Protein AF-A0A2X1BY22-F1 (afdb_monomer)

Sequence (374 aa):
MAFGMVANILIARFTRLRYIFLTGHHTFYMACMIAVILSVAGLKSFMLVLVGSLWLGFVMAFFPAIAQKYMCKITGSDDVGFGHFGTVGYVLAGAIGQWIGKGSKSTEELNLPKNLSFLRDSSVSISITMAIIYLILVIAAGSEFVQTQLSAGKNFLVFAIIQAITFAAGVFIILQGVRLILAEIVPAFTGFSERLVPNAKPALDCPIVFPYAPNAVLIGFLSSFVGGLVGLAMLGMLNWVLILPGVVPHFFCGATAGVFGNATGGRRGAIVGAFVHGVLISFLPVFLLPVLGDLGFAATTFSDTDFGVVGILMGKLAGVGAVLISLVIFAIIGGLVAYHRLVPEKAIAKHPLKHFKPNRLLMPVWLRFRTILY

Secondary structure (DSSP, 8-state):
-HHHHHHHHHHHHHSS--EEE--HHHHHHHHHHHHHHHHHTT--HHHHHHHHHHHHHHHHHHHHHHHHHHHHHHHSSSS-EE--TTHHHHHHHHHHHHHH-TTPPPTT-----GGGGGGGSHHHHHHHHHHHHHHHHHHHH-HHHIIIIISTTS-HHHHHHHHHHHHHHHHHHHHHHHHHHHHHHHHHHHHHHHHHSTT-EEEE-GGGGGGG-HHHHHHHHHHHHHHHHHHHHHHHHTTPPP----HHHHHHHHHHHHHHHHHHHHHHHHHHHHHHHHHHHHHHHHHHHHHHHTTT-TT----SHHHHHHHHHHHHHHHH-HHHHHHHHHHHHHHHHHHHHHSPPP----PPP------TTS-SSTTSSTTS--

Foldseek 3Di:
DVLLQVLLLVLLALFVLQARADPVVQLVVLLVLQLVLLVLLVDDDPLSSVLSSLLSSCCQSPLQVLCQVLVCLLVVDNLATAHHLQSVLLSQLLVLLQVFQPPPAALLPDDDDPVCVVCNPLLVVQLVVQLVVQQVVLVVCDQVCCCPPPQVNDGSSVVSSVVSNVVSVVLVVLLVVLVVCCVPVSVVVQVVCVVRRPPHHYHDYQSNSCNSRVSLLSLQLVLLQVLQVVLQVVCVVVVADGDHRDSVCSNRVSSSSSSSSCSNRHSRSSNVSSSVSSNQLGVLFSLLVVLCVVVPPPPDTDRRNSCSVSSNVSSVQSVVHSVRSSVVSVCVSVVRSCCRVVPDDDPDPPDPDPPPPPDPVPPDPVVVVPPPPD

Structure (mmCIF, N/CA/C/O backbone):
data_AF-A0A2X1BY22-F1
#
_entry.id   AF-A0A2X1BY22-F1
#
loop_
_atom_site.group_PDB
_atom_site.id
_atom_site.type_symbol
_atom_site.label_atom_id
_atom_site.label_alt_id
_atom_site.label_comp_id
_atom_site.label_asym_id
_atom_site.label_entity_id
_atom_site.label_seq_id
_atom_site.pdbx_PDB_ins_code
_atom_site.Cartn_x
_atom_site.Cartn_y
_atom_site.Cartn_z
_atom_site.occupancy
_atom_site.B_iso_or_equiv
_atom_site.auth_seq_id
_atom_site.auth_comp_id
_atom_site.auth_asym_id
_atom_site.auth_atom_id
_atom_site.pdbx_PDB_model_num
ATOM 1 N N . MET A 1 1 ? 11.306 10.426 -11.196 1.00 92.12 1 MET A N 1
ATOM 2 C CA . MET A 1 1 ? 9.829 10.512 -11.285 1.00 92.12 1 MET A CA 1
ATOM 3 C C . MET A 1 1 ? 9.342 10.787 -12.708 1.00 92.12 1 MET A C 1
ATOM 5 O O . MET A 1 1 ? 8.729 9.897 -13.272 1.00 92.12 1 MET A O 1
ATOM 9 N N . ALA A 1 2 ? 9.636 11.949 -13.313 1.00 95.06 2 ALA A N 1
ATOM 10 C CA . ALA A 1 2 ? 9.094 12.338 -14.628 1.00 95.06 2 ALA A CA 1
ATOM 11 C C . ALA A 1 2 ? 9.294 11.280 -15.734 1.00 95.06 2 ALA A C 1
ATOM 13 O O . ALA A 1 2 ? 8.324 10.809 -16.318 1.00 95.06 2 ALA A O 1
ATOM 14 N N . PHE A 1 3 ? 10.528 10.813 -15.948 1.00 97.38 3 PHE A N 1
ATOM 15 C CA . PHE A 1 3 ? 10.793 9.735 -16.911 1.00 97.38 3 PHE A CA 1
ATOM 16 C C . PHE A 1 3 ? 10.118 8.405 -16.544 1.00 97.38 3 PHE A C 1
ATOM 18 O O . PHE A 1 3 ? 9.759 7.643 -17.431 1.00 97.38 3 PHE A O 1
ATOM 25 N N . GLY A 1 4 ? 9.894 8.133 -15.255 1.00 97.44 4 GLY A N 1
ATOM 26 C CA . GLY A 1 4 ? 9.141 6.952 -14.820 1.00 97.44 4 GLY A CA 1
ATOM 27 C C . GLY A 1 4 ? 7.664 7.021 -15.201 1.00 97.44 4 GLY A C 1
ATOM 28 O O . GLY A 1 4 ? 7.099 6.012 -15.602 1.00 97.44 4 GLY A O 1
ATOM 29 N N . MET A 1 5 ? 7.060 8.213 -15.178 1.00 96.88 5 MET A N 1
ATOM 30 C CA . MET A 1 5 ? 5.711 8.423 -15.714 1.00 96.88 5 MET A CA 1
ATOM 31 C C . MET A 1 5 ? 5.672 8.187 -17.229 1.00 96.88 5 MET A C 1
ATOM 33 O O . MET A 1 5 ? 4.777 7.507 -17.723 1.00 96.88 5 MET A O 1
ATOM 37 N N . VAL A 1 6 ? 6.671 8.682 -17.969 1.00 97.12 6 VAL A N 1
ATOM 38 C CA . VAL A 1 6 ? 6.794 8.394 -19.409 1.00 97.12 6 VAL A CA 1
ATOM 39 C C . VAL A 1 6 ? 6.903 6.885 -19.643 1.00 97.12 6 VAL A C 1
ATOM 41 O O . VAL A 1 6 ? 6.173 6.340 -20.468 1.00 97.12 6 VAL A O 1
ATOM 44 N N . ALA A 1 7 ? 7.741 6.187 -18.874 1.00 97.94 7 ALA A N 1
ATOM 45 C CA . ALA A 1 7 ? 7.854 4.734 -18.941 1.00 97.94 7 ALA A CA 1
ATOM 46 C C . ALA A 1 7 ? 6.531 4.026 -18.596 1.00 97.94 7 ALA A C 1
ATOM 48 O O . ALA A 1 7 ? 6.161 3.089 -19.295 1.00 97.94 7 ALA A O 1
ATOM 49 N N . ASN A 1 8 ? 5.780 4.488 -17.588 1.00 97.81 8 ASN A N 1
ATOM 50 C CA . ASN A 1 8 ? 4.459 3.948 -17.252 1.00 97.81 8 ASN A CA 1
ATOM 51 C C . ASN A 1 8 ? 3.475 4.084 -18.425 1.00 97.81 8 ASN A C 1
ATOM 53 O O . ASN A 1 8 ? 2.833 3.102 -18.791 1.00 97.81 8 ASN A O 1
ATOM 57 N N . ILE A 1 9 ? 3.419 5.255 -19.070 1.00 95.94 9 ILE A N 1
ATOM 58 C CA . ILE A 1 9 ? 2.587 5.492 -20.261 1.00 95.94 9 ILE A CA 1
ATOM 59 C C . ILE A 1 9 ? 2.995 4.560 -21.409 1.00 95.94 9 ILE A C 1
ATOM 61 O O . ILE A 1 9 ? 2.134 3.931 -22.024 1.00 95.94 9 ILE A O 1
ATOM 65 N N . LEU A 1 10 ? 4.297 4.432 -21.690 1.00 96.38 10 LEU A N 1
ATOM 66 C CA . LEU A 1 10 ? 4.801 3.555 -22.752 1.00 96.38 10 LEU A CA 1
ATOM 67 C C . LEU A 1 10 ? 4.487 2.080 -22.468 1.00 96.38 10 LEU A C 1
ATOM 69 O O . LEU A 1 10 ? 4.016 1.367 -23.354 1.00 96.38 10 LEU A O 1
ATOM 73 N N . ILE A 1 11 ? 4.686 1.625 -21.230 1.00 96.81 11 ILE A N 1
ATOM 74 C CA . ILE A 1 11 ? 4.348 0.262 -20.808 1.00 96.81 11 ILE A CA 1
ATOM 75 C C . ILE A 1 11 ? 2.843 0.035 -20.945 1.00 96.81 11 ILE A C 1
ATOM 77 O O . ILE A 1 11 ? 2.434 -0.969 -21.525 1.00 96.81 11 ILE A O 1
ATOM 81 N N . ALA A 1 12 ? 2.006 0.971 -20.502 1.00 95.56 12 ALA A N 1
ATOM 82 C CA . ALA A 1 12 ? 0.559 0.855 -20.644 1.00 95.56 12 ALA A CA 1
ATOM 83 C C . ALA A 1 12 ? 0.103 0.865 -22.114 1.00 95.56 12 ALA A C 1
ATOM 85 O O . ALA A 1 12 ? -0.881 0.209 -22.457 1.00 95.56 12 ALA A O 1
ATOM 86 N N . ARG A 1 13 ? 0.832 1.562 -22.996 1.00 93.56 13 ARG A N 1
ATOM 87 C CA . ARG A 1 13 ? 0.557 1.627 -24.439 1.00 93.56 13 ARG A CA 1
ATOM 88 C C . ARG A 1 13 ? 0.920 0.351 -25.185 1.00 93.56 13 ARG A C 1
ATOM 90 O O . ARG A 1 13 ? 0.170 -0.054 -26.071 1.00 93.56 13 ARG A O 1
ATOM 97 N N . PHE A 1 14 ? 2.065 -0.242 -24.863 1.00 94.50 14 PHE A N 1
ATOM 98 C CA . PHE A 1 14 ? 2.632 -1.362 -25.619 1.00 94.50 14 PHE A CA 1
ATOM 99 C C . PHE A 1 14 ? 2.481 -2.720 -24.928 1.00 94.50 14 PHE A C 1
ATOM 101 O O . PHE A 1 14 ? 2.945 -3.729 -25.458 1.00 94.50 14 PHE A O 1
ATOM 108 N N . THR A 1 15 ? 1.833 -2.770 -23.763 1.00 95.00 15 THR A N 1
ATOM 109 C CA . THR A 1 15 ? 1.566 -4.011 -23.028 1.00 95.00 15 THR A CA 1
ATOM 110 C C . THR A 1 15 ? 0.095 -4.109 -22.621 1.00 95.00 15 THR A C 1
ATOM 112 O O . THR A 1 15 ? -0.714 -3.216 -22.867 1.00 95.00 15 THR A O 1
ATOM 115 N N . ARG A 1 16 ? -0.274 -5.217 -21.968 1.00 92.50 16 ARG A N 1
ATOM 116 C CA . ARG A 1 16 ? -1.619 -5.406 -21.400 1.00 92.50 16 ARG A CA 1
ATOM 117 C C . ARG A 1 16 ? -1.795 -4.767 -20.017 1.00 92.50 16 ARG A C 1
ATOM 119 O O . ARG A 1 16 ? -2.896 -4.806 -19.473 1.00 92.50 16 ARG A O 1
ATOM 126 N N . LEU A 1 17 ? -0.745 -4.174 -19.447 1.00 95.38 17 LEU A N 1
ATOM 127 C CA . LEU A 1 17 ? -0.800 -3.472 -18.164 1.00 95.38 17 LEU A CA 1
ATOM 128 C C . LEU A 1 17 ? -1.331 -2.046 -18.368 1.00 95.38 17 LEU A C 1
ATOM 130 O O . LEU A 1 17 ? -0.602 -1.068 -18.230 1.00 95.38 17 LEU A O 1
ATOM 134 N N . ARG A 1 18 ? -2.609 -1.931 -18.741 1.00 93.88 18 ARG A N 1
ATOM 135 C CA . ARG A 1 18 ? -3.256 -0.669 -19.140 1.00 93.88 18 ARG A CA 1
ATOM 136 C C . ARG A 1 18 ? -3.649 0.194 -17.931 1.00 93.88 18 ARG A C 1
ATOM 138 O O . ARG A 1 18 ? -4.821 0.513 -17.741 1.00 93.88 18 ARG A O 1
ATOM 145 N N . TYR A 1 19 ? -2.669 0.564 -17.110 1.00 95.69 19 TYR A N 1
ATOM 146 C CA . TYR A 1 19 ? -2.862 1.360 -15.897 1.00 95.69 19 TYR A CA 1
ATOM 147 C C . TYR A 1 19 ? -1.925 2.559 -15.885 1.00 95.69 19 TYR A C 1
ATOM 149 O O . TYR A 1 19 ? -0.710 2.398 -16.020 1.00 95.69 19 TYR A O 1
ATOM 157 N N . ILE A 1 20 ? -2.497 3.745 -15.684 1.00 96.00 20 ILE A N 1
ATOM 158 C CA . ILE A 1 20 ? -1.731 4.975 -15.489 1.00 96.00 20 ILE A CA 1
ATOM 159 C C . ILE A 1 20 ? -1.796 5.354 -14.019 1.00 96.00 20 ILE A C 1
ATOM 161 O O . ILE A 1 20 ? -2.872 5.624 -13.491 1.00 96.00 20 ILE A O 1
ATOM 165 N N . PHE A 1 21 ? -0.647 5.342 -13.358 1.00 96.00 21 PHE A N 1
ATOM 166 C CA . PHE A 1 21 ? -0.543 5.547 -11.917 1.00 96.00 21 PHE A CA 1
ATOM 167 C C . PHE A 1 21 ? -0.486 7.038 -11.594 1.00 96.00 21 PHE A C 1
ATOM 169 O O . PHE A 1 21 ? 0.483 7.709 -11.937 1.00 96.00 21 PHE A O 1
ATOM 176 N N . LEU A 1 22 ? -1.518 7.563 -10.931 1.00 94.56 22 LEU A N 1
ATOM 177 C CA . LEU A 1 22 ? -1.711 9.007 -10.745 1.00 94.56 22 LEU A CA 1
ATOM 178 C C . LEU A 1 22 ? -1.359 9.509 -9.335 1.00 94.56 22 LEU A C 1
ATOM 180 O O . LEU A 1 22 ? -1.536 10.689 -9.037 1.00 94.56 22 LEU A O 1
ATOM 184 N N . THR A 1 23 ? -0.800 8.656 -8.476 1.00 94.44 23 THR A N 1
ATOM 185 C CA . THR A 1 23 ? -0.409 9.038 -7.109 1.00 94.44 23 THR A CA 1
ATOM 186 C C . THR A 1 23 ? 1.020 9.578 -7.085 1.00 94.44 23 THR A C 1
ATOM 188 O O . THR A 1 23 ? 2.002 8.859 -6.868 1.00 94.44 23 THR A O 1
ATOM 191 N N . GLY A 1 24 ? 1.145 10.880 -7.355 1.00 91.44 24 GLY A N 1
ATOM 192 C CA . GLY A 1 24 ? 2.431 11.549 -7.580 1.00 91.44 24 GLY A CA 1
ATOM 193 C C . GLY A 1 24 ? 3.405 11.485 -6.400 1.00 91.44 24 GLY A C 1
ATOM 194 O O . GLY A 1 24 ? 4.578 11.182 -6.602 1.00 91.44 24 GLY A O 1
ATOM 195 N N . HIS A 1 25 ? 2.937 11.703 -5.170 1.00 91.06 25 HIS A N 1
ATOM 196 C CA . HIS A 1 25 ? 3.810 11.705 -3.989 1.00 91.06 25 HIS A CA 1
ATOM 197 C C . HIS A 1 25 ? 4.421 10.321 -3.704 1.00 91.06 25 HIS A C 1
ATOM 199 O O . HIS A 1 25 ? 5.630 10.217 -3.506 1.00 91.06 25 HIS A O 1
ATOM 205 N N . HIS A 1 26 ? 3.640 9.243 -3.829 1.00 93.38 26 HIS A N 1
ATOM 206 C CA . HIS A 1 26 ? 4.167 7.872 -3.773 1.00 93.38 26 HIS A CA 1
ATOM 207 C C . HIS A 1 26 ? 5.154 7.596 -4.910 1.00 93.38 26 HIS A C 1
ATOM 209 O O . HIS A 1 26 ? 6.212 7.009 -4.686 1.00 93.38 26 HIS A O 1
ATOM 215 N N . THR A 1 27 ? 4.842 8.061 -6.125 1.00 95.69 27 THR A N 1
ATOM 216 C CA . THR A 1 27 ? 5.740 7.942 -7.288 1.00 95.69 27 THR A CA 1
ATOM 217 C C . THR A 1 27 ? 7.076 8.637 -7.033 1.00 95.69 27 THR A C 1
ATOM 219 O O . THR A 1 27 ? 8.124 8.119 -7.420 1.00 95.69 27 THR A O 1
ATOM 222 N N . PHE A 1 28 ? 7.062 9.785 -6.356 1.00 94.81 28 PHE A N 1
ATOM 223 C CA . PHE A 1 28 ? 8.268 10.495 -5.952 1.00 94.81 28 PHE A CA 1
ATOM 224 C C . PHE A 1 28 ? 9.093 9.680 -4.947 1.00 94.81 28 PHE A C 1
ATOM 226 O O . PHE A 1 28 ? 10.270 9.431 -5.201 1.00 94.81 28 PHE A O 1
ATOM 233 N N . TYR A 1 29 ? 8.475 9.182 -3.872 1.00 93.19 29 TYR A N 1
ATOM 234 C CA . TYR A 1 29 ? 9.163 8.374 -2.859 1.00 93.19 29 TYR A CA 1
ATOM 235 C C . TYR A 1 29 ? 9.775 7.094 -3.438 1.00 93.19 29 TYR A C 1
ATOM 237 O O . TYR A 1 29 ? 10.939 6.788 -3.179 1.00 93.19 29 TYR A O 1
ATOM 245 N N . MET A 1 30 ? 9.028 6.374 -4.280 1.00 96.31 30 MET A N 1
ATOM 246 C CA . MET A 1 30 ? 9.522 5.159 -4.933 1.00 96.31 30 MET A CA 1
ATOM 247 C C . MET A 1 30 ? 10.659 5.487 -5.905 1.00 96.31 30 MET A C 1
ATOM 249 O O . MET A 1 30 ? 11.651 4.765 -5.955 1.00 96.31 30 MET A O 1
ATOM 253 N N . ALA A 1 31 ? 10.568 6.608 -6.632 1.00 96.31 31 ALA A N 1
ATOM 254 C CA . ALA A 1 31 ? 11.659 7.074 -7.482 1.00 96.31 31 ALA A CA 1
ATOM 255 C C . ALA A 1 31 ? 12.940 7.345 -6.683 1.00 96.31 31 ALA A C 1
ATOM 257 O O . ALA A 1 31 ? 14.015 6.976 -7.151 1.00 96.31 31 ALA A O 1
ATOM 258 N N . CYS A 1 32 ? 12.833 7.972 -5.506 1.00 93.00 32 CYS A N 1
ATOM 259 C CA . CYS A 1 32 ? 13.974 8.217 -4.626 1.00 93.00 32 CYS A CA 1
ATOM 260 C C . CYS A 1 32 ? 14.618 6.900 -4.184 1.00 93.00 32 CYS A C 1
ATOM 262 O O . CYS A 1 32 ? 15.818 6.727 -4.374 1.00 93.00 32 CYS A O 1
ATOM 264 N N . MET A 1 33 ? 13.829 5.943 -3.685 1.00 92.50 33 MET A N 1
ATOM 265 C CA . MET A 1 33 ? 14.350 4.641 -3.256 1.00 92.50 33 MET A CA 1
ATOM 266 C C . MET A 1 33 ? 15.036 3.885 -4.408 1.00 92.50 33 MET A C 1
ATOM 268 O O . MET A 1 33 ? 16.172 3.439 -4.266 1.00 92.50 33 MET A O 1
ATOM 272 N N . ILE A 1 34 ? 14.382 3.795 -5.572 1.00 95.06 34 ILE A N 1
ATOM 273 C CA . ILE A 1 34 ? 14.926 3.154 -6.782 1.00 95.06 34 ILE A CA 1
ATOM 274 C C . ILE A 1 34 ? 16.242 3.814 -7.209 1.00 95.06 34 ILE A C 1
ATOM 276 O O . ILE A 1 34 ? 17.222 3.118 -7.473 1.00 95.06 34 ILE A O 1
ATOM 280 N N . ALA A 1 35 ? 16.274 5.148 -7.286 1.00 93.12 35 ALA A N 1
ATOM 281 C CA . ALA A 1 35 ? 17.458 5.890 -7.712 1.00 93.12 35 ALA A CA 1
ATOM 282 C C . ALA A 1 35 ? 18.642 5.636 -6.778 1.00 93.12 35 ALA A C 1
ATOM 284 O O . ALA A 1 35 ? 19.766 5.444 -7.239 1.00 93.12 35 ALA A O 1
ATOM 285 N N . VAL A 1 36 ? 18.373 5.591 -5.476 1.00 89.31 36 VAL A N 1
ATOM 286 C CA . VAL A 1 36 ? 19.397 5.360 -4.471 1.00 89.31 36 VAL A CA 1
ATOM 287 C C . VAL A 1 36 ? 19.949 3.932 -4.549 1.00 89.31 36 VAL A C 1
ATOM 289 O O . VAL A 1 36 ? 21.164 3.771 -4.637 1.00 89.31 36 VAL A O 1
ATOM 292 N N . ILE A 1 37 ? 19.091 2.909 -4.640 1.00 90.94 37 ILE A N 1
ATOM 293 C CA . ILE A 1 37 ? 19.531 1.509 -4.803 1.00 90.94 37 ILE A CA 1
ATOM 294 C C . ILE A 1 37 ? 20.404 1.347 -6.058 1.00 90.94 37 ILE A C 1
ATOM 296 O O . ILE A 1 37 ? 21.451 0.703 -6.015 1.00 90.94 37 ILE A O 1
ATOM 300 N N . LEU A 1 38 ? 20.010 1.958 -7.180 1.00 93.25 38 LEU A N 1
ATOM 301 C CA . LEU A 1 38 ? 20.784 1.896 -8.425 1.00 93.25 38 LEU A CA 1
ATOM 302 C C . LEU A 1 38 ? 22.110 2.662 -8.342 1.00 93.25 38 LEU A C 1
ATOM 304 O O . LEU A 1 38 ? 23.096 2.231 -8.940 1.00 93.25 38 LEU A O 1
ATOM 308 N N . SER A 1 39 ? 22.146 3.774 -7.605 1.00 90.06 39 SER A N 1
ATOM 309 C CA . SER A 1 39 ? 23.379 4.524 -7.356 1.00 90.06 39 SER A CA 1
ATOM 310 C C . SER A 1 39 ? 24.375 3.698 -6.542 1.00 90.06 39 SER A C 1
ATOM 312 O O . SER A 1 39 ? 25.551 3.652 -6.898 1.00 90.06 39 SER A O 1
ATOM 314 N N . VAL A 1 40 ? 23.909 3.009 -5.493 1.00 86.44 40 VAL A N 1
ATOM 315 C CA . VAL A 1 40 ? 24.739 2.091 -4.690 1.00 86.44 40 VAL A CA 1
ATOM 316 C C . VAL A 1 40 ? 25.229 0.913 -5.535 1.00 86.44 40 VAL A C 1
ATOM 318 O O . VAL A 1 40 ? 26.386 0.521 -5.427 1.00 86.44 40 VAL A O 1
ATOM 321 N N . ALA A 1 41 ? 24.404 0.416 -6.463 1.00 88.06 41 ALA A N 1
ATOM 322 C CA . ALA A 1 41 ? 24.806 -0.610 -7.429 1.00 88.06 41 ALA A CA 1
ATOM 323 C C . ALA A 1 41 ? 25.895 -0.145 -8.423 1.00 88.06 41 ALA A C 1
ATOM 325 O O . ALA A 1 41 ? 26.409 -0.959 -9.189 1.00 88.06 41 ALA A O 1
ATOM 326 N N . GLY A 1 42 ? 26.225 1.152 -8.457 1.00 89.50 42 GLY A N 1
ATOM 327 C CA . GLY A 1 42 ? 27.257 1.730 -9.319 1.00 89.50 42 GLY A CA 1
ATOM 328 C C . GLY A 1 42 ? 26.755 2.283 -10.657 1.00 89.50 42 GLY A C 1
ATOM 329 O O . GLY A 1 42 ? 27.579 2.711 -11.471 1.00 89.50 42 GLY A O 1
ATOM 330 N N . LEU A 1 43 ? 25.437 2.319 -10.911 1.00 92.19 43 LEU A N 1
ATOM 331 C CA . LEU A 1 43 ? 24.903 2.999 -12.096 1.00 92.19 43 LEU A CA 1
ATOM 332 C C . LEU A 1 43 ? 25.076 4.514 -11.949 1.00 92.19 43 LEU A C 1
ATOM 334 O O . LEU A 1 43 ? 24.878 5.080 -10.877 1.00 92.19 43 LEU A O 1
ATOM 338 N N . LYS A 1 44 ? 25.402 5.193 -13.053 1.00 93.25 44 LYS A N 1
ATOM 339 C CA . LYS A 1 44 ? 25.595 6.649 -13.081 1.00 93.25 44 LYS A CA 1
ATOM 340 C C . LYS A 1 44 ? 24.852 7.289 -14.249 1.00 93.25 44 LYS A C 1
ATOM 342 O O . LYS A 1 44 ? 24.571 6.640 -15.261 1.00 93.25 44 LYS A O 1
ATOM 347 N N . SER A 1 45 ? 24.569 8.582 -14.099 1.00 93.38 45 SER A N 1
ATOM 348 C CA . SER A 1 45 ? 24.092 9.475 -15.160 1.00 93.38 45 SER A CA 1
ATOM 349 C C . SER A 1 45 ? 22.912 8.887 -15.951 1.00 93.38 45 SER A C 1
ATOM 351 O O . SER A 1 45 ? 21.871 8.568 -15.376 1.00 93.38 45 SER A O 1
ATOM 353 N N . PHE A 1 46 ? 23.067 8.723 -17.267 1.00 95.25 46 PHE A N 1
ATOM 354 C CA . PHE A 1 46 ? 22.010 8.264 -18.161 1.00 95.25 46 PHE A CA 1
ATOM 355 C C . PHE A 1 46 ? 21.481 6.867 -17.812 1.00 95.25 46 PHE A C 1
ATOM 357 O O . PHE A 1 46 ? 20.268 6.678 -17.765 1.00 95.25 46 PHE A O 1
ATOM 364 N N . MET A 1 47 ? 22.362 5.901 -17.521 1.00 94.62 47 MET A N 1
ATOM 365 C CA . MET A 1 47 ? 21.937 4.523 -17.239 1.00 94.62 47 MET A CA 1
ATOM 366 C C . MET A 1 47 ? 21.132 4.423 -15.944 1.00 94.62 47 MET A C 1
ATOM 368 O O . MET A 1 47 ? 20.147 3.691 -15.904 1.00 94.62 47 MET A O 1
ATOM 372 N N . LEU A 1 48 ? 21.485 5.205 -14.917 1.00 95.69 48 LEU A N 1
ATOM 373 C CA . LEU A 1 48 ? 20.704 5.277 -13.679 1.00 95.69 48 LEU A CA 1
ATOM 374 C C . LEU A 1 48 ? 19.286 5.793 -13.954 1.00 95.69 48 LEU A C 1
ATOM 376 O O . LEU A 1 48 ? 18.312 5.185 -13.510 1.00 95.69 48 LEU A O 1
ATOM 380 N N . VAL A 1 49 ? 19.161 6.888 -14.713 1.00 97.31 49 VAL A N 1
ATOM 381 C CA . VAL A 1 49 ? 17.856 7.482 -15.041 1.00 97.31 49 VAL A CA 1
ATOM 382 C C . VAL A 1 49 ? 17.025 6.538 -15.905 1.00 97.31 49 VAL A C 1
ATOM 384 O O . VAL A 1 49 ? 15.847 6.335 -15.613 1.00 97.31 49 VAL A O 1
ATOM 387 N N . LEU A 1 50 ? 17.627 5.929 -16.930 1.00 97.50 50 LEU A N 1
ATOM 388 C CA . LEU A 1 50 ? 16.948 4.996 -17.824 1.00 97.50 50 LEU A CA 1
ATOM 389 C C . LEU A 1 50 ? 16.437 3.772 -17.055 1.00 97.50 50 LEU A C 1
ATOM 391 O O . LEU A 1 50 ? 15.232 3.535 -17.017 1.00 97.50 50 LEU A O 1
ATOM 395 N N . VAL A 1 51 ? 17.322 3.038 -16.382 1.00 97.44 51 VAL A N 1
ATOM 396 C CA . VAL A 1 51 ? 16.964 1.813 -15.648 1.00 97.44 51 VAL A CA 1
ATOM 397 C C . VAL A 1 51 ? 15.990 2.125 -14.511 1.00 97.44 51 VAL A C 1
ATOM 399 O O . VAL A 1 51 ? 14.985 1.432 -14.359 1.00 97.44 51 VAL A O 1
ATOM 402 N N . GLY A 1 52 ? 16.216 3.214 -13.770 1.00 97.81 52 GLY A N 1
ATOM 403 C CA . GLY A 1 52 ? 15.312 3.649 -12.707 1.00 97.81 52 GLY A CA 1
ATOM 404 C C . GLY A 1 52 ? 13.929 4.043 -13.225 1.00 97.81 52 GLY A C 1
ATOM 405 O O . GLY A 1 52 ? 12.920 3.709 -12.606 1.00 97.81 52 GLY A O 1
ATOM 406 N N . SER A 1 53 ? 13.855 4.701 -14.386 1.00 98.25 53 SER A N 1
ATOM 407 C CA . SER A 1 53 ? 12.579 5.047 -15.018 1.00 98.25 53 SER A CA 1
ATOM 408 C C . SER A 1 53 ? 11.797 3.815 -15.468 1.00 98.25 53 SER A C 1
ATOM 410 O O . SER A 1 53 ? 10.588 3.765 -15.255 1.00 98.25 53 SER A O 1
ATOM 412 N N . LEU A 1 54 ? 12.476 2.805 -16.018 1.00 98.31 54 LEU A N 1
ATOM 413 C CA . LEU A 1 54 ? 11.854 1.560 -16.465 1.00 98.31 54 LEU A CA 1
ATOM 414 C C . LEU A 1 54 ? 11.329 0.742 -15.283 1.00 98.31 54 LEU A C 1
ATOM 416 O O . LEU A 1 54 ? 10.189 0.283 -15.332 1.00 98.31 54 LEU A O 1
ATOM 420 N N . TRP A 1 55 ? 12.110 0.624 -14.204 1.00 98.31 55 TRP A N 1
ATOM 421 C CA . TRP A 1 55 ? 11.659 -0.018 -12.966 1.00 98.31 55 TRP A CA 1
ATOM 422 C C . TRP A 1 55 ? 10.438 0.689 -12.386 1.00 98.31 55 TRP A C 1
ATOM 424 O O . TRP A 1 55 ? 9.426 0.041 -12.126 1.00 98.31 55 TRP A O 1
ATOM 434 N N . LEU A 1 56 ? 10.503 2.017 -12.247 1.00 98.56 56 LEU A N 1
ATOM 435 C CA . LEU A 1 56 ? 9.400 2.816 -11.719 1.00 98.56 56 LEU A CA 1
ATOM 436 C C . LEU A 1 56 ? 8.140 2.693 -12.590 1.00 98.56 56 LEU A C 1
ATOM 438 O O . LEU A 1 56 ? 7.058 2.418 -12.077 1.00 98.56 56 LEU A O 1
ATOM 442 N N . GLY A 1 57 ? 8.279 2.835 -13.910 1.00 98.25 57 GLY A N 1
ATOM 443 C CA . GLY A 1 57 ? 7.164 2.714 -14.846 1.00 98.25 57 GLY A CA 1
ATOM 444 C C . GLY A 1 57 ? 6.535 1.320 -14.852 1.00 98.25 57 GLY A C 1
ATOM 445 O O . GLY A 1 57 ? 5.312 1.196 -14.953 1.00 98.25 57 GLY A O 1
ATOM 446 N N . PHE A 1 58 ? 7.357 0.276 -14.698 1.00 98.44 58 PHE A N 1
ATOM 447 C CA . PHE A 1 58 ? 6.895 -1.103 -14.579 1.00 98.44 58 PHE A CA 1
ATOM 448 C C . PHE A 1 58 ? 6.085 -1.312 -13.302 1.00 98.44 58 PHE A C 1
ATOM 450 O O . PHE A 1 58 ? 4.954 -1.786 -13.393 1.00 98.44 58 PHE A O 1
ATOM 457 N N . VAL A 1 59 ? 6.597 -0.916 -12.131 1.00 98.19 59 VAL A N 1
ATOM 458 C CA . VAL A 1 59 ? 5.863 -1.108 -10.867 1.00 98.19 59 VAL A CA 1
ATOM 459 C C . VAL A 1 59 ? 4.569 -0.290 -10.821 1.00 98.19 59 VAL A C 1
ATOM 461 O O . VAL A 1 59 ? 3.553 -0.787 -10.335 1.00 98.19 59 VAL A O 1
ATOM 464 N N . MET A 1 60 ? 4.564 0.906 -11.422 1.00 98.19 60 MET A N 1
ATOM 465 C CA . MET A 1 60 ? 3.368 1.740 -11.603 1.00 98.19 60 MET A CA 1
ATOM 466 C C . MET A 1 60 ? 2.283 1.059 -12.453 1.00 98.19 60 MET A C 1
ATOM 468 O O . MET A 1 60 ? 1.107 1.342 -12.261 1.00 98.19 60 MET A O 1
ATOM 472 N N . ALA A 1 61 ? 2.643 0.161 -13.375 1.00 97.44 61 ALA A N 1
ATOM 473 C CA . ALA A 1 61 ? 1.683 -0.581 -14.199 1.00 97.44 61 ALA A CA 1
ATOM 474 C C . ALA A 1 61 ? 1.328 -1.956 -13.599 1.00 97.44 61 ALA A C 1
ATOM 476 O O . ALA A 1 61 ? 0.192 -2.422 -13.703 1.00 97.44 61 ALA A O 1
ATOM 477 N N . PHE A 1 62 ? 2.304 -2.609 -12.965 1.00 98.19 62 PHE A N 1
ATOM 478 C CA . PHE A 1 62 ? 2.199 -3.963 -12.430 1.00 98.19 62 PHE A CA 1
ATOM 479 C C . PHE A 1 62 ? 1.331 -4.038 -11.172 1.00 98.19 62 PHE A C 1
ATOM 481 O O . PHE A 1 62 ? 0.450 -4.895 -11.093 1.00 98.19 62 PHE A O 1
ATOM 488 N N . PHE A 1 63 ? 1.540 -3.142 -10.201 1.00 98.25 63 PHE A N 1
ATOM 489 C CA . PHE A 1 63 ? 0.786 -3.189 -8.948 1.00 98.25 63 PHE A CA 1
ATOM 490 C C . PHE A 1 63 ? -0.723 -2.976 -9.155 1.00 98.25 63 PHE A C 1
ATOM 492 O O . PHE A 1 63 ? -1.500 -3.837 -8.730 1.00 98.25 63 PHE A O 1
ATOM 499 N N . PRO A 1 64 ? -1.183 -1.957 -9.908 1.00 97.81 64 PRO A N 1
ATOM 500 C CA . PRO A 1 64 ? -2.608 -1.837 -10.211 1.00 97.81 64 PRO A CA 1
ATOM 501 C C . PRO A 1 64 ? -3.194 -3.088 -10.884 1.00 97.81 64 PRO A C 1
ATOM 503 O O . PRO A 1 64 ? -4.319 -3.484 -10.580 1.00 97.81 64 PRO A O 1
ATOM 506 N N . ALA A 1 65 ? -2.422 -3.760 -11.747 1.00 97.19 65 ALA A N 1
ATOM 507 C CA . ALA A 1 65 ? -2.874 -4.966 -12.432 1.00 97.19 65 ALA A CA 1
ATOM 508 C C . ALA A 1 65 ? -3.155 -6.129 -11.468 1.00 97.19 65 ALA A C 1
ATOM 510 O O . ALA A 1 65 ? -4.183 -6.798 -11.602 1.00 97.19 65 ALA A O 1
ATOM 511 N N . ILE A 1 66 ? -2.292 -6.357 -10.471 1.00 97.56 66 ILE A N 1
ATOM 512 C CA . ILE A 1 66 ? -2.517 -7.425 -9.481 1.00 97.56 66 ILE A CA 1
ATOM 513 C C . ILE A 1 66 ? -3.640 -7.072 -8.491 1.00 97.56 66 ILE A C 1
ATOM 515 O O . ILE A 1 66 ? -4.346 -7.966 -8.017 1.00 97.56 66 ILE A O 1
ATOM 519 N N . ALA A 1 67 ? -3.859 -5.780 -8.224 1.00 97.62 67 ALA A N 1
ATOM 520 C CA . ALA A 1 67 ? -4.973 -5.306 -7.405 1.00 97.62 67 ALA A CA 1
ATOM 521 C C . ALA A 1 67 ? -6.329 -5.407 -8.118 1.00 97.62 67 ALA A C 1
ATOM 523 O O . ALA A 1 67 ? -7.360 -5.518 -7.449 1.00 97.62 67 ALA A O 1
ATOM 524 N N . GLN A 1 68 ? -6.356 -5.388 -9.458 1.00 97.06 68 GLN A N 1
ATOM 525 C CA . GLN A 1 68 ? -7.583 -5.107 -10.206 1.00 97.06 68 GLN A CA 1
ATOM 526 C C . GLN A 1 68 ? -8.731 -6.069 -9.906 1.00 97.06 68 GLN A C 1
ATOM 528 O O . GLN A 1 68 ? -9.871 -5.643 -9.755 1.00 97.06 68 GLN A O 1
ATOM 533 N N . LYS A 1 69 ? -8.455 -7.368 -9.748 1.00 96.00 69 LYS A N 1
ATOM 534 C CA . LYS A 1 69 ? -9.499 -8.353 -9.412 1.00 96.00 69 LYS A CA 1
ATOM 535 C C . LYS A 1 69 ? -10.234 -7.999 -8.113 1.00 96.00 69 LYS A C 1
ATOM 537 O O . LYS A 1 69 ? -11.429 -8.265 -7.993 1.00 96.00 69 LYS A O 1
ATOM 542 N N . TYR A 1 70 ? -9.519 -7.451 -7.135 1.00 96.62 70 TYR A N 1
ATOM 543 C CA . TYR A 1 70 ? -10.088 -7.012 -5.865 1.00 96.62 70 TYR A CA 1
ATOM 544 C C . TYR A 1 70 ? -10.791 -5.669 -6.025 1.00 96.62 70 TYR A C 1
ATOM 546 O O . TYR A 1 70 ? -11.905 -5.526 -5.531 1.00 96.62 70 TYR A O 1
ATOM 554 N N . MET A 1 71 ? -10.208 -4.747 -6.796 1.00 96.31 71 MET A N 1
ATOM 555 C CA . MET A 1 71 ? -10.857 -3.483 -7.142 1.00 96.31 71 MET A CA 1
ATOM 556 C C . MET A 1 71 ? -12.227 -3.692 -7.766 1.00 96.31 71 MET A C 1
ATOM 558 O O . MET A 1 71 ? -13.193 -3.161 -7.237 1.00 96.31 71 MET A O 1
ATOM 562 N N . CYS A 1 72 ? -12.355 -4.551 -8.779 1.00 96.69 72 CYS A N 1
ATOM 563 C CA . CYS A 1 72 ? -13.650 -4.812 -9.408 1.00 96.69 72 CYS A CA 1
ATOM 564 C C . CYS A 1 72 ? -14.685 -5.386 -8.427 1.00 96.69 72 CYS A C 1
ATOM 566 O O . CYS A 1 72 ? -15.881 -5.156 -8.588 1.00 96.69 72 CYS A O 1
ATOM 568 N N . LYS A 1 73 ? -14.249 -6.130 -7.398 1.00 95.19 73 LYS A N 1
ATOM 569 C CA . LYS A 1 73 ? -15.143 -6.612 -6.331 1.00 95.19 73 LYS A CA 1
ATOM 570 C C . LYS A 1 73 ? -15.565 -5.500 -5.372 1.00 95.19 73 LYS A C 1
ATOM 572 O O . LYS A 1 73 ? -16.686 -5.544 -4.880 1.00 95.19 73 LYS A O 1
ATOM 577 N N . ILE A 1 74 ? -14.677 -4.548 -5.093 1.00 96.19 74 ILE A N 1
ATOM 578 C CA . ILE A 1 74 ? -14.936 -3.410 -4.201 1.00 96.19 74 ILE A CA 1
ATOM 579 C C . ILE A 1 74 ? -15.845 -2.389 -4.890 1.00 96.19 74 ILE A C 1
ATOM 581 O O . ILE A 1 74 ? -16.847 -1.968 -4.319 1.00 96.19 74 ILE A O 1
ATOM 585 N N . THR A 1 75 ? -15.492 -1.990 -6.112 1.00 94.25 75 THR A N 1
ATOM 586 C CA . THR A 1 75 ? -16.162 -0.910 -6.844 1.00 94.25 75 THR A CA 1
ATOM 587 C C . THR A 1 75 ? -17.397 -1.388 -7.598 1.00 94.25 75 THR A C 1
ATOM 589 O O . THR A 1 75 ? -18.297 -0.599 -7.876 1.00 94.25 75 THR A O 1
ATOM 592 N N . GLY A 1 76 ? -17.452 -2.677 -7.951 1.00 93.44 76 GLY A N 1
ATOM 593 C CA . GLY A 1 76 ? -18.473 -3.227 -8.841 1.00 93.44 76 GLY A CA 1
ATOM 594 C C . GLY A 1 76 ? -18.298 -2.825 -10.312 1.00 93.44 76 GLY A C 1
ATOM 595 O O . GLY A 1 76 ? -19.173 -3.135 -11.120 1.00 93.44 76 GLY A O 1
ATOM 596 N N . SER A 1 77 ? -17.194 -2.159 -10.670 1.00 91.38 77 SER A N 1
ATOM 597 C CA . SER A 1 77 ? -16.866 -1.759 -12.043 1.00 91.38 77 SER A CA 1
ATOM 598 C C . SER A 1 77 ? -15.381 -1.961 -12.359 1.00 91.38 77 SER A C 1
ATOM 600 O O . SER A 1 77 ? -14.573 -2.221 -11.470 1.00 91.38 77 SER A O 1
ATOM 602 N N . ASP A 1 78 ? -15.017 -1.871 -13.639 1.00 91.38 78 ASP A N 1
ATOM 603 C CA . ASP A 1 78 ? -13.636 -2.041 -14.115 1.00 91.38 78 ASP A CA 1
ATOM 604 C C . ASP A 1 78 ? -13.013 -0.711 -14.591 1.00 91.38 78 ASP A C 1
ATOM 606 O O . ASP A 1 78 ? -12.034 -0.705 -15.333 1.00 91.38 78 ASP A O 1
ATOM 610 N N . ASP A 1 79 ? -13.585 0.422 -14.173 1.00 89.31 79 ASP A N 1
ATOM 611 C CA . ASP A 1 79 ? -13.256 1.745 -14.731 1.00 89.31 79 ASP A CA 1
ATOM 612 C C . ASP A 1 79 ? -12.045 2.404 -14.059 1.00 89.31 79 ASP A C 1
ATOM 614 O O . ASP A 1 79 ? -11.417 3.291 -14.632 1.00 89.31 79 ASP A O 1
ATOM 618 N N . VAL A 1 80 ? -11.709 1.978 -12.838 1.00 92.75 80 VAL A N 1
ATOM 619 C CA . VAL A 1 80 ? -10.672 2.593 -11.997 1.00 92.75 80 VAL A CA 1
ATOM 620 C C . VAL A 1 80 ? -9.689 1.529 -11.526 1.00 92.75 80 VAL A C 1
ATOM 622 O O . VAL A 1 80 ? -10.078 0.420 -11.151 1.00 92.75 80 VAL A O 1
ATOM 625 N N . GLY A 1 81 ? -8.403 1.873 -11.568 1.00 95.25 81 GLY A N 1
ATOM 626 C CA . GLY A 1 81 ? -7.317 1.071 -11.019 1.00 95.25 81 GLY A CA 1
ATOM 627 C C . GLY A 1 81 ? -6.906 1.534 -9.624 1.00 95.25 81 GLY A C 1
ATOM 628 O O . GLY A 1 81 ? -7.282 2.610 -9.157 1.00 95.25 81 GLY A O 1
ATOM 629 N N . PHE A 1 82 ? -6.068 0.738 -8.970 1.00 96.81 82 PHE A N 1
ATOM 630 C CA . PHE A 1 82 ? -5.547 1.057 -7.646 1.00 96.81 82 PHE A CA 1
ATOM 631 C C . PHE A 1 82 ? -4.067 1.433 -7.720 1.00 96.81 82 PHE A C 1
ATOM 633 O O . PHE A 1 82 ? -3.238 0.607 -8.087 1.00 96.81 82 PHE A O 1
ATOM 640 N N . GLY A 1 83 ? -3.747 2.687 -7.413 1.00 96.38 83 GLY A N 1
ATOM 641 C CA . GLY A 1 83 ? -2.431 3.290 -7.589 1.00 96.38 83 GLY A CA 1
ATOM 642 C C . GLY A 1 83 ? -1.810 3.731 -6.269 1.00 96.38 83 GLY A C 1
ATOM 643 O O . GLY A 1 83 ? -1.664 4.923 -6.032 1.00 96.38 83 GLY A O 1
ATOM 644 N N . HIS A 1 84 ? -1.420 2.792 -5.412 1.00 97.50 84 HIS A N 1
ATOM 645 C CA . HIS A 1 84 ? -0.692 3.089 -4.175 1.00 97.50 84 HIS A CA 1
ATOM 646 C C . HIS A 1 84 ? 0.324 1.979 -3.883 1.00 97.50 84 HIS A C 1
ATOM 648 O O . HIS A 1 84 ? 0.035 0.803 -4.117 1.00 97.50 84 HIS A O 1
ATOM 654 N N . PHE A 1 85 ? 1.502 2.332 -3.360 1.00 96.56 85 PHE A N 1
ATOM 655 C CA . PHE A 1 85 ? 2.618 1.394 -3.146 1.00 96.56 85 PHE A CA 1
ATOM 656 C C . PHE A 1 85 ? 2.487 0.541 -1.869 1.00 96.56 85 PHE A C 1
ATOM 658 O O . PHE A 1 85 ? 3.461 0.283 -1.170 1.00 96.56 85 PHE A O 1
ATOM 665 N N . GLY A 1 86 ? 1.281 0.051 -1.586 1.00 96.25 86 GLY A N 1
ATOM 666 C CA . GLY A 1 86 ? 1.010 -0.955 -0.550 1.00 96.25 86 GLY A CA 1
ATOM 667 C C . GLY A 1 86 ? 0.226 -2.162 -1.074 1.00 96.25 86 GLY A C 1
ATOM 668 O O . GLY A 1 86 ? -0.388 -2.898 -0.300 1.00 96.25 86 GLY A O 1
ATOM 669 N N . THR A 1 87 ? 0.208 -2.340 -2.392 1.00 97.69 87 THR A N 1
ATOM 670 C CA . THR A 1 87 ? -0.672 -3.255 -3.108 1.00 97.69 87 THR A CA 1
ATOM 671 C C . THR A 1 87 ? -0.465 -4.718 -2.732 1.00 97.69 87 THR A C 1
ATOM 673 O O . THR A 1 87 ? -1.454 -5.442 -2.604 1.00 97.69 87 THR A O 1
ATOM 676 N N . VAL A 1 88 ? 0.771 -5.174 -2.514 1.00 98.06 88 VAL A N 1
ATOM 677 C CA . VAL A 1 88 ? 1.043 -6.560 -2.097 1.00 98.06 88 VAL A 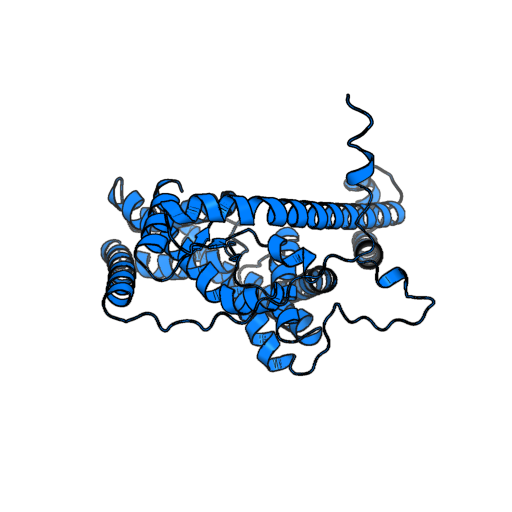CA 1
ATOM 678 C C . VAL A 1 88 ? 0.332 -6.875 -0.783 1.00 98.06 88 VAL A C 1
ATOM 680 O O . VAL A 1 88 ? -0.321 -7.913 -0.666 1.00 98.06 88 VAL A O 1
ATOM 683 N N . GLY A 1 89 ? 0.382 -5.953 0.176 1.00 97.69 89 GLY A N 1
ATOM 684 C CA . GLY A 1 89 ? -0.326 -6.069 1.444 1.00 97.69 89 GLY A CA 1
ATOM 685 C C . GLY A 1 89 ? -1.847 -6.100 1.281 1.00 97.69 89 GLY A C 1
ATOM 686 O O . GLY A 1 89 ? -2.521 -6.888 1.945 1.00 97.69 89 GLY A O 1
ATOM 687 N N . TYR A 1 90 ? -2.401 -5.296 0.374 1.00 98.19 90 TYR A N 1
ATOM 688 C CA . TYR A 1 90 ? -3.851 -5.256 0.138 1.00 98.19 90 TYR A CA 1
ATOM 689 C C . TYR A 1 90 ? -4.348 -6.514 -0.577 1.00 98.19 90 TYR A C 1
ATOM 691 O O . TYR A 1 90 ? -5.373 -7.087 -0.203 1.00 98.19 90 TYR A O 1
ATOM 699 N N . VAL A 1 91 ? -3.591 -6.993 -1.567 1.00 98.12 91 VAL A N 1
ATOM 700 C CA . VAL A 1 91 ? -3.852 -8.260 -2.259 1.00 98.12 91 VAL A CA 1
ATOM 701 C C . VAL A 1 91 ? -3.746 -9.434 -1.288 1.00 98.12 91 VAL A C 1
ATOM 703 O O . VAL A 1 91 ? -4.604 -10.316 -1.331 1.00 98.12 91 VAL A O 1
ATOM 706 N N . LEU A 1 92 ? -2.760 -9.431 -0.384 1.00 98.06 92 LEU A N 1
ATOM 707 C CA . LEU A 1 92 ? -2.646 -10.426 0.682 1.00 98.06 92 LEU A CA 1
ATOM 708 C C . LEU A 1 92 ? -3.880 -10.404 1.589 1.00 98.06 92 LEU A C 1
ATOM 710 O O . LEU A 1 92 ? -4.488 -11.449 1.808 1.00 98.06 92 LEU A O 1
ATOM 714 N N . ALA A 1 93 ? -4.301 -9.229 2.061 1.00 97.94 93 ALA A N 1
ATOM 715 C CA . ALA A 1 93 ? -5.495 -9.098 2.894 1.00 97.94 93 ALA A CA 1
ATOM 716 C C . ALA A 1 93 ? -6.758 -9.606 2.178 1.00 97.94 93 ALA A C 1
ATOM 718 O O . ALA A 1 93 ? -7.558 -10.342 2.761 1.00 97.94 93 ALA A O 1
ATOM 719 N N . GLY A 1 94 ? -6.904 -9.291 0.888 1.00 97.25 94 GLY A N 1
ATOM 720 C CA . GLY A 1 94 ? -7.972 -9.829 0.054 1.00 97.25 94 GLY A CA 1
ATOM 721 C C . GLY A 1 94 ? -7.878 -11.347 -0.152 1.00 97.25 94 GLY A C 1
ATOM 722 O O . GLY A 1 94 ? -8.902 -12.027 -0.187 1.00 97.25 94 GLY A O 1
ATOM 723 N N . ALA A 1 95 ? -6.681 -11.916 -0.288 1.00 97.38 95 ALA A N 1
ATOM 724 C CA . ALA A 1 95 ? -6.494 -13.362 -0.419 1.00 97.38 95 ALA A CA 1
ATOM 725 C C . ALA A 1 95 ? -6.866 -14.094 0.882 1.00 97.38 95 ALA A C 1
ATOM 727 O O . ALA A 1 95 ? -7.642 -15.050 0.855 1.00 97.38 95 ALA A O 1
ATOM 728 N N . ILE A 1 96 ? -6.407 -13.578 2.025 1.00 97.31 96 ILE A N 1
ATOM 729 C CA . ILE A 1 96 ? -6.781 -14.061 3.360 1.00 97.31 96 ILE A CA 1
ATOM 730 C C . ILE A 1 96 ? -8.300 -13.980 3.563 1.00 97.31 96 ILE A C 1
ATOM 732 O O . ILE A 1 96 ? -8.907 -14.928 4.067 1.00 97.31 96 ILE A O 1
ATOM 736 N N . GLY A 1 97 ? -8.935 -12.898 3.103 1.00 95.81 97 GLY A N 1
ATOM 737 C CA . GLY A 1 97 ? -10.390 -12.760 3.105 1.00 95.81 97 GLY A CA 1
ATOM 738 C C . GLY A 1 97 ? -11.100 -13.875 2.330 1.00 95.81 97 GLY A C 1
ATOM 739 O O . GLY A 1 97 ? -12.059 -14.451 2.844 1.00 95.81 97 GLY A O 1
ATOM 740 N N . GLN A 1 98 ? -10.603 -14.254 1.147 1.00 93.88 98 GLN A N 1
ATOM 741 C CA . GLN A 1 98 ? -11.175 -15.364 0.365 1.00 93.88 98 GLN A CA 1
ATOM 742 C C . GLN A 1 98 ? -11.073 -16.712 1.088 1.00 93.88 98 GLN A C 1
ATOM 744 O O . GLN A 1 98 ? -11.977 -17.539 0.958 1.00 93.88 98 GLN A O 1
ATOM 749 N N . TRP A 1 99 ? -9.985 -16.942 1.824 1.00 92.81 99 TRP A N 1
ATOM 750 C CA . TRP A 1 99 ? -9.741 -18.214 2.505 1.00 92.81 99 TRP A CA 1
ATOM 751 C C . TRP A 1 99 ? -10.508 -18.335 3.822 1.00 92.81 99 TRP A C 1
ATOM 753 O O . TRP A 1 99 ? -11.182 -19.336 4.048 1.00 92.81 99 TRP A O 1
ATOM 763 N N . ILE A 1 100 ? -10.442 -17.314 4.676 1.00 91.44 100 ILE A N 1
ATOM 764 C CA . ILE A 1 100 ? -10.938 -17.386 6.062 1.00 91.44 100 ILE A CA 1
ATOM 765 C C . ILE A 1 100 ? -12.344 -16.778 6.197 1.00 91.44 100 ILE A C 1
ATOM 767 O O . ILE A 1 100 ? -13.117 -17.135 7.087 1.00 91.44 100 ILE A O 1
ATOM 771 N N . GLY A 1 101 ? -12.709 -15.858 5.304 1.00 83.75 101 GLY A N 1
ATOM 772 C CA . GLY A 1 101 ? -13.944 -15.083 5.390 1.00 83.75 101 GLY A CA 1
ATOM 773 C C . GLY A 1 101 ? -15.126 -15.629 4.589 1.00 83.75 101 GLY A C 1
ATOM 774 O O . GLY A 1 101 ? -16.164 -14.968 4.512 1.00 83.75 101 GLY A O 1
ATOM 775 N N . LYS A 1 102 ? -15.013 -16.822 3.991 1.00 83.62 102 LYS A N 1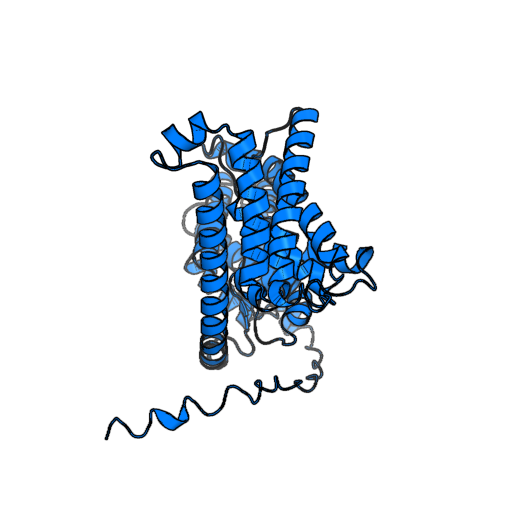
ATOM 776 C CA . LYS A 1 102 ? -16.082 -17.410 3.171 1.00 83.62 102 LYS A CA 1
ATOM 777 C C . LYS A 1 102 ? -17.393 -17.515 3.967 1.00 83.62 102 LYS A C 1
ATOM 779 O O . LYS A 1 102 ? -17.431 -18.089 5.051 1.00 83.62 102 LYS A O 1
ATOM 784 N N . GLY A 1 103 ? -18.470 -16.940 3.425 1.00 81.19 103 GLY A N 1
ATOM 785 C CA . GLY A 1 103 ? -19.794 -16.911 4.063 1.00 81.19 103 GLY A CA 1
ATOM 786 C C . GLY A 1 103 ? -19.970 -15.854 5.164 1.00 81.19 103 GLY A C 1
ATOM 787 O O . GLY A 1 103 ? -21.029 -15.800 5.787 1.00 81.19 103 GLY A O 1
ATOM 788 N N . SER A 1 104 ? -18.971 -15.003 5.419 1.00 92.25 104 SER A N 1
ATOM 789 C CA . SER A 1 104 ? -19.116 -13.872 6.338 1.00 92.25 104 SER A CA 1
ATOM 790 C C . SER A 1 104 ? -19.890 -12.729 5.679 1.00 92.25 104 SER A C 1
ATOM 792 O O . SER A 1 104 ? -19.644 -12.390 4.523 1.00 92.25 104 SER A O 1
ATOM 794 N N . LYS A 1 105 ? -20.798 -12.101 6.433 1.00 93.00 105 LYS A N 1
ATOM 795 C CA . LYS A 1 105 ? -21.491 -10.882 5.994 1.00 93.00 105 LYS A CA 1
ATOM 796 C C . LYS A 1 105 ? -20.524 -9.706 5.922 1.00 93.00 105 LYS A C 1
ATOM 798 O O . LYS A 1 105 ? -19.570 -9.641 6.703 1.00 93.00 105 LYS A O 1
ATOM 803 N N . SER A 1 106 ? -20.810 -8.757 5.036 1.00 93.75 106 SER A N 1
ATOM 804 C CA . SER A 1 106 ? -20.049 -7.510 4.937 1.00 93.75 106 SER A CA 1
ATOM 805 C C . SER A 1 106 ? -20.053 -6.731 6.262 1.00 93.75 106 SER A C 1
ATOM 807 O O . SER A 1 106 ? -21.002 -6.801 7.060 1.00 93.75 106 SER A O 1
ATOM 809 N N . THR A 1 107 ? -18.994 -5.961 6.506 1.00 91.00 107 THR A N 1
ATOM 810 C CA . THR A 1 107 ? -18.957 -4.935 7.565 1.00 91.00 107 THR A CA 1
ATOM 811 C C . THR A 1 107 ? -20.086 -3.925 7.408 1.00 91.00 107 THR A C 1
ATOM 813 O O . THR A 1 107 ? -20.606 -3.444 8.408 1.00 91.00 107 THR A O 1
ATOM 816 N N . GLU A 1 108 ? -20.526 -3.687 6.173 1.00 90.19 108 GLU A N 1
ATOM 817 C CA . GLU A 1 108 ? -21.574 -2.716 5.852 1.00 90.19 108 GLU A CA 1
ATOM 818 C C . GLU A 1 108 ? -22.997 -3.260 6.100 1.00 90.19 108 GLU A C 1
ATOM 820 O O . GLU A 1 108 ? -23.957 -2.499 6.176 1.00 90.19 108 GLU A O 1
ATOM 825 N N . GLU A 1 109 ? -23.165 -4.575 6.286 1.00 86.38 109 GLU A N 1
ATOM 826 C CA . GLU A 1 109 ? -24.475 -5.214 6.501 1.00 86.38 109 GLU A CA 1
ATOM 827 C C . GLU A 1 109 ? -24.877 -5.264 7.989 1.00 86.38 109 GLU A C 1
ATOM 829 O O . GLU A 1 109 ? -25.034 -6.333 8.591 1.00 86.38 109 GLU A O 1
ATOM 834 N N . LEU A 1 110 ? -25.008 -4.104 8.633 1.00 75.62 110 LEU A N 1
ATOM 835 C CA . LEU A 1 110 ? -25.339 -4.000 10.061 1.00 75.62 110 LEU A CA 1
ATOM 836 C C . LEU A 1 110 ? -26.858 -4.088 10.332 1.00 75.62 110 LEU A C 1
ATOM 838 O O . LEU A 1 110 ? -27.630 -3.136 10.151 1.00 75.62 110 LEU A O 1
ATOM 842 N N . ASN A 1 111 ? -27.288 -5.241 10.851 1.00 75.25 111 ASN A N 1
ATOM 843 C CA . ASN A 1 111 ? -28.619 -5.428 11.430 1.00 75.25 111 ASN A CA 1
ATOM 844 C C . ASN A 1 111 ? -28.600 -4.993 12.898 1.00 75.25 111 ASN A C 1
ATOM 846 O O . ASN A 1 111 ? -28.229 -5.776 13.768 1.00 75.25 111 ASN A O 1
ATOM 850 N N . LEU A 1 112 ? -28.978 -3.741 13.157 1.00 75.75 112 LEU A N 1
ATOM 851 C CA . LEU A 1 112 ? -29.040 -3.170 14.500 1.00 75.75 112 LEU A CA 1
ATOM 852 C C . LEU A 1 112 ? -30.498 -3.010 14.957 1.00 75.75 112 LEU A C 1
ATOM 854 O O . LEU A 1 112 ? -31.355 -2.685 14.126 1.00 75.75 112 LEU A O 1
ATOM 858 N N . PRO A 1 113 ? -30.793 -3.219 16.254 1.00 80.19 113 PRO A N 1
ATOM 859 C CA . PRO A 1 113 ? -32.101 -2.900 16.819 1.00 80.19 113 PRO A CA 1
ATOM 860 C C . PRO A 1 113 ? -32.389 -1.396 16.682 1.00 80.19 113 PRO A C 1
ATOM 862 O O . PRO A 1 113 ? -31.472 -0.584 16.549 1.00 80.19 113 PRO A O 1
ATOM 865 N N . LYS A 1 114 ? -33.672 -1.006 16.691 1.00 79.00 114 LYS A N 1
ATOM 866 C CA . LYS A 1 114 ? -34.103 0.371 16.362 1.00 79.00 114 LYS A CA 1
ATOM 867 C C . LYS A 1 114 ? -33.392 1.453 17.193 1.00 79.00 114 LYS A C 1
ATOM 869 O O . LYS A 1 114 ? -33.041 2.493 16.642 1.00 79.00 114 LYS A O 1
ATOM 874 N N . ASN A 1 115 ? -33.125 1.190 18.472 1.00 82.56 115 ASN A N 1
ATOM 875 C CA . ASN A 1 115 ? -32.421 2.093 19.392 1.00 82.56 115 ASN A CA 1
ATOM 876 C C . ASN A 1 115 ? -30.935 2.315 19.052 1.00 82.56 115 ASN A C 1
ATOM 878 O O . ASN A 1 115 ? -30.376 3.322 19.462 1.00 82.56 115 ASN A O 1
ATOM 882 N N . LEU A 1 116 ? -30.306 1.418 18.289 1.00 82.50 116 LEU A N 1
ATOM 883 C CA . LEU A 1 116 ? -28.911 1.528 17.840 1.00 82.50 116 LEU A CA 1
ATOM 884 C C . LEU A 1 116 ? -28.801 1.875 16.350 1.00 82.50 116 LEU A C 1
ATOM 886 O O . LEU A 1 116 ? -27.715 1.845 15.778 1.00 82.50 116 LEU A O 1
ATOM 890 N N . SER A 1 117 ? -29.918 2.209 15.700 1.00 81.06 117 SER A N 1
ATOM 891 C CA . SER A 1 117 ? -29.952 2.493 14.261 1.00 81.06 117 SER A CA 1
ATOM 892 C C . SER A 1 117 ? -29.073 3.677 13.850 1.00 81.06 117 SER A C 1
ATOM 894 O O . SER A 1 117 ? -28.584 3.688 12.723 1.00 81.06 117 SER A O 1
ATOM 896 N N . PHE A 1 118 ? -28.802 4.616 14.761 1.00 81.06 118 PHE A N 1
ATOM 897 C CA . PHE A 1 118 ? -27.895 5.742 14.531 1.00 81.06 118 PHE A CA 1
ATOM 898 C C . PHE A 1 118 ? -26.443 5.306 14.259 1.00 81.06 118 PHE A C 1
ATOM 900 O O . PHE A 1 118 ? -25.729 6.004 13.551 1.00 81.06 118 PHE A O 1
ATOM 907 N N . LEU A 1 119 ? -26.015 4.125 14.731 1.00 81.81 119 LEU A N 1
ATOM 908 C CA . LEU A 1 119 ? -24.686 3.562 14.436 1.00 81.81 119 LEU A CA 1
ATOM 909 C C . LEU A 1 119 ? -24.542 3.089 12.980 1.00 81.81 119 LEU A C 1
ATOM 911 O O . LEU A 1 119 ? -23.463 2.666 12.572 1.00 81.81 119 LEU A O 1
ATOM 915 N N . ARG A 1 120 ? -25.623 3.130 12.189 1.00 79.50 120 ARG A N 1
ATOM 916 C CA . ARG A 1 120 ? -25.545 2.941 10.734 1.00 79.50 120 ARG A CA 1
ATOM 917 C C . ARG A 1 120 ? -24.940 4.148 10.028 1.00 79.50 120 ARG A C 1
ATOM 919 O O . ARG A 1 120 ? -24.445 3.989 8.916 1.00 79.50 120 ARG A O 1
ATOM 926 N N . ASP A 1 121 ? -24.986 5.328 10.646 1.00 85.88 121 ASP A N 1
ATOM 927 C CA . ASP A 1 121 ? -24.237 6.474 10.153 1.00 85.88 121 ASP A CA 1
ATOM 928 C C . ASP A 1 121 ? -22.749 6.245 10.435 1.00 85.88 121 ASP A C 1
ATOM 930 O O . ASP A 1 121 ? -22.324 6.116 11.588 1.00 85.88 121 ASP A O 1
ATOM 934 N N . SER A 1 122 ? -21.952 6.162 9.369 1.00 82.88 122 SER A N 1
ATOM 935 C CA . SER A 1 122 ? -20.524 5.873 9.483 1.00 82.88 122 SER A CA 1
ATOM 936 C C . SER A 1 122 ? -19.786 6.946 10.280 1.00 82.88 122 SER A C 1
ATOM 938 O O . SER A 1 122 ? -18.884 6.610 11.038 1.00 82.88 122 SER A O 1
ATOM 940 N N . SER A 1 123 ? -20.174 8.218 10.166 1.00 86.69 123 SER A N 1
ATOM 941 C CA . SER A 1 123 ? -19.520 9.315 10.888 1.00 86.69 123 SER A CA 1
ATOM 942 C C . SER A 1 123 ? -19.768 9.199 12.390 1.00 86.69 123 SER A C 1
ATOM 944 O O . SER A 1 123 ? -18.837 9.354 13.185 1.00 86.69 123 SER A O 1
ATOM 946 N N . VAL A 1 124 ? -20.999 8.859 12.786 1.00 88.81 124 VAL A N 1
ATOM 947 C CA . VAL A 1 124 ? -21.344 8.630 14.198 1.00 88.81 124 VAL A CA 1
ATOM 948 C C . VAL A 1 124 ? -20.632 7.390 14.742 1.00 88.81 124 VAL A C 1
ATOM 950 O O . VAL A 1 124 ? -20.014 7.451 15.805 1.00 88.81 124 VAL A O 1
ATOM 953 N N . SER A 1 125 ? -20.654 6.286 13.992 1.00 86.56 125 SER A N 1
ATOM 954 C CA . SER A 1 125 ? -19.987 5.034 14.369 1.00 86.56 125 SER A CA 1
ATOM 955 C C . SER A 1 125 ? -18.471 5.209 14.545 1.00 86.56 125 SER A C 1
ATOM 957 O O . SER A 1 125 ? -17.899 4.783 15.555 1.00 86.56 125 SER A O 1
ATOM 959 N N . ILE A 1 126 ? -17.821 5.917 13.613 1.00 88.25 126 ILE A N 1
ATOM 960 C CA . ILE A 1 126 ? -16.391 6.248 13.686 1.00 88.25 126 ILE A CA 1
ATOM 961 C C . ILE A 1 126 ? -16.111 7.129 14.905 1.00 88.25 126 ILE A C 1
ATOM 963 O O . ILE A 1 126 ? -15.193 6.821 15.663 1.00 88.25 126 ILE A O 1
ATOM 967 N N . SER A 1 127 ? -16.917 8.172 15.134 1.00 91.69 127 SER A N 1
ATOM 968 C CA . SER A 1 127 ? -16.739 9.085 16.275 1.00 91.69 127 SER A CA 1
ATOM 969 C C . SER A 1 127 ? -16.776 8.339 17.608 1.00 91.69 127 SER A C 1
ATOM 971 O O . SER A 1 127 ? -15.896 8.525 18.443 1.00 91.69 127 SER A O 1
ATOM 973 N N . ILE A 1 128 ? -17.762 7.457 17.802 1.00 91.62 128 ILE A N 1
ATOM 974 C CA . ILE A 1 128 ? -17.918 6.686 19.045 1.00 91.62 128 ILE A CA 1
ATOM 975 C C . ILE A 1 128 ? -16.761 5.704 19.225 1.00 91.62 128 ILE A C 1
ATOM 977 O O . ILE A 1 128 ? -16.184 5.618 20.308 1.00 91.62 128 ILE A O 1
ATOM 981 N N . THR A 1 129 ? -16.385 4.994 18.160 1.00 89.19 129 THR A N 1
ATOM 982 C CA . THR A 1 129 ? -15.273 4.038 18.216 1.00 89.19 129 THR A CA 1
ATOM 983 C C . THR A 1 129 ? -13.962 4.747 18.560 1.00 89.19 129 THR A C 1
ATOM 985 O O . THR A 1 129 ? -13.232 4.294 19.438 1.00 89.19 129 THR A O 1
ATOM 988 N N . MET A 1 130 ? -13.669 5.883 17.920 1.00 91.12 130 MET A N 1
ATOM 989 C CA . MET A 1 130 ? -12.458 6.657 18.212 1.00 91.12 130 MET A CA 1
ATOM 990 C C . MET A 1 130 ? -12.502 7.317 19.586 1.00 91.12 130 MET A C 1
ATOM 992 O O . MET A 1 130 ? -11.458 7.436 20.216 1.00 91.12 130 MET A O 1
ATOM 996 N N . ALA A 1 131 ? -13.682 7.689 20.089 1.00 94.75 131 ALA A N 1
ATOM 997 C CA . ALA A 1 131 ? -13.819 8.212 21.444 1.00 94.75 131 ALA A CA 1
ATOM 998 C C . ALA A 1 131 ? -13.391 7.164 22.469 1.00 94.75 131 ALA A C 1
ATOM 1000 O O . ALA A 1 131 ? -12.573 7.467 23.330 1.00 94.75 131 ALA A O 1
ATOM 1001 N N . ILE A 1 132 ? -13.856 5.919 22.331 1.00 93.44 132 ILE A N 1
ATOM 1002 C CA . ILE A 1 132 ? -13.445 4.817 23.213 1.00 93.44 132 ILE A CA 1
ATOM 1003 C C . ILE A 1 132 ? -11.921 4.635 23.174 1.00 93.44 132 ILE A C 1
ATOM 1005 O O . ILE A 1 132 ? -11.286 4.531 24.221 1.00 93.44 132 ILE A O 1
ATOM 1009 N N . ILE A 1 133 ? -11.321 4.650 21.982 1.00 90.00 133 ILE A N 1
ATOM 1010 C CA . ILE A 1 133 ? -9.875 4.450 21.830 1.00 90.00 133 ILE A CA 1
ATOM 1011 C C . ILE A 1 133 ? -9.079 5.609 22.414 1.00 90.00 133 ILE A C 1
ATOM 1013 O O . ILE A 1 133 ? -8.176 5.377 23.215 1.00 90.00 133 ILE A O 1
ATOM 1017 N N . TYR A 1 134 ? -9.408 6.852 22.061 1.00 93.38 134 TYR A N 1
ATOM 1018 C CA . TYR A 1 134 ? -8.696 7.999 22.609 1.00 93.38 134 TYR A CA 1
ATOM 1019 C C . TYR A 1 134 ? -8.876 8.109 24.118 1.00 93.38 134 TYR A C 1
ATOM 1021 O O . TYR A 1 134 ? -7.910 8.465 24.780 1.00 93.38 134 TYR A O 1
ATOM 1029 N N . LEU A 1 135 ? -10.036 7.743 24.675 1.00 95.62 135 LEU A N 1
ATOM 1030 C CA . LEU A 1 135 ? -10.236 7.680 26.124 1.00 95.62 135 LEU A CA 1
ATOM 1031 C C . LEU A 1 135 ? -9.270 6.688 26.783 1.00 95.62 135 LEU A C 1
ATOM 1033 O O . LEU A 1 135 ? -8.603 7.052 27.748 1.00 95.62 135 LEU A O 1
ATOM 1037 N N . ILE A 1 136 ? -9.131 5.476 26.235 1.00 93.31 136 ILE A N 1
ATOM 1038 C CA . ILE A 1 136 ? -8.155 4.491 26.729 1.00 93.31 136 ILE A CA 1
ATOM 1039 C C . ILE A 1 136 ? -6.733 5.062 26.654 1.00 93.31 136 ILE A C 1
ATOM 1041 O O . ILE A 1 136 ? -5.983 4.964 27.623 1.00 93.31 136 ILE A O 1
ATOM 1045 N N . LEU A 1 137 ? -6.373 5.698 25.534 1.00 91.88 137 LEU A N 1
ATOM 1046 C CA . LEU A 1 137 ? -5.035 6.253 25.329 1.00 91.88 137 LEU A CA 1
ATOM 1047 C C . LEU A 1 137 ? -4.717 7.403 26.291 1.00 91.88 137 LEU A C 1
ATOM 1049 O O . LEU A 1 137 ? -3.633 7.415 26.865 1.00 91.88 137 LEU A O 1
ATOM 1053 N N . VAL A 1 138 ? -5.638 8.349 26.509 1.00 94.94 138 VAL A N 1
ATOM 1054 C CA . VAL A 1 138 ? -5.391 9.469 27.435 1.00 94.94 138 VAL A CA 1
ATOM 1055 C C . VAL A 1 138 ? -5.390 9.025 28.897 1.00 94.94 138 VAL A C 1
ATOM 1057 O O . VAL A 1 138 ? -4.672 9.615 29.698 1.00 94.94 138 VAL A O 1
ATOM 1060 N N . ILE A 1 139 ? -6.155 7.984 29.251 1.00 94.81 139 ILE A N 1
ATOM 1061 C CA . ILE A 1 139 ? -6.107 7.379 30.589 1.00 94.81 139 ILE A CA 1
ATOM 1062 C C . ILE A 1 139 ? -4.756 6.688 30.793 1.00 94.81 139 ILE A C 1
ATOM 1064 O O . ILE A 1 139 ? -4.113 6.912 31.815 1.00 94.81 139 ILE A O 1
ATOM 1068 N N . ALA A 1 140 ? -4.300 5.903 29.813 1.00 93.81 140 ALA A N 1
ATOM 1069 C CA . ALA A 1 140 ? -3.012 5.213 29.873 1.00 93.81 140 ALA A CA 1
ATOM 1070 C C . ALA A 1 140 ? -1.816 6.182 29.885 1.00 93.81 140 ALA A C 1
ATOM 1072 O O . ALA A 1 140 ? -0.830 5.923 30.566 1.00 93.81 140 ALA A O 1
ATOM 1073 N N . ALA A 1 141 ? -1.908 7.302 29.162 1.00 93.56 141 ALA A N 1
ATOM 1074 C CA . ALA A 1 141 ? -0.879 8.341 29.152 1.00 93.56 141 ALA A CA 1
ATOM 1075 C C . ALA A 1 141 ? -0.826 9.158 30.458 1.00 93.56 141 ALA A C 1
ATOM 1077 O O . ALA A 1 141 ? 0.197 9.773 30.750 1.00 93.56 141 ALA A O 1
ATOM 1078 N N . GLY A 1 142 ? -1.910 9.165 31.239 1.00 93.69 142 GLY A N 1
ATOM 1079 C CA . GLY A 1 142 ? -2.033 9.935 32.474 1.00 93.69 142 GLY A CA 1
ATOM 1080 C C . GLY A 1 142 ? -2.525 11.367 32.246 1.00 93.69 142 GLY A C 1
ATOM 1081 O O . GLY A 1 142 ? -2.149 12.052 31.291 1.00 93.69 142 GLY A O 1
ATOM 1082 N N . SER A 1 143 ? -3.375 11.847 33.157 1.00 93.69 143 SER A N 1
ATOM 1083 C CA . SER A 1 143 ? -4.023 13.158 33.033 1.00 93.69 143 SER A CA 1
ATOM 1084 C C . SER A 1 143 ? -3.027 14.317 33.027 1.00 93.69 143 SER A C 1
ATOM 1086 O O . SER A 1 143 ? -3.202 15.250 32.250 1.00 93.69 143 SER A O 1
ATOM 1088 N N . GLU A 1 144 ? -1.978 14.249 33.849 1.00 94.00 144 GLU A N 1
ATOM 1089 C CA . GLU A 1 144 ? -0.957 15.297 33.953 1.00 94.00 144 GLU A CA 1
ATOM 1090 C C . GLU A 1 144 ? -0.198 15.479 32.635 1.00 94.00 144 GLU A C 1
ATOM 1092 O O . GLU A 1 144 ? -0.103 16.596 32.124 1.00 94.00 144 GLU A O 1
ATOM 1097 N N . PHE A 1 145 ? 0.273 14.382 32.034 1.00 95.06 145 PHE A N 1
ATOM 1098 C CA . PHE A 1 145 ? 0.978 14.418 30.754 1.00 95.06 145 PHE A CA 1
ATOM 1099 C C . PHE A 1 145 ? 0.096 15.009 29.651 1.00 95.06 145 PHE A C 1
ATOM 1101 O O . PHE A 1 145 ? 0.507 15.923 28.937 1.00 95.06 145 PHE A O 1
ATOM 1108 N N . VAL A 1 146 ? -1.150 14.538 29.541 1.00 94.88 146 VAL A N 1
ATOM 1109 C CA . VAL A 1 146 ? -2.075 15.028 28.512 1.00 94.88 146 VAL A CA 1
ATOM 1110 C C . VAL A 1 146 ? -2.380 16.510 28.719 1.00 94.88 146 VAL A C 1
ATOM 1112 O O . VAL A 1 146 ? -2.366 17.267 27.752 1.00 94.88 146 VAL A O 1
ATOM 1115 N N . GLN A 1 147 ? -2.619 16.943 29.958 1.00 93.75 147 GLN A N 1
ATOM 1116 C CA . GLN A 1 147 ? -2.974 18.331 30.255 1.00 93.75 147 GLN A CA 1
ATOM 1117 C C . GLN A 1 147 ? -1.834 19.316 30.026 1.00 93.75 147 GLN A C 1
ATOM 1119 O O . GLN A 1 147 ? -2.067 20.410 29.509 1.00 93.75 147 GLN A O 1
ATOM 1124 N N . THR A 1 148 ? -0.615 18.925 30.381 1.00 93.44 148 THR A N 1
ATOM 1125 C CA . THR A 1 148 ? 0.561 19.792 30.269 1.00 93.44 148 THR A CA 1
ATOM 1126 C C . THR A 1 148 ? 1.149 19.802 28.860 1.00 93.44 148 THR A C 1
ATOM 1128 O O . THR A 1 148 ? 1.565 20.861 28.399 1.00 93.44 148 THR A O 1
ATOM 1131 N N . GLN A 1 149 ? 1.142 18.663 28.155 1.00 94.69 149 GLN A N 1
ATOM 1132 C CA . GLN A 1 149 ? 1.865 18.510 26.885 1.00 94.69 149 GLN A CA 1
ATOM 1133 C C . GLN A 1 149 ? 0.970 18.496 25.639 1.00 94.69 149 GLN A C 1
ATOM 1135 O O . GLN A 1 149 ? 1.434 18.868 24.565 1.00 94.69 149 GLN A O 1
ATOM 1140 N N . LEU A 1 150 ? -0.293 18.055 25.737 1.00 93.06 150 LEU A N 1
ATOM 1141 C CA . LEU A 1 150 ? -1.113 17.755 24.549 1.00 93.06 150 LEU A CA 1
ATOM 1142 C C . LEU A 1 150 ? -2.394 18.586 24.436 1.00 93.06 150 LEU A C 1
ATOM 1144 O O . LEU A 1 150 ? -2.773 18.993 23.339 1.00 93.06 150 LEU A O 1
ATOM 1148 N N . SER A 1 151 ? -3.091 18.823 25.548 1.00 91.19 151 SER A N 1
ATOM 1149 C CA . SER A 1 151 ? -4.425 19.431 25.539 1.00 91.19 151 SER A CA 1
ATOM 1150 C C . SER A 1 151 ? -4.428 20.937 25.803 1.00 91.19 151 SER A C 1
ATOM 1152 O O . SER A 1 151 ? -5.507 21.539 25.830 1.00 91.19 151 SER A O 1
ATOM 1154 N N . ALA A 1 152 ? -3.250 21.542 26.000 1.00 91.50 152 ALA A N 1
ATOM 1155 C CA . ALA A 1 152 ? -3.081 22.947 26.374 1.00 91.50 152 ALA A CA 1
ATOM 1156 C C . ALA A 1 152 ? -3.918 23.328 27.615 1.00 91.50 152 ALA A C 1
ATOM 1158 O O . ALA A 1 152 ? -4.673 24.300 27.605 1.00 91.50 152 ALA A O 1
ATOM 1159 N N . GLY A 1 153 ? -3.846 22.507 28.668 1.00 89.12 153 GLY A N 1
ATOM 1160 C CA . GLY A 1 153 ? -4.553 22.713 29.936 1.00 89.12 153 GLY A CA 1
ATOM 1161 C C . GLY A 1 153 ? -6.020 22.265 29.954 1.00 89.12 153 GLY A C 1
ATOM 1162 O O . GLY A 1 153 ? -6.659 22.302 31.005 1.00 89.12 153 GLY A O 1
ATOM 1163 N N . LYS A 1 154 ? -6.587 21.803 28.831 1.00 91.75 154 LYS A N 1
ATOM 1164 C CA . LYS A 1 154 ? -7.976 21.303 28.790 1.00 91.75 154 LYS A CA 1
ATOM 1165 C C . LYS A 1 154 ? -8.105 19.954 29.491 1.00 91.75 154 LYS A C 1
ATOM 1167 O O . LYS A 1 154 ? -7.188 19.140 29.450 1.00 91.75 154 LYS A O 1
ATOM 1172 N N . ASN A 1 155 ? -9.270 19.659 30.069 1.00 95.19 155 ASN A N 1
ATOM 1173 C CA . ASN A 1 155 ? -9.551 18.340 30.649 1.00 95.19 155 ASN A CA 1
ATOM 1174 C C . ASN A 1 155 ? -9.225 17.196 29.662 1.00 95.19 155 ASN A C 1
ATOM 1176 O O . ASN A 1 155 ? -9.673 17.223 28.517 1.00 95.19 155 ASN A O 1
ATOM 1180 N N . PHE A 1 156 ? -8.452 16.200 30.111 1.00 93.94 156 PHE A N 1
ATOM 1181 C CA . PHE A 1 156 ? -7.928 15.123 29.260 1.00 93.94 156 PHE A CA 1
ATOM 1182 C C . PHE A 1 156 ? -9.024 14.251 28.613 1.00 93.94 156 PHE A C 1
ATOM 1184 O O . PHE A 1 156 ? -8.878 13.843 27.462 1.00 93.94 156 PHE A O 1
ATOM 1191 N N . LEU A 1 157 ? -10.154 14.028 29.299 1.00 95.62 157 LEU A N 1
ATOM 1192 C CA . LEU A 1 157 ? -11.296 13.282 28.753 1.00 95.62 157 LEU A CA 1
ATOM 1193 C C . LEU A 1 157 ? -12.026 14.096 27.681 1.00 95.62 157 LEU A C 1
ATOM 1195 O O . LEU A 1 157 ? -12.340 13.580 26.610 1.00 95.62 157 LEU A O 1
ATOM 1199 N N . VAL A 1 158 ? -12.251 15.388 27.940 1.00 95.50 158 VAL A N 1
ATOM 1200 C CA . VAL A 1 158 ? -12.848 16.305 26.953 1.00 95.50 158 VAL A CA 1
ATOM 1201 C C . VAL A 1 158 ? -11.952 16.410 25.720 1.00 95.50 158 VAL A C 1
ATOM 1203 O O . VAL A 1 158 ? -12.444 16.367 24.594 1.00 95.50 158 VAL A O 1
ATOM 1206 N N . PHE A 1 159 ? -10.634 16.486 25.920 1.00 95.38 159 PHE A N 1
ATOM 1207 C CA . PHE A 1 159 ? -9.659 16.462 24.837 1.00 95.38 159 PHE A CA 1
ATOM 1208 C C . PHE A 1 159 ? -9.794 15.195 23.983 1.00 95.38 159 PHE A C 1
ATOM 1210 O O . PHE A 1 159 ? -9.900 15.314 22.765 1.00 95.38 159 PHE A O 1
ATOM 1217 N N . ALA A 1 160 ? -9.883 14.009 24.595 1.00 95.94 160 ALA A N 1
ATOM 1218 C CA . ALA A 1 160 ? -10.075 12.754 23.865 1.00 95.94 160 ALA A CA 1
ATOM 1219 C C . ALA A 1 160 ? -11.361 12.740 23.021 1.00 95.94 160 ALA A C 1
ATOM 1221 O O . ALA A 1 160 ? -11.333 12.323 21.862 1.00 95.94 160 ALA A O 1
ATOM 1222 N N . ILE A 1 161 ? -12.476 13.245 23.564 1.00 96.06 161 ILE A N 1
ATOM 1223 C CA . ILE A 1 161 ? -13.750 13.343 22.831 1.00 96.06 161 ILE A CA 1
ATOM 1224 C C . ILE A 1 161 ? -13.622 14.304 21.640 1.00 96.06 161 ILE A C 1
ATOM 1226 O O . ILE A 1 161 ? -14.056 13.975 20.536 1.00 96.06 161 ILE A O 1
ATOM 1230 N N . ILE A 1 162 ? -12.987 15.467 21.829 1.00 95.69 162 ILE A N 1
ATOM 1231 C CA . ILE A 1 162 ? -12.744 16.428 20.742 1.00 95.69 162 ILE A CA 1
ATOM 1232 C C . ILE A 1 162 ? -11.863 15.798 19.655 1.00 95.69 162 ILE A C 1
ATOM 1234 O O . ILE A 1 162 ? -12.179 15.934 18.472 1.00 95.69 162 ILE A O 1
ATOM 1238 N N . GLN A 1 163 ? -10.799 15.078 20.028 1.00 95.38 163 GLN A N 1
ATOM 1239 C CA . GLN A 1 163 ? -9.931 14.388 19.067 1.00 95.38 163 GLN A CA 1
ATOM 1240 C C . GLN A 1 163 ? -10.693 13.309 18.288 1.00 95.38 163 GLN A C 1
ATOM 1242 O O . GLN A 1 163 ? -10.534 13.204 17.074 1.00 95.38 163 GLN A O 1
ATOM 1247 N N . ALA A 1 164 ? -11.583 12.563 18.945 1.00 94.25 164 ALA A N 1
ATOM 1248 C CA . ALA A 1 164 ? -12.402 11.546 18.292 1.00 94.25 164 ALA A CA 1
ATOM 1249 C C . ALA A 1 164 ? -13.353 12.133 17.243 1.00 94.25 164 ALA A C 1
ATOM 1251 O O . ALA A 1 164 ? -13.431 11.629 16.121 1.00 94.25 164 ALA A O 1
ATOM 1252 N N . ILE A 1 165 ? -14.042 13.225 17.589 1.00 95.31 165 ILE A N 1
ATOM 1253 C CA . ILE A 1 165 ? -14.930 13.940 16.665 1.00 95.31 165 ILE A CA 1
ATOM 1254 C C . ILE A 1 165 ? -14.118 14.553 15.518 1.00 95.31 165 ILE A C 1
ATOM 1256 O O . ILE A 1 165 ? -14.520 14.455 14.361 1.00 95.31 165 ILE A O 1
ATOM 1260 N N . THR A 1 166 ? -12.954 15.136 15.816 1.00 95.38 166 THR A N 1
ATOM 1261 C CA . THR A 1 166 ? -12.052 15.716 14.806 1.00 95.38 166 THR A CA 1
ATOM 1262 C C . THR A 1 166 ? -11.566 14.655 13.822 1.00 95.38 166 THR A C 1
ATOM 1264 O O . THR A 1 166 ? -11.582 14.880 12.612 1.00 95.38 166 THR A O 1
ATOM 1267 N N . PHE A 1 167 ? -11.203 13.470 14.316 1.00 91.81 167 PHE A N 1
ATOM 1268 C CA . PHE A 1 167 ? -10.836 12.339 13.473 1.00 91.81 167 PHE A CA 1
ATOM 1269 C C . PHE A 1 167 ? -11.995 11.931 12.559 1.00 91.81 167 PHE A C 1
ATOM 1271 O O . PHE A 1 167 ? -11.816 11.820 11.347 1.00 91.81 167 PHE A O 1
ATOM 1278 N N . ALA A 1 168 ? -13.198 11.758 13.113 1.00 91.81 168 ALA A N 1
ATOM 1279 C CA . ALA A 1 168 ? -14.374 11.401 12.327 1.00 91.81 168 ALA A CA 1
ATOM 1280 C C . ALA A 1 168 ? -14.723 12.462 11.271 1.00 91.81 168 ALA A C 1
ATOM 1282 O O . ALA A 1 168 ? -15.068 12.105 10.144 1.00 91.81 168 ALA A O 1
ATOM 1283 N N . ALA A 1 169 ? -14.569 13.751 11.593 1.00 94.50 169 ALA A N 1
ATOM 1284 C CA . ALA A 1 169 ? -14.718 14.847 10.640 1.00 94.50 169 ALA A CA 1
ATOM 1285 C C . ALA A 1 169 ? -13.673 14.766 9.513 1.00 94.50 169 ALA A C 1
ATOM 1287 O O . ALA A 1 169 ? -14.024 14.910 8.343 1.00 94.50 169 ALA A O 1
ATOM 1288 N N . GLY A 1 170 ? -12.414 14.457 9.842 1.00 93.06 170 GLY A N 1
ATOM 1289 C CA . GLY A 1 170 ? -11.362 14.202 8.856 1.00 93.06 170 GLY A CA 1
ATOM 1290 C C . GLY A 1 170 ? -11.715 13.047 7.915 1.00 93.06 170 GLY A C 1
ATOM 1291 O O . GLY A 1 170 ? -11.640 13.202 6.695 1.00 93.06 170 GLY A O 1
ATOM 1292 N N . VAL A 1 171 ? -12.191 11.918 8.457 1.00 90.44 171 VAL A N 1
ATOM 1293 C CA . VAL A 1 171 ? -12.661 10.789 7.637 1.00 90.44 171 VAL A CA 1
ATOM 1294 C C . VAL A 1 171 ? -13.846 11.202 6.768 1.00 90.44 171 VAL A C 1
ATOM 1296 O O . VAL A 1 171 ? -13.855 10.899 5.579 1.00 90.44 171 VAL A O 1
ATOM 1299 N N . PHE A 1 172 ? -14.820 11.934 7.309 1.00 91.25 172 PHE A N 1
ATOM 1300 C CA . PHE A 1 172 ? -15.958 12.420 6.531 1.00 91.25 172 PHE A CA 1
ATOM 1301 C C . PHE A 1 172 ? -15.514 13.286 5.343 1.00 91.25 172 PHE A C 1
ATOM 1303 O O . PHE A 1 172 ? -15.965 13.050 4.221 1.00 91.25 172 PHE A O 1
ATOM 1310 N N . ILE A 1 173 ? -14.592 14.230 5.560 1.00 94.69 173 ILE A N 1
ATOM 1311 C CA . ILE A 1 173 ? -14.028 15.072 4.494 1.00 94.69 173 ILE A CA 1
ATOM 1312 C C . ILE A 1 173 ? -13.337 14.209 3.431 1.00 94.69 173 ILE A C 1
ATOM 1314 O O . ILE A 1 173 ? -13.581 14.418 2.242 1.00 94.69 173 ILE A O 1
ATOM 1318 N N . ILE A 1 174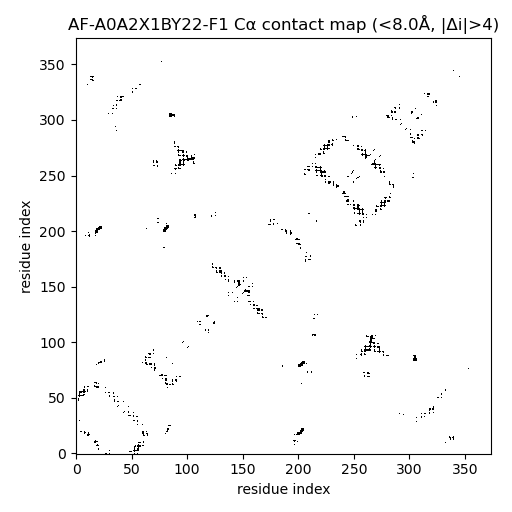 ? -12.552 13.199 3.832 1.00 92.50 174 ILE A N 1
ATOM 1319 C CA . ILE A 1 174 ? -11.935 12.241 2.898 1.00 92.50 174 ILE A CA 1
ATOM 1320 C C . ILE A 1 174 ? -13.013 11.540 2.064 1.00 92.50 174 ILE A C 1
ATOM 1322 O O . ILE A 1 174 ? -12.918 11.506 0.838 1.00 92.50 174 ILE A O 1
ATOM 1326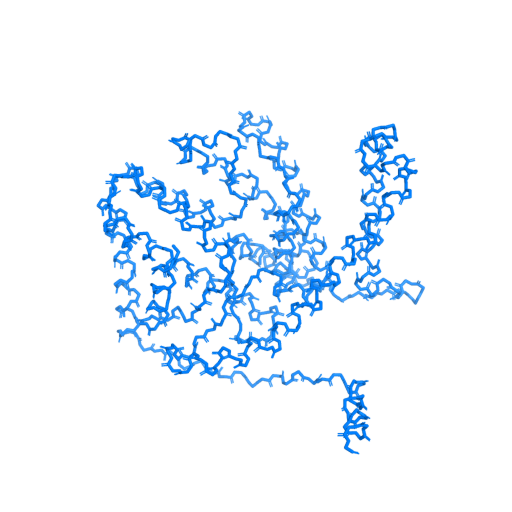 N N . LEU A 1 175 ? -14.067 11.020 2.698 1.00 89.19 175 LEU A N 1
ATOM 1327 C CA . LEU A 1 175 ? -15.135 10.306 1.996 1.00 89.19 175 LEU A CA 1
ATOM 1328 C C . LEU A 1 175 ? -15.863 11.198 0.978 1.00 89.19 175 LEU A C 1
ATOM 1330 O O . LEU A 1 175 ? -16.179 10.724 -0.116 1.00 89.19 175 LEU A O 1
ATOM 1334 N N . GLN A 1 176 ? -16.115 12.471 1.306 1.00 91.69 176 GLN A N 1
ATOM 1335 C CA . GLN A 1 176 ? -16.731 13.420 0.370 1.00 91.69 176 GLN A CA 1
ATOM 1336 C C . GLN A 1 176 ? -15.777 13.801 -0.769 1.00 91.69 176 GLN A C 1
ATOM 1338 O O . GLN A 1 176 ? -16.171 13.765 -1.936 1.00 91.69 176 GLN A O 1
ATOM 1343 N N . GLY A 1 177 ? -14.515 14.100 -0.450 1.00 92.69 177 GLY A N 1
ATOM 1344 C CA . GLY A 1 177 ? -13.500 14.463 -1.439 1.00 92.69 177 GLY A CA 1
ATOM 1345 C C . GLY A 1 177 ? -13.245 13.347 -2.451 1.00 92.69 177 GLY A C 1
ATOM 1346 O O . GLY A 1 177 ? -13.221 13.596 -3.653 1.00 92.69 177 GLY A O 1
ATOM 1347 N N . VAL A 1 178 ? -13.149 12.096 -1.993 1.00 90.50 178 VAL A N 1
ATOM 1348 C CA . VAL A 1 178 ? -12.952 10.937 -2.876 1.00 90.50 178 VAL A CA 1
ATOM 1349 C C . VAL A 1 178 ? -14.135 10.747 -3.829 1.00 90.50 178 VAL A C 1
ATOM 1351 O O . VAL A 1 178 ? -13.928 10.473 -5.011 1.00 90.50 178 VAL A O 1
ATOM 1354 N N . ARG A 1 179 ? -15.376 10.913 -3.350 1.00 87.19 179 ARG A N 1
ATOM 1355 C CA . ARG A 1 179 ? -16.575 10.813 -4.201 1.00 87.19 179 ARG A CA 1
ATOM 1356 C C . ARG A 1 179 ? -16.582 11.879 -5.295 1.00 87.19 179 ARG A C 1
ATOM 1358 O O . ARG A 1 179 ? -16.880 11.551 -6.439 1.00 87.19 179 ARG A O 1
ATOM 1365 N N . LEU A 1 180 ? -16.223 13.116 -4.946 1.00 92.25 180 LEU A N 1
ATOM 1366 C CA . LEU A 1 180 ? -16.082 14.214 -5.903 1.00 92.25 180 LEU A CA 1
ATOM 1367 C C . LEU A 1 180 ? -15.007 13.897 -6.952 1.00 92.25 180 LEU A C 1
ATOM 1369 O O . LEU A 1 180 ? -15.260 13.992 -8.147 1.00 92.25 180 LEU A O 1
ATOM 1373 N N . ILE A 1 181 ? -13.829 13.453 -6.508 1.00 89.56 181 ILE A N 1
ATOM 1374 C CA . ILE A 1 181 ? -12.715 13.108 -7.396 1.00 89.56 181 ILE A CA 1
ATOM 1375 C C . ILE A 1 181 ? -13.099 11.981 -8.361 1.00 89.56 181 ILE A C 1
ATOM 1377 O O . ILE A 1 181 ? -12.808 12.082 -9.548 1.00 89.56 181 ILE A O 1
ATOM 1381 N N . LEU A 1 182 ? -13.767 10.925 -7.887 1.00 85.56 182 LEU A N 1
ATOM 1382 C CA . LEU A 1 182 ? -14.227 9.827 -8.744 1.00 85.56 182 LEU A CA 1
ATOM 1383 C C . LEU A 1 182 ? -15.206 10.297 -9.823 1.00 85.56 182 LEU A C 1
ATOM 1385 O O . LEU A 1 182 ? -15.124 9.824 -10.956 1.00 85.56 182 LEU A O 1
ATOM 1389 N N . ALA A 1 183 ? -16.110 11.216 -9.479 1.00 87.12 183 ALA A N 1
ATOM 1390 C CA . ALA A 1 183 ? -17.100 11.737 -10.414 1.00 87.12 183 ALA A CA 1
ATOM 1391 C C . ALA A 1 183 ? -16.462 12.527 -11.570 1.00 87.12 183 ALA A C 1
ATOM 1393 O O . ALA A 1 183 ? -16.970 12.462 -12.685 1.00 87.12 183 ALA A O 1
ATOM 1394 N N . GLU A 1 184 ? -15.335 13.203 -11.324 1.00 90.38 184 GLU A N 1
ATOM 1395 C CA . GLU A 1 184 ? -14.683 14.077 -12.309 1.00 90.38 184 GLU A CA 1
ATOM 1396 C C . GLU A 1 184 ? -13.489 13.418 -13.018 1.00 90.38 184 GLU A C 1
ATOM 1398 O O . GLU A 1 184 ? -13.343 13.525 -14.238 1.00 90.38 184 GLU A O 1
ATOM 1403 N N . ILE A 1 185 ? -12.631 12.696 -12.283 1.00 87.31 185 ILE A N 1
ATOM 1404 C CA . ILE A 1 185 ? -11.415 12.096 -12.851 1.00 87.31 185 ILE A CA 1
ATOM 1405 C C . ILE A 1 185 ? -11.750 10.962 -13.810 1.00 87.31 185 ILE A C 1
ATOM 1407 O O . ILE A 1 185 ? -11.084 10.842 -14.834 1.00 87.31 185 ILE A O 1
ATOM 1411 N N . VAL A 1 186 ? -12.746 10.122 -13.508 1.00 82.88 186 VAL A N 1
ATOM 1412 C CA . VAL A 1 186 ? -13.043 8.966 -14.366 1.00 82.88 186 VAL A CA 1
ATOM 1413 C C . VAL A 1 186 ? -13.486 9.424 -15.764 1.00 82.88 186 VAL A C 1
ATOM 1415 O O . VAL A 1 186 ? -12.831 9.021 -16.730 1.00 82.88 186 VAL A O 1
ATOM 1418 N N . PRO A 1 187 ? -14.476 10.330 -15.919 1.00 84.44 187 PRO A N 1
ATOM 1419 C CA . PRO A 1 187 ? -14.826 10.871 -17.233 1.00 84.44 187 PRO A CA 1
ATOM 1420 C C . PRO A 1 187 ? -13.675 11.642 -17.894 1.00 84.44 187 PRO A C 1
ATOM 1422 O O . PRO A 1 187 ? -13.365 11.396 -19.062 1.00 84.44 187 PRO A O 1
ATOM 1425 N N . ALA A 1 188 ? -12.984 12.521 -17.157 1.00 88.31 188 ALA A N 1
ATOM 1426 C CA . ALA A 1 188 ? -11.884 13.313 -17.713 1.00 88.31 188 ALA A CA 1
ATOM 1427 C C . ALA A 1 188 ? -10.736 12.433 -18.239 1.00 88.31 188 ALA A C 1
ATOM 1429 O O . ALA A 1 188 ? -10.180 12.690 -19.310 1.00 88.31 188 ALA A O 1
ATOM 1430 N N . PHE A 1 189 ? -10.407 11.360 -17.516 1.00 86.06 189 PHE A N 1
ATOM 1431 C CA . PHE A 1 189 ? -9.346 10.442 -17.903 1.00 86.06 189 PHE A CA 1
ATOM 1432 C C . PHE A 1 189 ? -9.721 9.617 -19.132 1.00 86.06 189 PHE A C 1
ATOM 1434 O O . PHE A 1 189 ? -8.864 9.425 -19.989 1.00 86.06 189 PHE A O 1
ATOM 1441 N N . THR A 1 190 ? -10.976 9.168 -19.261 1.00 76.12 190 THR A N 1
ATOM 1442 C CA . THR A 1 190 ? -11.411 8.428 -20.461 1.00 76.12 190 THR A CA 1
ATOM 1443 C C . THR A 1 190 ? -11.222 9.240 -21.746 1.00 76.12 190 THR A C 1
ATOM 1445 O O . THR A 1 190 ? -10.666 8.723 -22.711 1.00 76.12 190 THR A O 1
ATOM 1448 N N . GLY A 1 191 ? -11.541 10.541 -21.733 1.00 76.31 191 GLY A N 1
ATOM 1449 C CA . GLY A 1 191 ? -11.323 11.412 -22.895 1.00 76.31 191 GLY A CA 1
ATOM 1450 C C . GLY A 1 191 ? -9.844 11.616 -23.257 1.00 76.31 191 GLY A C 1
ATOM 1451 O O . GLY A 1 191 ? -9.498 11.737 -24.433 1.00 76.31 191 GLY A O 1
ATOM 1452 N N . PHE A 1 192 ? -8.946 11.626 -22.266 1.00 78.81 192 PHE A N 1
ATOM 1453 C CA . PHE A 1 192 ? -7.500 11.710 -22.502 1.00 78.81 192 PHE A CA 1
ATOM 1454 C C . PHE A 1 192 ? -6.903 10.365 -22.950 1.00 78.81 192 PHE A C 1
ATOM 1456 O O . PHE A 1 192 ? -6.073 10.314 -23.866 1.00 78.81 192 PHE A O 1
ATOM 1463 N N . SER A 1 193 ? -7.318 9.268 -22.310 1.00 81.44 193 SER A N 1
ATOM 1464 C CA . SER A 1 193 ? -6.742 7.943 -22.523 1.00 81.44 193 SER A CA 1
ATOM 1465 C C . SER A 1 193 ? -7.044 7.398 -23.914 1.00 81.44 193 SER A C 1
ATOM 1467 O O . SER A 1 193 ? -6.152 6.812 -24.522 1.00 81.44 193 SER A O 1
ATOM 1469 N N . GLU A 1 194 ? -8.217 7.679 -24.485 1.00 78.56 194 GLU A N 1
ATOM 1470 C CA . GLU A 1 194 ? -8.572 7.262 -25.849 1.00 78.56 194 GLU A CA 1
ATOM 1471 C C . GLU A 1 194 ? -7.545 7.688 -26.910 1.00 78.56 194 GLU A C 1
ATOM 1473 O O . GLU A 1 194 ? -7.294 6.941 -27.859 1.00 78.56 194 GLU A O 1
ATOM 1478 N N . ARG A 1 195 ? -6.895 8.847 -26.736 1.00 83.00 195 ARG A N 1
ATOM 1479 C CA . ARG A 1 195 ? -5.867 9.335 -27.669 1.00 83.00 195 ARG A CA 1
ATOM 1480 C C . ARG A 1 195 ? -4.482 8.762 -27.385 1.00 83.00 195 ARG A C 1
ATOM 1482 O O . ARG A 1 195 ? -3.759 8.429 -28.324 1.00 83.00 195 ARG A O 1
ATOM 1489 N N . LEU A 1 196 ? -4.092 8.675 -26.112 1.00 84.81 196 LEU A N 1
ATOM 1490 C CA . LEU A 1 196 ? -2.719 8.326 -25.734 1.00 84.81 196 LEU A CA 1
ATOM 1491 C C . LEU A 1 196 ? -2.535 6.823 -25.478 1.00 84.81 196 LEU A C 1
ATOM 1493 O O . LEU A 1 196 ? -1.621 6.209 -26.029 1.00 84.81 196 LEU A O 1
ATOM 1497 N N . VAL A 1 197 ? -3.406 6.231 -24.657 1.00 89.31 197 VAL A N 1
ATOM 1498 C CA . VAL A 1 197 ? -3.368 4.824 -24.232 1.00 89.31 197 VAL A CA 1
ATOM 1499 C C . VAL A 1 197 ? -4.796 4.256 -24.197 1.00 89.31 197 VAL A C 1
ATOM 1501 O O . VAL A 1 197 ? -5.471 4.341 -23.168 1.00 89.31 197 VAL A O 1
ATOM 1504 N N . PRO A 1 198 ? -5.268 3.650 -25.301 1.00 85.44 198 PRO A N 1
ATOM 1505 C CA . PRO A 1 198 ? -6.619 3.115 -25.401 1.00 85.44 198 PRO A CA 1
ATOM 1506 C C . PRO A 1 198 ? -6.909 2.102 -24.298 1.00 85.44 198 PRO A C 1
ATOM 1508 O O . PRO A 1 198 ? -6.115 1.189 -24.051 1.00 85.44 198 PRO A O 1
ATOM 1511 N N . ASN A 1 199 ? -8.079 2.240 -23.674 1.00 86.44 199 ASN A N 1
ATOM 1512 C CA . ASN A 1 199 ? -8.539 1.402 -22.563 1.00 86.44 199 ASN A CA 1
ATOM 1513 C C . ASN A 1 199 ? -7.658 1.475 -21.303 1.00 86.44 199 ASN A C 1
ATOM 1515 O O . ASN A 1 199 ? -7.716 0.562 -20.474 1.00 86.44 199 ASN A O 1
ATOM 1519 N N . ALA A 1 200 ? -6.820 2.508 -21.155 1.00 91.81 200 ALA A N 1
ATOM 1520 C CA . ALA A 1 200 ? -6.134 2.726 -19.892 1.00 91.81 200 ALA A CA 1
ATOM 1521 C C . ALA A 1 200 ? -7.123 3.073 -18.784 1.00 91.81 200 ALA A C 1
ATOM 1523 O O . ALA A 1 200 ? -8.118 3.764 -19.008 1.00 91.81 200 ALA A O 1
ATOM 1524 N N . LYS A 1 201 ? -6.787 2.628 -17.576 1.00 92.94 201 LYS A N 1
ATOM 1525 C CA . LYS A 1 201 ? -7.517 2.928 -16.348 1.00 92.94 201 LYS A CA 1
ATOM 1526 C C . LYS A 1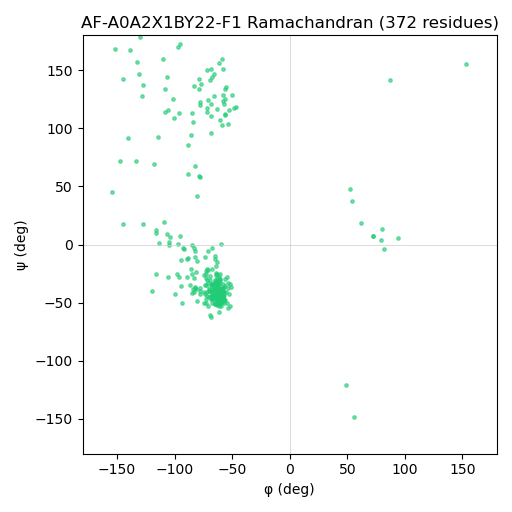 201 ? -6.695 3.899 -15.502 1.00 92.94 201 LYS A C 1
ATOM 1528 O O . LYS A 1 201 ? -5.493 3.656 -15.321 1.00 92.94 201 LYS A O 1
ATOM 1533 N N . PRO A 1 202 ? -7.309 4.965 -14.963 1.00 95.19 202 PRO A N 1
ATOM 1534 C CA . PRO A 1 202 ? -6.647 5.809 -13.985 1.00 95.19 202 PRO A CA 1
ATOM 1535 C C . PRO A 1 202 ? -6.481 4.998 -12.700 1.00 95.19 202 PRO A C 1
ATOM 1537 O O . PRO A 1 202 ? -7.461 4.505 -12.141 1.00 95.19 202 PRO A O 1
ATOM 1540 N N . ALA A 1 203 ? -5.244 4.822 -12.246 1.00 95.88 203 ALA A N 1
ATOM 1541 C CA . ALA A 1 203 ? -4.938 4.169 -10.986 1.00 95.88 203 ALA A CA 1
ATOM 1542 C C . ALA A 1 203 ? -4.735 5.228 -9.899 1.00 95.88 203 ALA A C 1
ATOM 1544 O O . ALA A 1 203 ? -3.800 6.029 -9.968 1.00 95.88 203 ALA A O 1
ATOM 1545 N N . LEU A 1 204 ? -5.651 5.240 -8.931 1.00 95.06 204 LEU A N 1
ATOM 1546 C CA . LEU A 1 204 ? -5.784 6.293 -7.924 1.00 95.06 204 LEU A CA 1
ATOM 1547 C C . LEU A 1 204 ? -5.384 5.805 -6.535 1.00 95.06 204 LEU A C 1
ATOM 1549 O O . LEU A 1 204 ? -5.363 4.607 -6.261 1.00 95.06 204 LEU A O 1
ATOM 1553 N N . ASP A 1 205 ? -5.072 6.765 -5.677 1.00 95.56 205 ASP A N 1
ATOM 1554 C CA . ASP A 1 205 ? -4.565 6.550 -4.330 1.00 95.56 205 ASP A CA 1
ATOM 1555 C C . ASP A 1 205 ? -5.512 5.718 -3.441 1.00 95.56 205 ASP A C 1
ATOM 1557 O O . ASP A 1 205 ? -6.716 5.625 -3.682 1.00 95.56 205 ASP A O 1
ATOM 1561 N N . CYS A 1 206 ? -4.973 5.133 -2.376 1.00 94.88 206 CYS A N 1
ATOM 1562 C CA . CYS A 1 206 ? -5.642 4.207 -1.485 1.00 94.88 206 CYS A CA 1
ATOM 1563 C C . CYS A 1 206 ? -6.994 4.674 -0.914 1.00 94.88 206 CYS A C 1
ATOM 1565 O O . CYS A 1 206 ? -7.891 3.827 -0.835 1.00 94.88 206 CYS A O 1
ATOM 1567 N N . PRO A 1 207 ? -7.259 5.970 -0.628 1.00 94.56 207 PRO A N 1
ATOM 1568 C CA . PRO A 1 207 ? -8.571 6.384 -0.133 1.00 94.56 207 PRO A CA 1
ATOM 1569 C C . PRO A 1 207 ? -9.703 6.177 -1.145 1.00 94.56 207 PRO A C 1
ATOM 1571 O O . PRO A 1 207 ? -10.871 6.223 -0.761 1.00 94.56 207 PRO A O 1
ATOM 1574 N N . ILE A 1 208 ? -9.387 5.897 -2.419 1.00 95.25 208 ILE A N 1
ATOM 1575 C CA . ILE A 1 208 ? -10.370 5.634 -3.475 1.00 95.25 208 ILE A CA 1
ATOM 1576 C C . ILE A 1 208 ? -11.351 4.515 -3.110 1.00 95.25 208 ILE A C 1
ATOM 1578 O O . ILE A 1 208 ? -12.495 4.534 -3.558 1.00 95.25 208 ILE A O 1
ATOM 1582 N N . VAL A 1 209 ? -10.935 3.562 -2.266 1.00 96.25 209 VAL A N 1
ATOM 1583 C CA . VAL A 1 209 ? -11.787 2.444 -1.838 1.00 96.25 209 VAL A CA 1
ATOM 1584 C C . VAL A 1 209 ? -12.611 2.744 -0.580 1.00 96.25 209 VAL A C 1
ATOM 1586 O O . VAL A 1 209 ? -13.550 2.009 -0.274 1.00 96.25 209 VAL A O 1
ATOM 1589 N N . PHE A 1 210 ? -12.316 3.826 0.146 1.00 95.19 210 PHE A N 1
ATOM 1590 C CA . PHE A 1 210 ? -12.933 4.109 1.448 1.00 95.19 210 PHE A CA 1
ATOM 1591 C C . PHE A 1 210 ? -14.444 4.367 1.360 1.00 95.19 210 PHE A C 1
ATOM 1593 O O . PHE A 1 210 ? -15.175 3.827 2.193 1.00 95.19 210 PHE A O 1
ATOM 1600 N N . PRO A 1 211 ? -14.966 5.098 0.351 1.00 93.38 211 PRO A N 1
ATOM 1601 C CA . PRO A 1 211 ? -16.408 5.309 0.223 1.00 93.38 211 PRO A CA 1
ATOM 1602 C C . PRO A 1 211 ? -17.232 4.047 -0.030 1.00 93.38 211 PRO A C 1
ATOM 1604 O O . PRO A 1 211 ? -18.446 4.097 0.178 1.00 93.38 211 PRO A O 1
ATOM 1607 N N . TYR A 1 212 ? -16.605 2.954 -0.480 1.00 93.12 212 TYR A N 1
ATOM 1608 C CA . TYR A 1 212 ? -17.283 1.695 -0.800 1.00 93.12 212 TYR A CA 1
ATOM 1609 C C . TYR A 1 212 ? -17.511 0.812 0.431 1.00 93.12 212 TYR A C 1
ATOM 1611 O O . TYR A 1 212 ? -18.478 0.054 0.460 1.00 93.12 212 TYR A O 1
ATOM 1619 N N . ALA A 1 213 ? -16.652 0.910 1.451 1.00 94.19 213 ALA A N 1
ATOM 1620 C CA . ALA A 1 213 ? -16.829 0.192 2.714 1.00 94.19 213 ALA A CA 1
ATOM 1621 C C . ALA A 1 213 ? -16.280 0.989 3.919 1.00 94.19 213 ALA A C 1
ATOM 1623 O O . ALA A 1 213 ? -15.242 0.626 4.481 1.00 94.19 213 ALA A O 1
ATOM 1624 N N . PRO A 1 214 ? -16.955 2.078 4.339 1.00 91.94 214 PRO A N 1
ATOM 1625 C CA . PRO A 1 214 ? -16.475 2.942 5.419 1.00 91.94 214 PRO A CA 1
ATOM 1626 C C . PRO A 1 214 ? -16.337 2.239 6.777 1.00 91.94 214 PRO A C 1
ATOM 1628 O O . PRO A 1 214 ? -15.444 2.583 7.549 1.00 91.94 214 PRO A O 1
ATOM 1631 N N . ASN A 1 215 ? -17.166 1.233 7.087 1.00 91.38 215 ASN A N 1
ATOM 1632 C CA . ASN A 1 215 ? -16.987 0.478 8.331 1.00 91.38 215 ASN A CA 1
ATOM 1633 C C . ASN A 1 215 ? -15.758 -0.444 8.247 1.00 91.38 215 ASN A C 1
ATOM 1635 O O . ASN A 1 215 ? -15.038 -0.605 9.235 1.00 91.38 215 ASN A O 1
ATOM 1639 N N . ALA A 1 216 ? -15.470 -1.009 7.067 1.00 95.19 216 ALA A N 1
ATOM 1640 C CA . ALA A 1 216 ? -14.248 -1.787 6.845 1.00 95.19 216 ALA A CA 1
ATOM 1641 C C . ALA A 1 216 ? -12.970 -0.947 6.977 1.00 95.19 216 ALA A C 1
ATOM 1643 O O . ALA A 1 216 ? -11.963 -1.482 7.431 1.00 95.19 216 ALA A O 1
ATOM 1644 N N . VAL A 1 217 ? -13.006 0.347 6.633 1.00 94.81 217 VAL A N 1
ATOM 1645 C CA . VAL A 1 217 ? -11.881 1.285 6.834 1.00 94.81 217 VAL A CA 1
ATOM 1646 C C . VAL A 1 217 ? -11.480 1.317 8.306 1.00 94.81 217 VAL A C 1
ATOM 1648 O O . VAL A 1 217 ? -10.317 1.108 8.643 1.00 94.81 217 VAL A O 1
ATOM 1651 N N . LEU A 1 218 ? -12.455 1.510 9.194 1.00 92.62 218 LEU A N 1
ATOM 1652 C CA . LEU A 1 218 ? -12.202 1.605 10.628 1.00 92.62 218 LEU A CA 1
ATOM 1653 C C . LEU A 1 218 ? -11.735 0.274 11.221 1.00 92.62 218 LEU A C 1
ATOM 1655 O O . LEU A 1 218 ? -10.742 0.225 11.942 1.00 92.62 218 LEU A O 1
ATOM 1659 N N . ILE A 1 219 ? -12.429 -0.816 10.884 1.00 94.56 219 ILE A N 1
ATOM 1660 C CA . ILE A 1 219 ? -12.067 -2.165 11.340 1.00 94.56 219 ILE A CA 1
ATOM 1661 C C . ILE A 1 219 ? -10.667 -2.538 10.841 1.00 94.56 219 ILE A C 1
ATOM 1663 O O . ILE A 1 219 ? -9.868 -3.083 11.600 1.00 94.56 219 ILE A O 1
ATOM 1667 N N . GLY A 1 220 ? -10.362 -2.217 9.584 1.00 97.31 220 GLY A N 1
ATOM 1668 C CA . GLY A 1 220 ? -9.064 -2.449 8.969 1.00 97.31 220 GLY A CA 1
ATOM 1669 C C . GLY A 1 220 ? -7.949 -1.680 9.661 1.00 97.31 220 GLY A C 1
ATOM 1670 O O . GLY A 1 220 ? -6.937 -2.276 10.021 1.00 97.31 220 GLY A O 1
ATOM 1671 N N . PHE A 1 221 ? -8.156 -0.385 9.918 1.00 96.06 221 PHE A N 1
ATOM 1672 C CA . PHE A 1 221 ? -7.215 0.437 10.677 1.00 96.06 221 PHE A CA 1
ATOM 1673 C C . PHE A 1 221 ? -6.887 -0.194 12.032 1.00 96.06 221 PHE A C 1
ATOM 1675 O O . PHE A 1 221 ? -5.720 -0.451 12.325 1.00 96.06 221 PHE A O 1
ATOM 1682 N N . LEU A 1 222 ? -7.911 -0.492 12.834 1.00 95.25 222 LEU A N 1
ATOM 1683 C CA . LEU A 1 222 ? -7.717 -1.016 14.184 1.00 95.25 222 LEU A CA 1
ATOM 1684 C C . LEU A 1 222 ? -7.072 -2.394 14.182 1.00 95.25 222 LEU A C 1
ATOM 1686 O O . LEU A 1 222 ? -6.134 -2.637 14.935 1.00 95.25 222 LEU A O 1
ATOM 1690 N N . SER A 1 223 ? -7.536 -3.281 13.306 1.00 97.62 223 SER A N 1
ATOM 1691 C CA . SER A 1 223 ? -6.991 -4.630 13.219 1.00 97.62 223 SER A CA 1
ATOM 1692 C C . SER A 1 223 ? -5.542 -4.627 12.722 1.00 97.62 223 SER A C 1
ATOM 1694 O O . SER A 1 223 ? -4.697 -5.333 13.269 1.00 97.62 223 SER A O 1
ATOM 1696 N N . SER A 1 224 ? -5.220 -3.770 11.747 1.00 98.19 224 SER A N 1
ATOM 1697 C CA . SER A 1 224 ? -3.846 -3.549 11.289 1.00 98.19 224 SER A CA 1
ATOM 1698 C C . SER A 1 224 ? -2.972 -2.967 12.393 1.00 98.19 224 SER A C 1
ATOM 1700 O O . SER A 1 224 ? -1.861 -3.446 12.586 1.00 98.19 224 SER A O 1
ATOM 1702 N N . PHE A 1 225 ? -3.458 -1.978 13.148 1.00 95.88 225 PHE A N 1
ATOM 1703 C CA . PHE A 1 225 ? -2.705 -1.381 14.253 1.00 95.88 225 PHE A CA 1
ATOM 1704 C C . PHE A 1 225 ? -2.410 -2.402 15.358 1.00 95.88 225 PHE A C 1
ATOM 1706 O O . PHE A 1 225 ? -1.272 -2.503 15.810 1.00 95.88 225 PHE A O 1
ATOM 1713 N N . VAL A 1 226 ? -3.393 -3.233 15.726 1.00 96.94 226 VAL A N 1
ATOM 1714 C CA . VAL A 1 226 ? -3.184 -4.366 16.643 1.00 96.94 226 VAL A CA 1
ATOM 1715 C C . VAL A 1 226 ? -2.163 -5.352 16.068 1.00 96.94 226 VAL A C 1
ATOM 1717 O O . VAL A 1 226 ? -1.263 -5.774 16.790 1.00 96.94 226 VAL A O 1
ATOM 1720 N N . GLY A 1 227 ? -2.238 -5.673 14.773 1.00 97.69 227 GLY A N 1
ATOM 1721 C CA . GLY A 1 227 ? -1.219 -6.473 14.085 1.00 97.69 227 GLY A CA 1
ATOM 1722 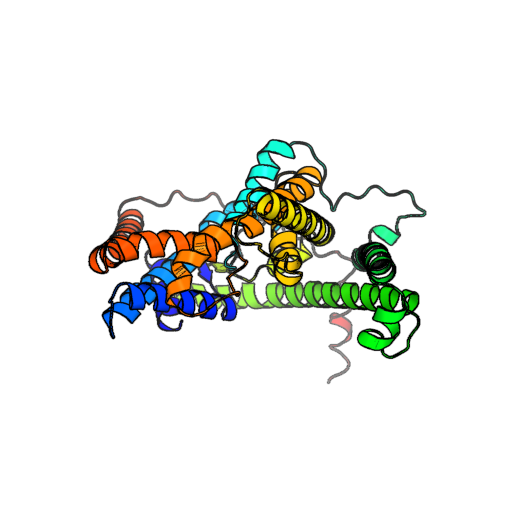C C . GLY A 1 227 ? 0.177 -5.852 14.164 1.00 97.69 227 GLY A C 1
ATOM 1723 O O . GLY A 1 227 ? 1.150 -6.568 14.378 1.00 97.69 227 GLY A O 1
ATOM 1724 N N . GLY A 1 228 ? 0.269 -4.524 14.081 1.00 96.88 228 GLY A N 1
ATOM 1725 C CA . GLY A 1 228 ? 1.510 -3.779 14.258 1.00 96.88 228 GLY A CA 1
ATOM 1726 C C . GLY A 1 228 ? 2.074 -3.875 15.675 1.00 96.88 228 GLY A C 1
ATOM 1727 O O . GLY A 1 228 ? 3.266 -4.113 15.849 1.00 96.88 228 GLY A O 1
ATOM 1728 N N . LEU A 1 229 ? 1.225 -3.746 16.700 1.00 96.06 229 LEU A N 1
ATOM 1729 C CA . LEU A 1 229 ? 1.625 -3.907 18.106 1.00 96.06 229 LEU A CA 1
ATOM 1730 C C . LEU A 1 229 ? 2.098 -5.336 18.404 1.00 96.06 229 LEU A C 1
ATOM 1732 O O . LEU A 1 229 ? 3.114 -5.522 19.073 1.00 96.06 229 LEU A O 1
ATOM 1736 N N . VAL A 1 230 ? 1.395 -6.342 17.872 1.00 97.69 230 VAL A N 1
ATOM 1737 C CA . VAL A 1 230 ? 1.833 -7.743 17.951 1.00 97.69 230 VAL A CA 1
ATOM 1738 C C . VAL A 1 230 ? 3.167 -7.921 17.228 1.00 97.69 230 VAL A C 1
ATOM 1740 O O . VAL A 1 230 ? 4.079 -8.526 17.785 1.00 97.69 230 VAL A O 1
ATOM 1743 N N . GLY A 1 231 ? 3.318 -7.346 16.033 1.00 96.88 231 GLY A N 1
ATOM 1744 C CA . GLY A 1 231 ? 4.571 -7.356 15.283 1.00 96.88 231 GLY A CA 1
ATOM 1745 C C . GLY A 1 231 ? 5.729 -6.749 16.076 1.00 96.88 231 GLY A C 1
ATOM 1746 O O . GLY A 1 231 ? 6.780 -7.372 16.184 1.00 96.88 231 GLY A O 1
ATOM 1747 N N . LEU A 1 232 ? 5.521 -5.591 16.706 1.00 96.31 232 LEU A N 1
ATOM 1748 C CA . LEU A 1 232 ? 6.507 -4.946 17.575 1.00 96.31 232 LEU A CA 1
ATOM 1749 C C . LEU A 1 232 ? 6.921 -5.851 18.745 1.00 96.31 232 LEU A C 1
ATOM 1751 O O . LEU A 1 232 ? 8.115 -6.019 18.994 1.00 96.31 232 LEU A O 1
ATOM 1755 N N . ALA A 1 233 ? 5.954 -6.458 19.440 1.00 96.88 233 ALA A N 1
ATOM 1756 C CA . ALA A 1 233 ? 6.237 -7.374 20.543 1.00 96.88 233 ALA A CA 1
ATOM 1757 C C . ALA A 1 233 ? 7.045 -8.596 20.073 1.00 96.88 233 ALA A C 1
ATOM 1759 O O . ALA A 1 233 ? 8.036 -8.961 20.706 1.00 96.88 233 ALA A O 1
ATOM 1760 N N . MET A 1 234 ? 6.673 -9.184 18.931 1.00 97.06 234 MET A N 1
ATOM 1761 C CA . MET A 1 234 ? 7.400 -10.310 18.340 1.00 97.06 234 MET A CA 1
ATOM 1762 C C . MET A 1 234 ? 8.834 -9.929 17.957 1.00 97.06 234 MET A C 1
ATOM 1764 O O . MET A 1 234 ? 9.757 -10.680 18.256 1.00 97.06 234 MET A O 1
ATOM 1768 N N . LEU A 1 235 ? 9.042 -8.762 17.340 1.00 96.12 235 LEU A N 1
ATOM 1769 C CA . LEU A 1 235 ? 10.383 -8.267 17.009 1.00 96.12 235 LEU A CA 1
ATOM 1770 C C . LEU A 1 235 ? 11.243 -8.080 18.266 1.00 96.12 235 LEU A C 1
ATOM 1772 O O . LEU A 1 235 ? 12.415 -8.454 18.257 1.00 96.12 235 LEU A O 1
ATOM 1776 N N . GLY A 1 236 ? 10.651 -7.584 19.358 1.00 95.50 236 GLY A N 1
ATOM 1777 C CA . GLY A 1 236 ? 11.317 -7.483 20.658 1.00 95.50 236 GLY A CA 1
ATOM 1778 C C . GLY A 1 236 ? 11.718 -8.839 21.232 1.00 95.50 236 GLY A C 1
ATOM 1779 O O . GLY A 1 236 ? 12.863 -9.010 21.639 1.00 95.50 236 GLY A O 1
ATOM 1780 N N . MET A 1 237 ? 10.827 -9.833 21.190 1.00 96.31 237 MET A N 1
ATOM 1781 C CA . MET A 1 237 ? 11.137 -11.200 21.634 1.00 96.31 237 MET A CA 1
ATOM 1782 C C . MET A 1 237 ? 12.253 -11.857 20.808 1.00 96.31 237 MET A C 1
ATOM 1784 O O . MET A 1 237 ? 13.011 -12.671 21.331 1.00 96.31 237 MET A O 1
ATOM 1788 N N . LEU A 1 238 ? 12.356 -11.509 19.523 1.00 95.75 238 LEU A N 1
ATOM 1789 C CA . LEU A 1 238 ? 13.396 -12.002 18.618 1.00 95.75 238 LEU A CA 1
ATOM 1790 C C . LEU A 1 238 ? 14.722 -11.230 18.737 1.00 95.75 238 LEU A C 1
ATOM 1792 O O . LEU A 1 238 ? 15.697 -11.627 18.102 1.00 95.75 238 LEU A O 1
ATOM 1796 N N . ASN A 1 239 ? 14.781 -10.153 19.531 1.00 93.56 239 ASN A N 1
ATOM 1797 C CA . ASN A 1 239 ? 15.897 -9.198 19.576 1.00 93.56 239 ASN A CA 1
ATOM 1798 C C . ASN A 1 239 ? 16.242 -8.613 18.190 1.00 93.56 239 ASN A C 1
ATOM 1800 O O . ASN A 1 239 ? 17.411 -8.434 17.844 1.00 93.56 239 ASN A O 1
ATOM 1804 N N . TRP A 1 240 ? 15.224 -8.359 17.366 1.00 93.19 240 TRP A N 1
ATOM 1805 C CA . TRP A 1 240 ? 15.373 -7.755 16.040 1.00 93.19 240 TRP A CA 1
ATOM 1806 C C . TRP A 1 240 ? 15.159 -6.240 16.089 1.00 93.19 240 TRP A C 1
ATOM 1808 O O . TRP A 1 240 ? 14.757 -5.681 17.110 1.00 93.19 240 TRP A O 1
ATOM 1818 N N . VAL A 1 241 ? 15.416 -5.561 14.966 1.00 89.69 241 VAL A N 1
ATOM 1819 C CA . VAL A 1 241 ? 15.142 -4.124 14.842 1.00 89.69 241 VAL A CA 1
ATOM 1820 C C . VAL A 1 241 ? 13.661 -3.858 15.101 1.00 89.69 241 VAL A C 1
ATOM 1822 O O . VAL A 1 241 ? 12.793 -4.411 14.426 1.00 89.69 241 VAL A O 1
ATOM 1825 N N . LEU A 1 242 ? 13.378 -2.994 16.075 1.00 92.25 242 LEU A N 1
ATOM 1826 C CA . LEU A 1 242 ? 12.018 -2.645 16.463 1.00 92.25 242 LEU A CA 1
ATOM 1827 C C . LEU A 1 242 ? 11.413 -1.660 15.464 1.00 92.25 242 LEU A C 1
ATOM 1829 O O . LEU A 1 242 ? 11.910 -0.548 15.292 1.00 92.25 242 LEU A O 1
ATOM 1833 N N . ILE A 1 243 ? 10.307 -2.056 14.839 1.00 91.62 243 ILE A N 1
ATOM 1834 C CA . ILE A 1 243 ? 9.524 -1.187 13.960 1.00 91.62 243 ILE A CA 1
ATOM 1835 C C . ILE A 1 243 ? 8.321 -0.666 14.738 1.00 91.62 243 ILE A C 1
ATOM 1837 O O . ILE A 1 243 ? 7.397 -1.418 15.049 1.00 91.62 243 ILE A O 1
ATOM 1841 N N . LEU A 1 244 ? 8.343 0.628 15.061 1.00 91.19 244 LEU A N 1
ATOM 1842 C CA . LEU A 1 244 ? 7.255 1.283 15.782 1.00 91.19 244 LEU A CA 1
ATOM 1843 C C . LEU A 1 244 ? 6.017 1.433 14.874 1.00 91.19 244 LEU A C 1
ATOM 1845 O O . LEU A 1 244 ? 6.122 2.037 13.803 1.00 91.19 244 LEU A O 1
ATOM 1849 N N . PRO A 1 245 ? 4.838 0.927 15.288 1.00 91.62 245 PRO A N 1
ATOM 1850 C CA . PRO A 1 245 ? 3.595 1.048 14.527 1.00 91.62 245 PRO A CA 1
ATOM 1851 C C . PRO A 1 245 ? 3.180 2.508 14.305 1.00 91.62 245 PRO A C 1
ATOM 1853 O O . PRO A 1 245 ? 2.704 3.188 15.214 1.00 91.62 245 PRO A O 1
ATOM 1856 N N . GLY A 1 246 ? 3.330 2.998 13.074 1.00 89.06 246 GLY A N 1
ATOM 1857 C CA . GLY A 1 246 ? 2.911 4.346 12.695 1.00 89.06 246 GLY A CA 1
ATOM 1858 C C . GLY A 1 246 ? 1.400 4.443 12.463 1.00 89.06 246 GLY A C 1
ATOM 1859 O O . GLY A 1 246 ? 0.823 3.641 11.728 1.00 89.06 246 GLY A O 1
ATOM 1860 N N . VAL A 1 247 ? 0.751 5.472 13.015 1.00 87.75 247 VAL A N 1
ATOM 1861 C CA . VAL A 1 247 ? -0.705 5.663 12.855 1.00 87.75 247 VAL A CA 1
ATOM 1862 C C . VAL A 1 247 ? -1.090 5.877 11.392 1.00 87.75 247 VAL A C 1
ATOM 1864 O O . VAL A 1 247 ? -2.066 5.292 10.941 1.00 87.75 247 VAL A O 1
ATOM 1867 N N . VAL A 1 248 ? -0.320 6.662 10.632 1.00 89.19 248 VAL A N 1
ATOM 1868 C CA . VAL A 1 248 ? -0.619 6.955 9.218 1.00 89.19 248 VAL A CA 1
ATOM 1869 C C . VAL A 1 248 ? -0.614 5.675 8.359 1.00 89.19 248 VAL A C 1
ATOM 1871 O O . VAL A 1 248 ? -1.641 5.402 7.738 1.00 89.19 248 VAL A O 1
ATOM 1874 N N . PRO A 1 249 ? 0.436 4.826 8.365 1.00 92.44 249 PRO A N 1
ATOM 1875 C CA . PRO A 1 249 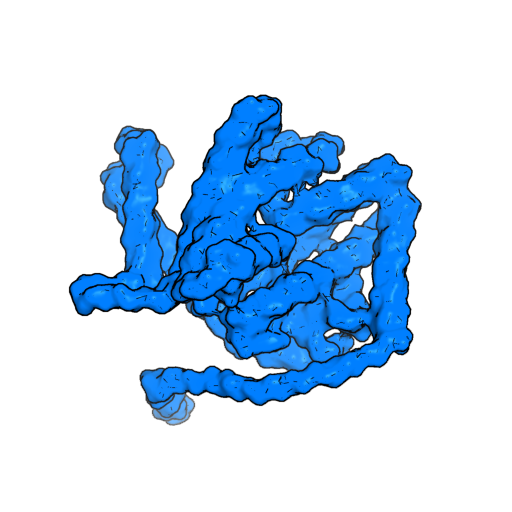? 0.416 3.555 7.633 1.00 92.44 249 PRO A CA 1
ATOM 1876 C C . PRO A 1 249 ? -0.689 2.603 8.088 1.00 92.44 249 PRO A C 1
ATOM 1878 O O . PRO A 1 249 ? -1.386 2.014 7.264 1.00 92.44 249 PRO A O 1
ATOM 1881 N N . HIS A 1 250 ? -0.904 2.451 9.397 1.00 95.56 250 HIS A N 1
ATOM 1882 C CA . HIS A 1 250 ? -1.968 1.569 9.869 1.00 95.56 250 HIS A CA 1
ATOM 1883 C C . HIS A 1 250 ? -3.354 2.113 9.526 1.00 95.56 250 HIS A C 1
ATOM 1885 O O . HIS A 1 250 ? -4.235 1.324 9.201 1.00 95.56 250 HIS A O 1
ATOM 1891 N N . PHE A 1 251 ? -3.552 3.430 9.530 1.00 94.56 251 PHE A N 1
ATOM 1892 C CA . PHE A 1 251 ? -4.807 4.030 9.107 1.00 94.56 251 PHE A CA 1
ATOM 1893 C C . PHE A 1 251 ? -5.011 3.857 7.606 1.00 94.56 251 PHE A C 1
ATOM 1895 O O . PHE A 1 251 ? -5.931 3.153 7.220 1.00 94.56 251 PHE A O 1
ATOM 1902 N N . PHE A 1 252 ? -4.152 4.409 6.749 1.00 95.38 252 PHE A N 1
ATOM 1903 C CA . PHE A 1 252 ? -4.377 4.379 5.300 1.00 95.38 252 PHE A CA 1
ATOM 1904 C C . PHE A 1 252 ? -4.204 2.976 4.705 1.00 95.38 252 PHE A C 1
ATOM 1906 O O . PHE A 1 252 ? -5.116 2.447 4.059 1.00 95.38 252 PHE A O 1
ATOM 1913 N N . CYS A 1 253 ? -3.072 2.322 4.970 1.00 97.31 253 CYS A N 1
ATOM 1914 C CA . CYS A 1 253 ? -2.783 0.997 4.425 1.00 97.31 253 CYS A CA 1
ATOM 1915 C C . CYS A 1 253 ? -3.606 -0.082 5.138 1.00 97.31 253 CYS A C 1
ATOM 1917 O O . CYS A 1 253 ? -4.178 -0.951 4.482 1.00 97.31 253 CYS A O 1
ATOM 1919 N N . GLY A 1 254 ? -3.752 -0.002 6.463 1.00 97.44 254 GLY A N 1
ATOM 1920 C CA . GLY A 1 254 ? -4.599 -0.941 7.203 1.00 97.44 254 GLY A CA 1
ATOM 1921 C C . GLY A 1 254 ? -6.088 -0.811 6.882 1.00 97.44 254 GLY A C 1
ATOM 1922 O O . GLY A 1 254 ? -6.747 -1.835 6.697 1.00 97.44 254 GLY A O 1
ATOM 1923 N N . ALA A 1 255 ? -6.621 0.407 6.722 1.00 97.12 255 ALA A N 1
ATOM 1924 C CA . ALA A 1 255 ? -7.991 0.592 6.241 1.00 97.12 255 ALA A CA 1
ATOM 1925 C C . ALA A 1 255 ? -8.187 -0.023 4.858 1.00 97.12 255 ALA A C 1
ATOM 1927 O O . ALA A 1 255 ? -9.146 -0.761 4.640 1.00 97.12 255 ALA A O 1
ATOM 1928 N N . THR A 1 256 ? -7.257 0.233 3.936 1.00 98.25 256 THR A N 1
ATOM 1929 C CA . THR A 1 256 ? -7.303 -0.335 2.584 1.00 98.25 256 THR A CA 1
ATOM 1930 C C . THR A 1 256 ? -7.281 -1.861 2.623 1.00 98.25 256 THR A C 1
ATOM 1932 O O . THR A 1 256 ? -8.120 -2.506 1.992 1.00 98.25 256 THR A O 1
ATOM 1935 N N . ALA A 1 257 ? -6.384 -2.452 3.417 1.00 98.44 257 ALA A N 1
ATOM 1936 C CA . ALA A 1 257 ? -6.336 -3.893 3.642 1.00 98.44 257 ALA A CA 1
ATOM 1937 C C . ALA A 1 257 ? -7.670 -4.428 4.195 1.00 98.44 257 ALA A C 1
ATOM 1939 O O . ALA A 1 257 ? -8.163 -5.458 3.732 1.00 98.44 257 ALA A O 1
ATOM 1940 N N . GLY A 1 258 ? -8.297 -3.696 5.121 1.00 98.00 258 GLY A N 1
ATOM 1941 C CA . GLY A 1 258 ? -9.627 -4.002 5.645 1.00 98.00 258 GLY A CA 1
ATOM 1942 C C . GLY A 1 258 ? -10.709 -3.997 4.568 1.00 98.00 258 GLY A C 1
ATOM 1943 O O . GLY A 1 258 ? -11.515 -4.924 4.516 1.00 98.00 258 GLY A O 1
ATOM 1944 N N . VAL A 1 259 ? -10.705 -3.013 3.663 1.00 98.25 259 VAL A N 1
ATOM 1945 C CA . VAL A 1 259 ? -11.658 -2.940 2.541 1.00 98.25 259 VAL A CA 1
ATOM 1946 C C . VAL A 1 259 ? -11.454 -4.099 1.555 1.00 98.25 259 VAL A C 1
ATOM 1948 O O . VAL A 1 259 ? -12.428 -4.746 1.162 1.00 98.25 259 VAL A O 1
ATOM 1951 N N . PHE A 1 260 ? -10.205 -4.434 1.213 1.00 98.38 260 PHE A N 1
ATOM 1952 C CA . PHE A 1 260 ? -9.882 -5.582 0.350 1.00 98.38 260 PHE A CA 1
ATOM 1953 C C . PHE A 1 260 ? -10.295 -6.919 0.988 1.00 98.38 260 PHE A C 1
ATOM 1955 O O . PHE A 1 260 ? -10.892 -7.780 0.326 1.00 98.38 260 PHE A O 1
ATOM 1962 N N . GLY A 1 261 ? -10.025 -7.083 2.286 1.00 97.94 261 GLY A N 1
ATOM 1963 C CA . GLY A 1 261 ? -10.467 -8.230 3.075 1.00 97.94 261 GLY A CA 1
ATOM 1964 C C . GLY A 1 261 ? -11.994 -8.318 3.172 1.00 97.94 261 GLY A C 1
ATOM 1965 O O . GLY A 1 261 ? -12.560 -9.398 3.001 1.00 97.94 261 GLY A O 1
ATOM 1966 N N . ASN A 1 262 ? -12.685 -7.190 3.361 1.00 97.69 262 ASN A N 1
ATOM 1967 C CA . ASN A 1 262 ? -14.147 -7.140 3.424 1.00 97.69 262 ASN A CA 1
ATOM 1968 C C . ASN A 1 262 ? -14.801 -7.550 2.100 1.00 97.69 262 ASN A C 1
ATOM 1970 O O . ASN A 1 262 ? -15.712 -8.377 2.091 1.00 97.69 262 ASN A O 1
ATOM 1974 N N . ALA A 1 263 ? -14.299 -7.040 0.972 1.00 96.62 263 ALA A N 1
ATOM 1975 C CA . ALA A 1 263 ? -14.843 -7.336 -0.356 1.00 96.62 263 ALA A CA 1
ATOM 1976 C C . ALA A 1 263 ? -14.736 -8.817 -0.759 1.00 96.62 263 ALA A C 1
ATOM 1978 O O . ALA A 1 263 ? -15.367 -9.267 -1.717 1.00 96.62 263 ALA A O 1
ATOM 1979 N N . THR A 1 264 ? -13.915 -9.591 -0.053 1.00 96.12 264 THR A N 1
ATOM 1980 C CA . THR A 1 264 ? -13.670 -11.002 -0.354 1.00 96.12 264 THR A CA 1
ATOM 1981 C C . THR A 1 264 ? -14.122 -11.964 0.733 1.00 96.12 264 THR A C 1
ATOM 1983 O O . THR A 1 264 ? -14.421 -13.115 0.415 1.00 96.12 264 THR A O 1
ATOM 1986 N N . GLY A 1 265 ? -14.186 -11.504 1.981 1.00 95.38 265 GLY A N 1
ATOM 1987 C CA . GLY A 1 265 ? -14.425 -12.336 3.152 1.00 95.38 265 GLY A CA 1
ATOM 1988 C C . GLY A 1 265 ? -15.249 -11.671 4.252 1.00 95.38 265 GLY A C 1
ATOM 1989 O O . GLY A 1 265 ? -15.185 -12.117 5.399 1.00 95.38 265 GLY A O 1
ATOM 1990 N N . GLY A 1 266 ? -15.967 -10.587 3.945 1.00 95.88 266 GLY A N 1
ATOM 1991 C CA . GLY A 1 266 ? -16.812 -9.863 4.892 1.00 95.88 266 GLY A CA 1
ATOM 1992 C C . GLY A 1 266 ? -16.061 -9.391 6.142 1.00 95.88 266 GLY A C 1
ATOM 1993 O O . GLY A 1 266 ? -14.853 -9.150 6.119 1.00 95.88 266 GLY A O 1
ATOM 1994 N N . ARG A 1 267 ? -16.757 -9.322 7.280 1.00 95.38 267 ARG A N 1
ATOM 1995 C CA . ARG A 1 267 ? -16.186 -8.882 8.571 1.00 95.38 267 ARG A CA 1
ATOM 1996 C C . ARG A 1 267 ? -14.961 -9.686 8.992 1.00 95.38 267 ARG A C 1
ATOM 1998 O O . ARG A 1 267 ? -13.996 -9.112 9.486 1.00 95.38 267 ARG A O 1
ATOM 2005 N N . ARG A 1 268 ? -14.989 -11.008 8.792 1.00 96.25 268 ARG A N 1
ATOM 2006 C CA . ARG A 1 268 ? -13.854 -11.884 9.129 1.00 96.25 268 ARG A CA 1
ATOM 2007 C C . ARG A 1 268 ? -12.639 -11.566 8.261 1.00 96.25 268 ARG A C 1
ATOM 2009 O O . ARG A 1 268 ? -11.537 -11.459 8.787 1.00 96.25 268 ARG A O 1
ATOM 2016 N N . GLY A 1 269 ? -12.852 -11.368 6.961 1.00 97.12 269 GLY A N 1
ATOM 2017 C CA . GLY A 1 269 ? -11.802 -10.962 6.032 1.00 97.12 269 GLY A CA 1
ATOM 2018 C C . GLY A 1 269 ? -11.232 -9.583 6.356 1.00 97.12 269 GLY A C 1
ATOM 2019 O O . GLY A 1 269 ? -10.017 -9.423 6.339 1.00 97.12 269 GLY A O 1
ATOM 2020 N N . ALA A 1 270 ? -12.081 -8.618 6.722 1.00 97.56 270 ALA A N 1
ATOM 2021 C CA . ALA A 1 270 ? -11.648 -7.280 7.125 1.00 97.56 270 ALA A CA 1
ATOM 2022 C C . ALA A 1 270 ? -10.719 -7.319 8.350 1.00 97.56 270 ALA A C 1
ATOM 2024 O O . ALA A 1 270 ? -9.665 -6.693 8.340 1.00 97.56 270 ALA A O 1
ATOM 2025 N N . ILE A 1 271 ? -11.085 -8.092 9.379 1.00 97.94 271 ILE A N 1
ATOM 2026 C CA . ILE A 1 271 ? -10.298 -8.222 10.612 1.00 97.94 271 ILE A CA 1
ATOM 2027 C C . ILE A 1 271 ? -9.002 -8.987 10.335 1.00 97.94 271 ILE A C 1
ATOM 2029 O O . ILE A 1 271 ? -7.916 -8.440 10.511 1.00 97.94 271 ILE A O 1
ATOM 2033 N N . VAL A 1 272 ? -9.092 -10.238 9.879 1.00 98.19 272 VAL A N 1
ATOM 2034 C CA . VAL A 1 272 ? -7.912 -11.111 9.771 1.00 98.19 272 VAL A CA 1
ATOM 2035 C C . VAL A 1 272 ? -6.978 -10.641 8.656 1.00 98.19 272 VAL A C 1
ATOM 2037 O O . VAL A 1 272 ? -5.766 -10.618 8.843 1.00 98.19 272 VAL A O 1
ATOM 2040 N N . GLY A 1 273 ? -7.524 -10.201 7.519 1.00 97.88 273 GLY A N 1
ATOM 2041 C CA . GLY A 1 273 ? -6.731 -9.674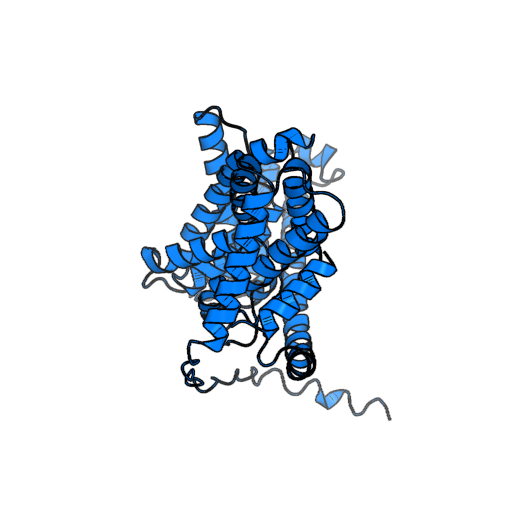 6.410 1.00 97.88 273 GLY A CA 1
ATOM 2042 C C . GLY A 1 273 ? -5.949 -8.420 6.799 1.00 97.88 273 GLY A C 1
ATOM 2043 O O . GLY A 1 273 ? -4.749 -8.345 6.537 1.00 97.88 273 GLY A O 1
ATOM 2044 N N . ALA A 1 274 ? -6.591 -7.464 7.479 1.00 98.25 274 ALA A N 1
ATOM 2045 C CA . ALA A 1 274 ? -5.905 -6.260 7.936 1.00 98.25 274 ALA A CA 1
ATOM 2046 C C . ALA A 1 274 ? -4.918 -6.531 9.081 1.00 98.25 274 ALA A C 1
ATOM 2048 O O . ALA A 1 274 ? -3.863 -5.907 9.114 1.00 98.25 274 ALA A O 1
ATOM 2049 N N . PHE A 1 275 ? -5.201 -7.490 9.970 1.00 98.56 275 PHE A N 1
ATOM 2050 C CA . PHE A 1 275 ? -4.254 -7.917 11.006 1.00 98.56 275 PHE A CA 1
ATOM 2051 C C . PHE A 1 275 ? -2.968 -8.479 10.391 1.00 98.56 275 PHE A C 1
ATOM 2053 O O . PHE A 1 275 ? -1.872 -8.046 10.740 1.00 98.56 275 PHE A O 1
ATOM 2060 N N . VAL A 1 276 ? -3.101 -9.394 9.423 1.00 98.25 276 VAL A N 1
ATOM 2061 C CA . VAL A 1 276 ? -1.959 -9.970 8.694 1.00 98.25 276 VAL A CA 1
ATOM 2062 C C . VAL A 1 276 ? -1.188 -8.885 7.944 1.00 98.25 276 VAL A C 1
ATOM 2064 O O . VAL A 1 276 ? 0.040 -8.890 7.964 1.00 98.25 276 VAL A O 1
ATOM 2067 N N . HIS A 1 277 ? -1.885 -7.924 7.331 1.00 98.31 277 HIS A N 1
ATOM 2068 C CA . HIS A 1 277 ? -1.245 -6.743 6.756 1.00 98.31 277 HIS A CA 1
ATOM 2069 C C . HIS A 1 277 ? -0.449 -5.953 7.810 1.00 98.31 277 HIS A C 1
ATOM 2071 O O . HIS A 1 277 ? 0.690 -5.582 7.547 1.00 98.31 277 HIS A O 1
ATOM 2077 N N . GLY A 1 278 ? -1.022 -5.714 8.994 1.00 97.44 278 GLY A N 1
ATOM 2078 C CA . GLY A 1 278 ? -0.362 -5.035 10.111 1.00 97.44 278 GLY A CA 1
ATOM 2079 C C . GLY A 1 278 ? 0.941 -5.711 10.532 1.00 97.44 278 GLY A C 1
ATOM 2080 O O . GLY A 1 278 ? 1.972 -5.053 10.623 1.00 97.44 278 GLY A O 1
ATOM 2081 N N . VAL A 1 279 ? 0.913 -7.037 10.692 1.00 97.62 279 VAL A N 1
ATOM 2082 C CA . VAL A 1 279 ? 2.114 -7.840 10.971 1.00 97.62 279 VAL A CA 1
ATOM 2083 C C . VAL A 1 279 ? 3.122 -7.722 9.824 1.00 97.62 279 VAL A C 1
ATOM 2085 O O . VAL A 1 279 ? 4.309 -7.501 10.057 1.00 97.62 279 VAL A O 1
ATOM 2088 N N . LEU A 1 280 ? 2.663 -7.817 8.572 1.00 97.06 280 LEU A N 1
ATOM 2089 C CA . LEU A 1 280 ? 3.532 -7.715 7.401 1.00 97.06 280 LEU A CA 1
ATOM 2090 C C . LEU A 1 280 ? 4.288 -6.379 7.365 1.00 97.06 280 LEU A C 1
ATOM 2092 O O . LEU A 1 280 ? 5.498 -6.391 7.150 1.00 97.06 280 LEU A O 1
ATOM 2096 N N . ILE A 1 281 ? 3.615 -5.250 7.606 1.00 95.75 281 ILE A N 1
ATOM 2097 C CA . ILE A 1 281 ? 4.269 -3.930 7.595 1.00 95.75 281 ILE A CA 1
ATOM 2098 C C . ILE A 1 281 ? 5.158 -3.668 8.819 1.00 95.75 281 ILE A C 1
ATOM 2100 O O . ILE A 1 281 ? 5.948 -2.730 8.791 1.00 95.75 281 ILE A O 1
ATOM 2104 N N . SER A 1 282 ? 5.101 -4.508 9.857 1.00 94.69 282 SER A N 1
ATOM 2105 C CA . SER A 1 282 ? 6.084 -4.500 10.949 1.00 94.69 282 SER A CA 1
ATOM 2106 C C . SER A 1 282 ? 7.343 -5.291 10.607 1.00 94.69 282 SER A C 1
ATOM 2108 O O . SER A 1 282 ? 8.444 -4.849 10.913 1.00 94.69 282 SER A O 1
ATOM 2110 N N . PHE A 1 283 ? 7.211 -6.450 9.960 1.00 94.12 283 PHE A N 1
ATOM 2111 C CA . PHE A 1 283 ? 8.360 -7.314 9.659 1.00 94.12 283 PHE A CA 1
ATOM 2112 C C . PHE A 1 283 ? 9.093 -6.920 8.380 1.00 94.12 283 PHE A C 1
ATOM 2114 O O . PHE A 1 283 ? 10.318 -6.995 8.316 1.00 94.12 283 PHE A O 1
ATOM 2121 N N . LEU A 1 284 ? 8.364 -6.511 7.344 1.00 93.56 284 LEU A N 1
ATOM 2122 C CA . LEU A 1 284 ? 8.951 -6.248 6.036 1.00 93.56 284 LEU A CA 1
ATOM 2123 C C . LEU A 1 284 ? 10.043 -5.160 6.062 1.00 93.56 284 LEU A C 1
ATOM 2125 O O . LEU A 1 284 ? 11.084 -5.375 5.433 1.00 93.56 284 LEU A O 1
ATOM 2129 N N . PRO A 1 285 ? 9.895 -4.047 6.812 1.00 91.69 285 PRO A N 1
ATOM 2130 C CA . PRO A 1 285 ? 10.942 -3.035 6.883 1.00 91.69 285 PRO A CA 1
ATOM 2131 C C . PRO A 1 285 ? 12.243 -3.534 7.519 1.00 91.69 285 PRO A C 1
ATOM 2133 O O . PRO A 1 285 ? 13.305 -3.041 7.152 1.00 91.69 285 PRO A O 1
ATOM 2136 N N . VAL A 1 286 ? 12.198 -4.543 8.398 1.00 91.19 286 VAL A N 1
ATOM 2137 C CA . VAL A 1 286 ? 13.404 -5.148 8.999 1.00 91.19 286 VAL A CA 1
ATOM 2138 C C . VAL A 1 286 ? 14.328 -5.717 7.922 1.00 91.19 286 VAL A C 1
ATOM 2140 O O . VAL A 1 286 ? 15.543 -5.581 8.013 1.00 91.19 286 VAL A O 1
ATOM 2143 N N . PHE A 1 287 ? 13.758 -6.299 6.866 1.00 90.00 287 PHE A N 1
ATOM 2144 C CA . PHE A 1 287 ? 14.523 -6.839 5.742 1.00 90.00 287 PHE A CA 1
ATOM 2145 C C . PHE A 1 287 ? 14.939 -5.770 4.727 1.00 90.00 287 PHE A C 1
ATOM 2147 O O . PHE A 1 287 ? 15.905 -5.969 3.993 1.00 90.00 287 PHE A O 1
ATOM 2154 N N . LEU A 1 288 ? 14.218 -4.648 4.674 1.00 89.31 288 LEU A N 1
ATOM 2155 C CA . LEU A 1 288 ? 14.556 -3.517 3.813 1.00 89.31 288 LEU A CA 1
ATOM 2156 C C . LEU A 1 288 ? 15.699 -2.678 4.401 1.00 89.31 288 LEU A C 1
ATOM 2158 O O . LEU A 1 288 ? 16.549 -2.206 3.655 1.00 89.31 288 LEU A O 1
ATOM 2162 N N . LEU A 1 289 ? 15.739 -2.507 5.724 1.00 87.31 289 LEU A N 1
ATOM 2163 C CA . LEU A 1 289 ? 16.694 -1.636 6.410 1.00 87.31 289 LEU A CA 1
ATOM 2164 C C . LEU A 1 289 ? 18.166 -1.898 6.051 1.00 87.31 289 LEU A C 1
ATOM 2166 O O . LEU A 1 289 ? 18.856 -0.919 5.797 1.00 87.31 289 LEU A O 1
ATOM 2170 N N . PRO A 1 290 ? 18.669 -3.144 5.945 1.00 84.31 290 PRO A N 1
ATOM 2171 C CA . PRO A 1 290 ? 20.045 -3.386 5.507 1.00 84.31 290 PRO A CA 1
ATOM 2172 C C . PRO A 1 290 ? 20.344 -2.858 4.100 1.00 84.31 290 PRO A C 1
ATOM 2174 O O . PRO A 1 290 ? 21.443 -2.385 3.851 1.00 84.31 290 PRO A O 1
ATOM 2177 N N . VAL A 1 291 ? 19.357 -2.874 3.196 1.00 80.94 291 VAL A N 1
ATOM 2178 C CA . VAL A 1 291 ? 19.480 -2.285 1.848 1.00 80.94 291 VAL A CA 1
ATOM 2179 C C . VAL A 1 291 ? 19.557 -0.756 1.922 1.00 80.94 291 VAL A C 1
ATOM 2181 O O . VAL A 1 291 ? 20.134 -0.119 1.045 1.00 80.94 291 VAL A O 1
ATOM 2184 N N . LEU A 1 292 ? 18.975 -0.163 2.970 1.00 76.31 292 LEU A N 1
ATOM 2185 C CA . LEU A 1 292 ? 18.979 1.278 3.212 1.00 76.31 292 LEU A CA 1
ATOM 2186 C C . LEU A 1 292 ? 20.110 1.749 4.146 1.00 76.31 292 LEU A C 1
ATOM 2188 O O . LEU A 1 292 ? 20.348 2.948 4.247 1.00 76.31 292 LEU A O 1
ATOM 2192 N N . GLY A 1 293 ? 20.791 0.843 4.851 1.00 63.84 293 GLY A N 1
ATOM 2193 C CA . GLY A 1 293 ? 21.773 1.166 5.892 1.00 63.84 293 GLY A CA 1
ATOM 2194 C C . GLY A 1 293 ? 22.994 1.917 5.362 1.00 63.84 293 GLY A C 1
ATOM 2195 O O . GLY A 1 293 ? 23.458 2.859 6.003 1.00 63.84 293 GLY A O 1
ATOM 2196 N N . ASP A 1 294 ? 23.424 1.601 4.139 1.00 59.50 294 ASP A N 1
ATOM 2197 C CA . ASP A 1 294 ? 24.521 2.289 3.439 1.00 59.50 294 ASP A CA 1
ATOM 2198 C C . ASP A 1 294 ? 24.180 3.743 3.048 1.00 59.50 294 ASP A C 1
ATOM 2200 O O . ASP A 1 294 ? 25.010 4.464 2.496 1.00 59.50 294 ASP A O 1
ATOM 2204 N N . LEU A 1 295 ? 22.948 4.191 3.321 1.00 56.81 295 LEU A N 1
ATOM 2205 C CA . LEU A 1 295 ? 22.400 5.480 2.895 1.00 56.81 295 LEU A CA 1
ATOM 2206 C C . LEU A 1 295 ? 22.325 6.523 4.015 1.00 56.81 295 LEU A C 1
ATOM 2208 O O . LEU A 1 295 ? 21.830 7.625 3.783 1.00 56.81 295 LEU A O 1
ATOM 2212 N N . GLY A 1 296 ? 22.743 6.186 5.239 1.00 54.31 296 GLY A N 1
ATOM 2213 C CA . GLY A 1 296 ? 22.693 7.109 6.379 1.00 54.31 296 GLY A CA 1
ATOM 2214 C C . GLY A 1 296 ? 21.286 7.383 6.932 1.00 54.31 296 GLY A C 1
ATOM 2215 O O . GLY A 1 296 ? 21.145 8.202 7.838 1.00 54.31 296 GLY A O 1
ATOM 2216 N N . PHE A 1 297 ? 20.246 6.679 6.461 1.00 57.09 297 PHE A N 1
ATOM 2217 C CA . PHE A 1 297 ? 18.902 6.684 7.060 1.00 57.09 297 PHE A CA 1
ATOM 2218 C C . PHE A 1 297 ? 18.862 5.791 8.308 1.00 57.09 297 PHE A C 1
ATOM 2220 O O . PHE A 1 297 ? 18.095 4.832 8.404 1.00 57.09 297 PHE A O 1
ATOM 2227 N N . ALA A 1 298 ? 19.717 6.092 9.283 1.00 54.78 298 ALA A N 1
ATOM 2228 C CA . ALA A 1 298 ? 19.654 5.448 10.581 1.00 54.78 298 ALA A CA 1
ATOM 2229 C C . ALA A 1 298 ? 18.306 5.818 11.233 1.00 54.78 298 ALA A C 1
ATOM 2231 O O . ALA A 1 298 ? 18.034 6.988 11.482 1.00 54.78 298 ALA A O 1
ATOM 2232 N N . ALA A 1 299 ? 17.457 4.817 11.477 1.00 67.94 299 ALA A N 1
ATOM 2233 C CA . ALA A 1 299 ? 16.173 4.910 12.186 1.00 67.94 299 ALA A CA 1
ATOM 2234 C C . ALA A 1 299 ? 14.925 5.425 11.429 1.00 67.94 299 ALA A C 1
ATOM 2236 O O . ALA A 1 299 ? 13.898 5.647 12.069 1.00 67.94 299 ALA A O 1
ATOM 2237 N N . THR A 1 300 ? 14.928 5.536 10.093 1.00 75.88 300 THR A N 1
ATOM 2238 C CA . THR A 1 300 ? 13.674 5.729 9.323 1.00 75.88 300 THR A CA 1
ATOM 2239 C C . THR A 1 300 ? 13.578 4.762 8.148 1.00 75.88 300 THR A C 1
ATOM 2241 O O . THR A 1 300 ? 14.584 4.360 7.573 1.00 75.88 300 THR A O 1
ATOM 2244 N N . THR A 1 301 ? 12.360 4.334 7.815 1.00 85.94 301 THR A N 1
ATOM 2245 C CA . THR A 1 301 ? 12.113 3.349 6.755 1.00 85.94 301 THR A CA 1
ATOM 2246 C C . THR A 1 301 ? 10.739 3.548 6.123 1.00 85.94 301 THR A C 1
ATOM 2248 O O . THR A 1 301 ? 9.908 4.300 6.638 1.00 85.94 301 THR A O 1
ATOM 2251 N N . PHE A 1 302 ? 10.500 2.872 5.001 1.00 88.12 302 PHE A N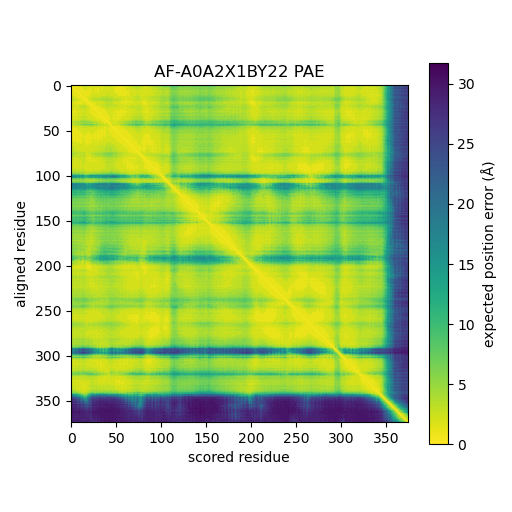 1
ATOM 2252 C CA . PHE A 1 302 ? 9.212 2.873 4.320 1.00 88.12 302 PHE A CA 1
ATOM 2253 C C . PHE A 1 302 ? 8.269 1.846 4.943 1.00 88.12 302 PHE A C 1
ATOM 2255 O O . PHE A 1 302 ? 8.653 0.713 5.228 1.00 88.12 302 PHE A O 1
ATOM 2262 N N . SER A 1 303 ? 7.021 2.253 5.135 1.00 83.94 303 SER A N 1
ATOM 2263 C CA . SER A 1 303 ? 5.994 1.475 5.823 1.00 83.94 303 SER A CA 1
ATOM 2264 C C . SER A 1 303 ? 5.091 0.684 4.879 1.00 83.94 303 SER A C 1
ATOM 2266 O O . SER A 1 303 ? 4.570 -0.360 5.271 1.00 83.94 303 SER A O 1
ATOM 2268 N N . ASP A 1 304 ? 4.889 1.144 3.643 1.00 93.38 304 ASP A N 1
ATOM 2269 C CA . ASP A 1 304 ? 4.006 0.440 2.719 1.00 93.38 304 ASP A CA 1
ATOM 2270 C C . ASP A 1 304 ? 4.705 -0.771 2.098 1.00 93.38 304 ASP A C 1
ATOM 2272 O O . ASP A 1 304 ? 5.892 -0.752 1.759 1.00 93.38 304 ASP A O 1
ATOM 2276 N N . THR A 1 305 ? 3.935 -1.844 1.923 1.00 95.50 305 THR A N 1
ATOM 2277 C CA . THR A 1 305 ? 4.480 -3.153 1.550 1.00 95.50 305 THR A CA 1
ATOM 2278 C C . THR A 1 305 ? 5.265 -3.160 0.240 1.00 95.50 305 THR A C 1
ATOM 2280 O O . THR A 1 305 ? 6.265 -3.872 0.145 1.00 95.50 305 THR A O 1
ATOM 2283 N N . ASP A 1 306 ? 4.887 -2.361 -0.760 1.00 96.56 306 ASP A N 1
ATOM 2284 C CA . ASP A 1 306 ? 5.555 -2.428 -2.060 1.00 96.56 306 ASP A CA 1
ATOM 2285 C C . ASP A 1 306 ? 6.940 -1.774 -2.021 1.00 96.56 306 ASP A C 1
ATOM 2287 O O . ASP A 1 306 ? 7.819 -2.209 -2.761 1.00 96.56 306 ASP A O 1
ATOM 2291 N N . PHE A 1 307 ? 7.192 -0.803 -1.130 1.00 94.88 307 PHE A N 1
ATOM 2292 C CA . PHE A 1 307 ? 8.555 -0.295 -0.915 1.00 94.88 307 PHE A CA 1
ATOM 2293 C C . PHE A 1 307 ? 9.470 -1.389 -0.378 1.00 94.88 307 PHE A C 1
ATOM 2295 O O . PHE A 1 307 ? 10.582 -1.558 -0.871 1.00 94.88 307 PHE A O 1
ATOM 2302 N N . GLY A 1 308 ? 8.982 -2.180 0.580 1.00 93.81 308 GLY A N 1
ATOM 2303 C CA . GLY A 1 308 ? 9.706 -3.343 1.078 1.00 93.81 308 GLY A CA 1
ATOM 2304 C C . GLY A 1 308 ? 9.948 -4.380 -0.015 1.00 93.81 308 GLY A C 1
ATOM 2305 O O . GLY A 1 308 ? 11.084 -4.788 -0.235 1.00 93.81 308 GLY A O 1
ATOM 2306 N N . VAL A 1 309 ? 8.910 -4.767 -0.758 1.00 95.81 309 VAL A N 1
ATOM 2307 C CA . VAL A 1 309 ? 9.025 -5.788 -1.813 1.00 95.81 309 VAL A CA 1
ATOM 2308 C C . VAL A 1 309 ? 9.969 -5.346 -2.933 1.00 95.81 309 VAL A C 1
ATOM 2310 O O . VAL A 1 309 ? 10.890 -6.085 -3.283 1.00 95.81 309 VAL A O 1
ATOM 2313 N N . VAL A 1 310 ? 9.765 -4.146 -3.483 1.00 96.25 310 VAL A N 1
ATOM 2314 C CA . VAL A 1 310 ? 10.598 -3.608 -4.568 1.00 96.25 310 VAL A CA 1
ATOM 2315 C C . VAL A 1 310 ? 12.011 -3.346 -4.068 1.00 96.25 310 VAL A C 1
ATOM 2317 O O . VAL A 1 310 ? 12.965 -3.754 -4.724 1.00 96.25 310 VAL A O 1
ATOM 2320 N N . GLY A 1 311 ? 12.159 -2.722 -2.898 1.00 93.44 311 GLY A N 1
ATOM 2321 C CA . GLY A 1 311 ? 13.457 -2.383 -2.329 1.00 93.44 311 GLY A CA 1
ATOM 2322 C C . GLY A 1 311 ? 14.303 -3.614 -2.008 1.00 93.44 311 GLY A C 1
ATOM 2323 O O . GLY A 1 311 ? 15.470 -3.656 -2.383 1.00 93.44 311 GLY A O 1
ATOM 2324 N N . ILE A 1 312 ? 13.720 -4.662 -1.416 1.00 93.06 312 ILE A N 1
ATOM 2325 C CA . ILE A 1 312 ? 14.432 -5.921 -1.134 1.00 93.06 312 ILE A CA 1
ATOM 2326 C C . ILE A 1 312 ? 14.802 -6.642 -2.435 1.00 93.06 312 ILE A C 1
ATOM 2328 O O . ILE A 1 312 ? 15.932 -7.114 -2.576 1.00 93.06 312 ILE A O 1
ATOM 2332 N N . LEU A 1 313 ? 13.871 -6.738 -3.393 1.00 94.81 313 LEU A N 1
ATOM 2333 C CA . LEU A 1 313 ? 14.131 -7.388 -4.680 1.00 94.81 313 LEU A CA 1
ATOM 2334 C C . LEU A 1 313 ? 15.258 -6.676 -5.434 1.00 94.81 313 LEU A C 1
ATOM 2336 O O . LEU A 1 313 ? 16.221 -7.313 -5.860 1.00 94.81 313 LEU A O 1
ATOM 2340 N N . MET A 1 314 ? 15.152 -5.356 -5.571 1.00 93.88 314 MET A N 1
ATOM 2341 C CA . MET A 1 314 ? 16.159 -4.555 -6.251 1.00 93.88 314 MET A CA 1
ATOM 2342 C C . MET A 1 314 ? 17.482 -4.542 -5.493 1.00 93.88 314 MET A C 1
ATOM 2344 O O . MET A 1 314 ? 18.514 -4.666 -6.136 1.00 93.88 314 MET A O 1
ATOM 2348 N N . GLY A 1 315 ? 17.471 -4.462 -4.161 1.00 90.44 315 GLY A N 1
ATOM 2349 C CA . GLY A 1 315 ? 18.679 -4.533 -3.338 1.00 90.44 315 GLY A CA 1
ATOM 2350 C C . GLY A 1 315 ? 19.456 -5.830 -3.561 1.00 90.44 315 GLY A C 1
ATOM 2351 O O . GLY A 1 315 ? 20.666 -5.801 -3.768 1.00 90.44 315 GLY A O 1
ATOM 2352 N N . LYS A 1 316 ? 18.758 -6.972 -3.636 1.00 91.25 316 LYS A N 1
ATOM 2353 C CA . LYS A 1 316 ? 19.382 -8.265 -3.965 1.00 91.25 316 LYS A CA 1
ATOM 2354 C C . LYS A 1 316 ? 19.965 -8.294 -5.378 1.00 91.25 316 LYS A C 1
ATOM 2356 O O . LYS A 1 316 ? 21.081 -8.767 -5.558 1.00 91.25 316 LYS A O 1
ATOM 2361 N N . LEU A 1 317 ? 19.237 -7.786 -6.374 1.00 91.88 317 LEU A N 1
ATOM 2362 C CA . LEU A 1 317 ? 19.732 -7.716 -7.756 1.00 91.88 317 LEU A CA 1
ATOM 2363 C C . LEU A 1 317 ? 20.936 -6.769 -7.884 1.00 91.88 317 LEU A C 1
ATOM 2365 O O . LEU A 1 317 ? 21.903 -7.087 -8.573 1.00 91.88 317 LEU A O 1
ATOM 2369 N N . ALA A 1 318 ? 20.884 -5.630 -7.194 1.00 87.94 318 ALA A N 1
ATOM 2370 C CA . ALA A 1 318 ? 21.948 -4.639 -7.124 1.00 87.94 318 ALA A CA 1
ATOM 2371 C C . ALA A 1 318 ? 23.218 -5.207 -6.479 1.00 87.94 318 ALA A C 1
ATOM 2373 O O . ALA A 1 318 ? 24.303 -4.968 -7.000 1.00 87.94 318 ALA A O 1
ATOM 2374 N N . GLY A 1 319 ? 23.077 -6.006 -5.415 1.00 85.94 319 GLY A N 1
ATOM 2375 C CA . GLY A 1 319 ? 24.197 -6.678 -4.752 1.00 85.94 319 GLY A CA 1
ATOM 2376 C C . GLY A 1 319 ? 24.926 -7.698 -5.633 1.00 85.94 319 GLY A C 1
ATOM 2377 O O . GLY A 1 319 ? 26.106 -7.949 -5.414 1.00 85.94 319 GLY A O 1
ATOM 2378 N N . VAL A 1 320 ? 24.261 -8.260 -6.651 1.00 88.00 320 VAL A N 1
ATOM 2379 C CA . VAL A 1 320 ? 24.913 -9.120 -7.658 1.00 88.00 320 VAL A CA 1
ATOM 2380 C C . VAL A 1 320 ? 25.607 -8.284 -8.738 1.00 88.00 320 VAL A C 1
ATOM 2382 O O . VAL A 1 320 ? 26.690 -8.643 -9.194 1.00 88.00 320 VAL A O 1
ATOM 2385 N N . GLY A 1 321 ? 25.003 -7.166 -9.152 1.00 87.88 321 GLY A N 1
ATOM 2386 C CA . GLY A 1 321 ? 25.672 -6.162 -9.979 1.00 87.88 321 GLY A CA 1
ATOM 2387 C C . GLY A 1 321 ? 24.742 -5.325 -10.860 1.00 87.88 321 GLY A C 1
ATOM 2388 O O . GLY A 1 321 ? 23.671 -5.763 -11.291 1.00 87.88 321 GLY A O 1
ATOM 2389 N N . ALA A 1 322 ? 25.212 -4.122 -11.207 1.00 89.06 322 ALA A N 1
ATOM 2390 C CA . ALA A 1 322 ? 24.519 -3.142 -12.052 1.00 89.06 322 ALA A CA 1
ATOM 2391 C C . ALA A 1 322 ? 23.994 -3.698 -13.388 1.00 89.06 322 ALA A C 1
ATOM 2393 O O . ALA A 1 322 ? 22.925 -3.309 -13.868 1.00 89.06 322 ALA A O 1
ATOM 2394 N N . VAL A 1 323 ? 24.748 -4.610 -14.006 1.00 91.62 323 VAL A N 1
ATOM 2395 C CA . VAL A 1 323 ? 24.381 -5.207 -15.296 1.00 91.62 323 VAL A CA 1
ATOM 2396 C C . VAL A 1 323 ? 23.151 -6.097 -15.143 1.00 91.62 323 VAL A C 1
ATOM 2398 O O . VAL A 1 323 ? 22.219 -5.985 -15.936 1.00 91.62 323 VAL A O 1
ATOM 2401 N N . LEU A 1 324 ? 23.094 -6.924 -14.094 1.00 92.88 324 LEU A N 1
ATOM 2402 C CA . LEU A 1 324 ? 21.987 -7.855 -13.889 1.00 92.88 324 LEU A CA 1
ATOM 2403 C C . LEU A 1 324 ? 20.669 -7.116 -13.648 1.00 92.88 324 LEU A C 1
ATOM 2405 O O . LEU A 1 324 ? 19.679 -7.405 -14.317 1.00 92.88 324 LEU A O 1
ATOM 2409 N N . ILE A 1 325 ? 20.653 -6.135 -12.740 1.00 93.12 325 ILE A N 1
ATOM 2410 C CA . ILE A 1 325 ? 19.434 -5.365 -12.436 1.00 93.12 325 ILE A CA 1
ATOM 2411 C C . ILE A 1 325 ? 18.893 -4.615 -13.663 1.00 93.12 325 ILE A C 1
ATOM 2413 O O . ILE A 1 325 ? 17.678 -4.454 -13.809 1.00 93.12 325 ILE A O 1
ATOM 2417 N N . SER A 1 326 ? 19.786 -4.212 -14.571 1.00 94.38 326 SER A N 1
ATOM 2418 C CA . SER A 1 326 ? 19.432 -3.597 -15.851 1.00 94.38 326 SER A CA 1
ATOM 2419 C C . SER A 1 326 ? 18.858 -4.632 -16.825 1.00 94.38 326 SER A C 1
ATOM 2421 O O . SER A 1 326 ? 17.769 -4.440 -17.361 1.00 94.38 326 SER A O 1
ATOM 2423 N N . LEU A 1 327 ? 19.544 -5.763 -17.023 1.00 95.75 327 LEU A N 1
ATOM 2424 C CA . LEU A 1 327 ? 19.092 -6.830 -17.923 1.00 95.75 327 LEU A CA 1
ATOM 2425 C C . LEU A 1 327 ? 17.731 -7.398 -17.513 1.00 95.75 327 LEU A C 1
ATOM 2427 O O . LEU A 1 327 ? 16.891 -7.636 -18.377 1.00 95.75 327 LEU A O 1
ATOM 2431 N N . VAL A 1 328 ? 17.488 -7.562 -16.209 1.00 96.62 328 VAL A N 1
ATOM 2432 C CA . VAL A 1 328 ? 16.209 -8.055 -15.683 1.00 96.62 328 VAL A CA 1
ATOM 2433 C C . VAL A 1 328 ? 15.057 -7.144 -16.099 1.00 96.62 328 VAL A C 1
ATOM 2435 O O . VAL A 1 328 ? 14.058 -7.642 -16.618 1.00 96.62 328 VAL A O 1
ATOM 2438 N N . ILE A 1 329 ? 15.179 -5.822 -15.937 1.00 97.25 329 ILE A N 1
ATOM 2439 C CA . ILE A 1 329 ? 14.075 -4.922 -16.298 1.00 97.25 329 ILE A CA 1
ATOM 2440 C C . ILE A 1 329 ? 13.862 -4.846 -17.812 1.00 97.25 329 ILE A C 1
ATOM 2442 O O . ILE A 1 329 ? 12.715 -4.846 -18.266 1.00 97.25 329 ILE A O 1
ATOM 2446 N N . PHE A 1 330 ? 14.936 -4.870 -18.609 1.00 97.06 330 PHE A N 1
ATOM 2447 C CA . PHE A 1 330 ? 14.815 -4.952 -20.067 1.00 97.06 330 PHE A CA 1
ATOM 2448 C C . PHE A 1 330 ? 14.145 -6.257 -20.509 1.00 97.06 330 PHE A C 1
ATOM 2450 O O . PHE A 1 330 ? 13.272 -6.223 -21.376 1.00 97.06 330 PHE A O 1
ATOM 2457 N N . ALA A 1 331 ? 14.488 -7.388 -19.886 1.00 97.25 331 ALA A N 1
ATOM 2458 C CA . ALA A 1 331 ? 13.879 -8.683 -20.171 1.00 97.25 331 ALA A CA 1
ATOM 2459 C C . ALA A 1 331 ? 12.393 -8.722 -19.784 1.00 97.25 331 ALA A C 1
ATOM 2461 O O . ALA A 1 331 ? 11.576 -9.199 -20.571 1.00 97.25 331 ALA A O 1
ATOM 2462 N N . ILE A 1 332 ? 12.021 -8.173 -18.620 1.00 97.06 332 ILE A N 1
ATOM 2463 C CA . ILE A 1 332 ? 10.619 -8.069 -18.186 1.00 97.06 332 ILE A CA 1
ATOM 2464 C C . ILE A 1 332 ? 9.813 -7.252 -19.200 1.00 97.06 332 ILE A C 1
ATOM 2466 O O . ILE A 1 332 ? 8.791 -7.722 -19.698 1.00 97.06 332 ILE A O 1
ATOM 2470 N N . ILE A 1 333 ? 10.276 -6.048 -19.544 1.00 96.88 333 ILE A N 1
ATOM 2471 C CA . ILE A 1 333 ? 9.550 -5.166 -20.467 1.00 96.88 333 ILE A CA 1
ATOM 2472 C C . ILE A 1 333 ? 9.499 -5.775 -21.872 1.00 96.88 333 ILE A C 1
ATOM 2474 O O . ILE A 1 333 ? 8.426 -5.824 -22.474 1.00 96.88 333 ILE A O 1
ATOM 2478 N N . GLY A 1 334 ? 10.621 -6.299 -22.375 1.00 96.38 334 GLY A N 1
ATOM 2479 C CA . GLY A 1 334 ? 10.683 -6.985 -23.666 1.00 96.38 334 GLY A CA 1
ATOM 2480 C C . GLY A 1 334 ? 9.733 -8.183 -23.732 1.00 96.38 334 GLY A C 1
ATOM 2481 O O . GLY A 1 334 ? 8.985 -8.321 -24.699 1.00 96.38 334 GLY A O 1
ATOM 2482 N N . GLY A 1 335 ? 9.684 -8.990 -22.669 1.00 96.38 335 GLY A N 1
ATOM 2483 C CA . GLY A 1 335 ? 8.763 -10.117 -22.534 1.00 96.38 335 GLY A CA 1
ATOM 2484 C C . GLY A 1 335 ? 7.293 -9.692 -22.504 1.00 96.38 335 GLY A C 1
ATOM 2485 O O . GLY A 1 335 ? 6.469 -10.305 -23.181 1.00 96.38 335 GLY A O 1
ATOM 2486 N N . LEU A 1 336 ? 6.951 -8.614 -21.790 1.00 95.56 336 LEU A N 1
ATOM 2487 C CA . LEU A 1 336 ? 5.583 -8.080 -21.749 1.00 95.56 336 LEU A CA 1
ATOM 2488 C C . LEU A 1 336 ? 5.120 -7.550 -23.112 1.00 95.56 336 LEU A C 1
ATOM 2490 O O . LEU A 1 336 ? 3.975 -7.786 -23.508 1.00 95.56 336 LEU A O 1
ATOM 2494 N N . VAL A 1 337 ? 6.001 -6.858 -23.838 1.00 94.88 337 VAL A N 1
ATOM 2495 C CA . VAL A 1 337 ? 5.714 -6.361 -25.193 1.00 94.88 337 VAL A CA 1
ATOM 2496 C C . VAL A 1 337 ? 5.581 -7.526 -26.176 1.00 94.88 337 VAL A C 1
ATOM 2498 O O . VAL A 1 337 ? 4.633 -7.558 -26.964 1.00 94.88 337 VAL A O 1
ATOM 2501 N N . ALA A 1 338 ? 6.478 -8.515 -26.109 1.00 94.75 338 ALA A N 1
ATOM 2502 C CA . ALA A 1 338 ? 6.394 -9.721 -26.929 1.00 94.75 338 ALA A CA 1
ATOM 2503 C C . ALA A 1 338 ? 5.090 -10.486 -26.660 1.00 94.75 338 ALA A C 1
ATOM 2505 O O . ALA A 1 338 ? 4.367 -10.810 -27.598 1.00 94.75 338 ALA A O 1
ATOM 2506 N N . TYR A 1 339 ? 4.725 -10.688 -25.391 1.00 94.00 339 TYR A N 1
ATOM 2507 C CA . TYR A 1 339 ? 3.465 -11.325 -25.007 1.00 94.00 339 TYR A CA 1
ATOM 2508 C C . TYR A 1 339 ? 2.244 -10.573 -25.552 1.00 94.00 339 TYR A C 1
ATOM 2510 O O . TYR A 1 339 ? 1.309 -11.196 -26.052 1.00 94.00 339 TYR A O 1
ATOM 2518 N N . HIS A 1 340 ? 2.255 -9.237 -25.505 1.00 92.19 340 HIS A N 1
ATOM 2519 C CA . HIS A 1 340 ? 1.168 -8.427 -26.051 1.00 92.19 340 HIS A CA 1
ATOM 2520 C C . HIS A 1 340 ? 0.994 -8.606 -27.567 1.00 92.19 340 HIS A C 1
ATOM 2522 O O . HIS A 1 340 ? -0.143 -8.629 -28.032 1.00 92.19 340 HIS A O 1
ATOM 2528 N N . ARG A 1 341 ? 2.092 -8.764 -28.319 1.00 91.12 341 ARG A N 1
ATOM 2529 C CA . ARG A 1 341 ? 2.058 -8.950 -29.779 1.00 91.12 341 ARG A CA 1
ATOM 2530 C C . ARG A 1 341 ? 1.776 -10.387 -30.214 1.00 91.12 341 ARG A C 1
ATOM 2532 O O . ARG A 1 341 ? 1.111 -10.586 -31.223 1.00 91.12 341 ARG A O 1
ATOM 2539 N N . LEU A 1 342 ? 2.309 -11.370 -29.491 1.00 92.19 342 LEU A N 1
ATOM 2540 C CA . LEU A 1 342 ? 2.274 -12.779 -29.892 1.00 92.19 342 LEU A CA 1
ATOM 2541 C C . LEU A 1 342 ? 1.025 -13.511 -29.400 1.00 92.19 342 LEU A C 1
ATOM 2543 O O . LEU A 1 342 ? 0.592 -14.474 -30.027 1.00 92.19 342 LEU A O 1
ATOM 2547 N N . VAL A 1 343 ? 0.443 -13.081 -28.280 1.00 89.19 343 VAL A N 1
ATOM 2548 C CA . VAL A 1 343 ? -0.747 -13.721 -27.719 1.00 89.19 343 VAL A CA 1
ATOM 2549 C C . VAL A 1 343 ? -1.971 -12.879 -28.080 1.00 89.19 343 VAL A C 1
ATOM 2551 O O . VAL A 1 343 ? -2.002 -11.692 -27.749 1.00 89.19 343 VAL A O 1
ATOM 2554 N N . PRO A 1 344 ? -3.013 -13.453 -28.709 1.00 80.12 344 PRO A N 1
ATOM 2555 C CA . PRO A 1 344 ? -4.258 -12.739 -28.958 1.00 80.12 344 PRO A CA 1
ATOM 2556 C C . PRO A 1 344 ? -4.983 -12.442 -27.639 1.00 80.12 344 PRO A C 1
ATOM 2558 O O . PRO A 1 344 ? -4.921 -13.205 -26.666 1.00 80.12 344 PRO A O 1
ATOM 2561 N N . GLU A 1 345 ? -5.629 -11.285 -27.563 1.00 74.88 345 GLU A N 1
ATOM 2562 C CA . GLU A 1 345 ? -6.414 -10.894 -26.394 1.00 74.88 345 GLU A CA 1
ATOM 2563 C C . GLU A 1 345 ? -7.753 -11.641 -26.443 1.00 74.88 345 GLU A C 1
ATOM 2565 O O . GLU A 1 345 ? -8.479 -11.565 -27.433 1.00 74.88 345 GLU A O 1
ATOM 2570 N N . LYS A 1 346 ? -8.082 -12.414 -25.398 1.00 66.94 346 LYS A N 1
ATOM 2571 C CA . LYS A 1 346 ? -9.413 -13.027 -25.303 1.00 66.94 346 LYS A CA 1
ATOM 2572 C C . LYS A 1 346 ? -10.428 -11.901 -25.135 1.00 66.94 346 LYS A C 1
ATOM 2574 O O . LYS A 1 346 ? -10.270 -11.083 -24.230 1.00 66.94 346 LYS A O 1
ATOM 2579 N N . ALA A 1 347 ? -11.461 -11.872 -25.975 1.00 49.12 347 ALA A N 1
ATOM 2580 C CA . ALA A 1 347 ? -12.561 -10.930 -25.824 1.00 49.12 347 ALA A CA 1
ATOM 2581 C C . ALA A 1 347 ? -13.174 -11.100 -24.425 1.00 49.12 347 ALA A C 1
ATOM 2583 O O . ALA A 1 347 ? -13.753 -12.139 -24.107 1.00 49.12 347 ALA A O 1
ATOM 2584 N N . ILE A 1 348 ? -13.002 -10.097 -23.566 1.00 53.00 348 ILE A N 1
ATOM 2585 C CA . ILE A 1 348 ? -13.676 -10.062 -22.272 1.00 53.00 348 ILE A CA 1
ATOM 2586 C C . ILE A 1 348 ? -15.142 -9.769 -22.580 1.00 53.00 348 ILE A C 1
ATOM 2588 O O . ILE A 1 348 ? -15.466 -8.700 -23.100 1.00 53.00 348 ILE A O 1
ATOM 2592 N N . ALA A 1 349 ? -16.029 -10.726 -22.299 1.00 37.47 349 ALA A N 1
ATOM 2593 C CA . ALA A 1 349 ? -17.463 -10.488 -22.351 1.00 37.47 349 ALA A CA 1
ATOM 2594 C C . ALA A 1 349 ? -17.773 -9.315 -21.413 1.00 37.47 349 ALA A C 1
ATOM 2596 O O . ALA A 1 349 ? -17.596 -9.425 -20.198 1.00 37.47 349 ALA A O 1
ATOM 2597 N N . LYS A 1 350 ? -18.182 -8.171 -21.974 1.00 38.88 350 LYS A N 1
ATOM 2598 C CA . LYS A 1 350 ? -18.663 -7.033 -21.190 1.00 38.88 350 LYS A CA 1
ATOM 2599 C C . LYS A 1 350 ? -19.866 -7.530 -20.390 1.00 38.88 350 LYS A C 1
ATOM 2601 O O . LYS A 1 350 ? -20.940 -7.721 -20.954 1.00 38.88 350 LYS A O 1
ATOM 2606 N N . HIS A 1 351 ? -19.688 -7.790 -19.096 1.00 36.56 351 HIS A N 1
ATOM 2607 C CA . HIS A 1 351 ? -20.827 -8.019 -18.218 1.00 36.56 351 HIS A CA 1
ATOM 2608 C C . HIS A 1 351 ? -21.716 -6.770 -18.303 1.00 36.56 351 HIS A C 1
ATOM 2610 O O . HIS A 1 351 ? -21.188 -5.662 -18.176 1.00 36.56 351 HIS A O 1
ATOM 2616 N N . PRO A 1 352 ? -23.029 -6.908 -18.558 1.00 30.33 352 PRO A N 1
ATOM 2617 C CA . PRO A 1 352 ? -23.909 -5.755 -18.633 1.00 30.33 352 PRO A CA 1
ATOM 2618 C C . PRO A 1 352 ? -23.819 -4.997 -17.310 1.00 30.33 352 PRO A C 1
ATOM 2620 O O . PRO A 1 352 ? -24.053 -5.558 -16.236 1.00 30.33 352 PRO A O 1
ATOM 2623 N N . LEU A 1 353 ? -23.413 -3.732 -17.411 1.00 38.44 353 LEU A N 1
ATOM 2624 C CA . LEU A 1 353 ? -23.315 -2.791 -16.307 1.00 38.44 353 LEU A CA 1
ATOM 2625 C C . LEU A 1 353 ? -24.623 -2.846 -15.511 1.00 38.44 353 LEU A C 1
ATOM 2627 O O . LEU A 1 353 ? -25.687 -2.505 -16.030 1.00 38.44 353 LEU A O 1
ATOM 2631 N N . LYS A 1 354 ? -24.567 -3.242 -14.235 1.00 32.22 354 LYS A N 1
ATOM 2632 C CA . LYS A 1 354 ? -25.647 -2.890 -13.312 1.00 32.22 354 LYS A CA 1
ATOM 2633 C C . LYS A 1 354 ? -25.547 -1.384 -13.128 1.00 32.22 354 LYS A C 1
ATOM 2635 O O . LYS A 1 354 ? -24.730 -0.920 -12.343 1.00 32.22 354 LYS A O 1
ATOM 2640 N N . HIS A 1 355 ? -26.329 -0.630 -13.900 1.00 29.92 355 HIS A N 1
ATOM 2641 C CA . HIS A 1 355 ? -26.464 0.807 -13.708 1.00 29.92 355 HIS A CA 1
ATOM 2642 C C . HIS A 1 355 ? -26.688 1.083 -12.225 1.00 29.92 355 HIS A C 1
ATOM 2644 O O . HIS A 1 355 ? -27.666 0.617 -11.632 1.00 29.92 355 HIS A O 1
ATOM 2650 N N . PHE A 1 356 ? -25.755 1.825 -11.635 1.00 33.50 356 PHE A N 1
ATOM 2651 C CA . PHE A 1 356 ? -25.945 2.474 -10.356 1.00 33.50 356 PHE A CA 1
ATOM 2652 C C . PHE A 1 356 ? -27.221 3.302 -10.500 1.00 33.50 356 PHE A C 1
ATOM 2654 O O . PHE A 1 356 ? -27.229 4.304 -11.209 1.00 33.50 356 PHE A O 1
ATOM 2661 N N . LYS A 1 357 ? -28.343 2.839 -9.937 1.00 28.00 357 LYS A N 1
ATOM 2662 C CA . LYS A 1 357 ? -29.544 3.669 -9.858 1.00 28.00 357 LYS A CA 1
ATOM 2663 C C . LYS A 1 357 ? -29.196 4.773 -8.864 1.00 28.00 357 LYS A C 1
ATOM 2665 O O . LYS A 1 357 ? -29.052 4.449 -7.683 1.00 28.00 357 LYS A O 1
ATOM 2670 N N . PRO A 1 358 ? -29.038 6.041 -9.285 1.00 32.59 358 PRO A N 1
ATOM 2671 C CA . PRO A 1 358 ? -28.939 7.116 -8.319 1.00 32.59 358 PRO A CA 1
ATOM 2672 C C . PRO A 1 358 ? -30.183 7.046 -7.438 1.00 32.59 358 PRO A C 1
ATOM 2674 O O . PRO A 1 358 ? -31.298 6.808 -7.916 1.00 32.59 358 PRO A O 1
ATOM 2677 N N . ASN A 1 359 ? -29.972 7.177 -6.134 1.00 32.31 359 ASN A N 1
ATOM 2678 C CA . ASN A 1 359 ? -31.047 7.195 -5.160 1.00 32.31 359 ASN A CA 1
ATOM 2679 C C . ASN A 1 359 ? -32.054 8.270 -5.611 1.00 32.31 359 ASN A C 1
ATOM 2681 O O . ASN A 1 359 ? -31.707 9.451 -5.668 1.00 32.31 359 ASN A O 1
ATOM 2685 N N . ARG A 1 360 ? -33.288 7.876 -5.963 1.00 38.72 360 ARG A N 1
ATOM 2686 C CA . ARG A 1 360 ? -34.351 8.762 -6.500 1.00 38.72 360 ARG A CA 1
ATOM 2687 C C . ARG A 1 360 ? -34.752 9.911 -5.555 1.00 38.72 360 ARG A C 1
ATOM 2689 O O . ARG A 1 360 ? -35.609 10.710 -5.901 1.00 38.72 360 ARG A O 1
ATOM 2696 N N . LEU A 1 361 ? -34.127 10.004 -4.385 1.00 40.31 361 LEU A N 1
ATOM 2697 C CA . LEU A 1 361 ? -34.347 11.021 -3.361 1.00 40.31 361 LEU A CA 1
ATOM 2698 C C . LEU A 1 361 ? -33.433 12.257 -3.482 1.00 40.31 361 LEU A C 1
ATOM 2700 O O . LEU A 1 361 ? -33.622 13.197 -2.720 1.00 40.31 361 LEU A O 1
ATOM 2704 N N . LEU A 1 362 ? -32.482 12.300 -4.429 1.00 41.31 362 LEU A N 1
ATOM 2705 C CA . LEU A 1 362 ? -31.577 13.455 -4.627 1.00 41.31 362 LEU A CA 1
ATOM 2706 C C . LEU A 1 362 ? -31.723 14.180 -5.983 1.00 41.31 362 LEU A C 1
ATOM 2708 O O . LEU A 1 362 ? -30.921 15.046 -6.318 1.00 41.31 362 LEU A O 1
ATOM 2712 N N . MET A 1 363 ? -32.785 13.898 -6.740 1.00 41.34 363 MET A N 1
ATOM 2713 C CA . MET A 1 363 ? -33.233 14.721 -7.875 1.00 41.34 363 MET A CA 1
ATOM 2714 C C . MET A 1 363 ? -34.599 15.305 -7.501 1.00 41.34 363 MET A C 1
ATOM 2716 O O . MET A 1 363 ? -35.598 14.599 -7.640 1.00 41.34 363 MET A O 1
ATOM 2720 N N . PRO A 1 364 ? -34.655 16.526 -6.919 1.00 40.81 364 PRO A N 1
ATOM 2721 C CA . PRO A 1 364 ? -34.790 17.734 -7.744 1.00 40.81 364 PRO A CA 1
ATOM 2722 C C . PRO A 1 364 ? -34.228 19.031 -7.096 1.00 40.81 364 PRO A C 1
ATOM 2724 O O . PRO A 1 364 ? -34.887 20.068 -7.124 1.00 40.81 364 PRO A O 1
ATOM 2727 N N . VAL A 1 365 ? -33.028 19.022 -6.499 1.00 43.47 365 VAL A N 1
ATOM 2728 C CA . VAL A 1 365 ? -32.445 20.267 -5.929 1.00 43.47 365 VAL A CA 1
ATOM 2729 C C . VAL A 1 365 ? -31.666 21.071 -6.981 1.00 43.47 365 VAL A C 1
ATOM 2731 O O . VAL A 1 365 ? -31.758 22.294 -7.027 1.00 43.47 365 VAL A O 1
ATOM 2734 N N . TRP A 1 366 ? -30.994 20.395 -7.915 1.00 40.28 366 TRP A N 1
ATOM 2735 C CA . TRP A 1 366 ? -30.190 21.042 -8.962 1.00 40.28 366 TRP A CA 1
ATOM 2736 C C . TRP A 1 366 ? -31.001 21.776 -10.043 1.00 40.28 366 TRP A C 1
ATOM 2738 O O . TRP A 1 366 ? -30.497 22.705 -10.666 1.00 40.28 366 TRP A O 1
ATOM 2748 N N . LEU A 1 367 ? -32.276 21.424 -10.236 1.00 39.22 367 LEU A N 1
ATOM 2749 C CA . LEU A 1 367 ? -33.165 22.107 -11.188 1.00 39.22 367 LEU A CA 1
ATOM 2750 C C . LEU A 1 367 ? -33.786 23.401 -10.631 1.00 39.22 367 LEU A C 1
ATOM 2752 O O . LEU A 1 367 ? -34.335 24.175 -11.407 1.00 39.22 367 LEU A O 1
ATOM 2756 N N . ARG A 1 368 ? -33.672 23.677 -9.320 1.00 40.94 368 ARG A N 1
ATOM 2757 C CA . ARG A 1 368 ? -34.197 24.913 -8.703 1.00 40.94 368 ARG A CA 1
ATOM 2758 C C . ARG A 1 368 ? -33.223 26.094 -8.699 1.00 40.94 368 ARG A C 1
ATOM 2760 O O . ARG A 1 368 ? -33.660 27.211 -8.457 1.00 40.94 368 ARG A O 1
ATOM 2767 N N . PHE A 1 369 ? -31.943 25.885 -9.005 1.00 38.50 369 PHE A N 1
ATOM 2768 C CA . PHE A 1 369 ? -30.947 26.968 -9.046 1.00 38.50 369 PHE A CA 1
ATOM 2769 C C . PHE A 1 369 ? -30.757 27.598 -10.432 1.00 38.50 369 PHE A C 1
ATOM 2771 O O . PHE A 1 369 ? -30.036 28.581 -10.564 1.00 38.50 369 PHE A O 1
ATOM 2778 N N . ARG A 1 370 ? -31.435 27.083 -11.466 1.00 36.94 370 ARG A N 1
ATOM 2779 C CA . ARG A 1 370 ? -31.314 27.596 -12.841 1.00 36.94 370 ARG A CA 1
ATOM 2780 C C . ARG A 1 370 ? -32.226 28.787 -13.165 1.00 36.94 370 ARG A C 1
ATOM 2782 O O . ARG A 1 370 ? -32.162 29.285 -14.279 1.00 36.94 370 ARG A O 1
ATOM 2789 N N . THR A 1 371 ? -33.035 29.252 -12.213 1.00 40.78 371 THR A N 1
ATOM 2790 C CA . THR A 1 371 ? -34.022 30.334 -12.410 1.00 40.78 371 THR A CA 1
ATOM 2791 C C . THR A 1 371 ? -33.749 31.599 -11.587 1.00 40.78 371 THR A C 1
ATOM 2793 O O . THR A 1 371 ? -34.604 32.472 -11.538 1.00 40.78 371 THR A O 1
ATOM 2796 N N . ILE A 1 372 ? -32.581 31.717 -10.938 1.00 46.56 372 ILE A N 1
ATOM 2797 C CA . ILE A 1 372 ? -32.203 32.908 -10.136 1.00 46.56 372 ILE A CA 1
ATOM 2798 C C . ILE A 1 372 ? -31.025 33.689 -10.757 1.00 46.56 372 ILE A C 1
ATOM 2800 O O . ILE A 1 372 ? -30.617 34.726 -10.250 1.00 46.56 372 ILE A O 1
ATOM 2804 N N . LEU A 1 373 ? -30.505 33.253 -11.903 1.00 42.16 373 LEU A N 1
ATOM 2805 C CA . LEU A 1 373 ? -29.502 34.001 -12.663 1.00 42.16 373 LEU A CA 1
ATOM 2806 C C . LEU A 1 373 ? -29.895 34.036 -14.137 1.00 42.16 373 LEU A C 1
ATOM 2808 O O . LEU A 1 373 ? -29.294 33.324 -14.931 1.00 42.16 373 LEU A O 1
ATOM 2812 N N . TYR A 1 374 ? -30.935 34.814 -14.445 1.00 42.44 374 TYR A N 1
ATOM 2813 C CA . TYR A 1 374 ? -31.123 35.588 -15.677 1.00 42.44 374 TYR A CA 1
ATOM 2814 C C . TYR A 1 374 ? -32.121 36.708 -15.404 1.00 42.44 374 TYR A C 1
ATOM 2816 O O . TYR A 1 374 ? -33.188 36.396 -14.826 1.00 42.44 374 TYR A O 1
#

Solvent-accessible surface area (backbone atoms only — not comparable to full-atom values): 18830 Å² total; per-residue (Å²): 78,73,62,14,52,53,33,14,52,51,45,21,54,55,28,84,37,33,25,44,56,67,34,59,71,59,44,44,55,52,34,52,53,46,45,50,50,37,43,74,29,65,39,55,73,68,60,31,53,53,49,37,13,48,50,45,6,45,52,43,14,48,46,22,57,71,34,35,74,55,42,31,57,56,71,72,45,85,67,60,34,48,20,49,62,35,38,63,35,26,44,48,4,22,51,44,0,50,71,75,6,66,92,42,60,45,54,79,68,73,88,59,59,81,93,52,46,66,57,71,40,59,54,55,35,45,20,54,54,37,24,57,50,34,41,53,50,42,60,75,62,28,57,68,53,35,18,73,76,71,44,78,68,40,58,42,65,60,43,20,45,52,51,13,46,50,49,23,49,51,51,49,52,51,41,53,52,41,53,54,48,54,68,49,47,53,60,57,45,50,70,53,22,61,77,75,24,70,82,42,19,58,8,39,42,62,68,70,56,38,71,70,33,56,55,18,25,56,46,1,16,52,28,3,40,53,19,11,52,52,30,30,53,52,26,55,77,68,73,46,77,73,40,80,71,50,66,66,54,22,42,57,54,11,10,40,9,0,34,34,0,24,56,44,3,5,44,54,2,8,36,54,8,1,19,52,32,16,29,46,44,28,53,41,36,59,68,27,44,72,70,41,53,90,69,74,50,80,93,64,82,63,57,41,41,33,49,25,54,50,47,38,53,50,38,55,35,25,74,77,26,47,65,54,49,42,51,52,53,53,50,52,52,51,49,43,36,49,47,48,74,74,46,82,79,77,84,74,79,77,71,80,77,78,71,80,72,73,67,80,86,72,72,73,64,79,75,65,65,72,74,78,78,126

Radius of gyration: 22.78 Å; Cα contacts (8 Å, |Δi|>4): 620; chains: 1; bounding box: 62×54×64 Å

InterPro domains:
  IPR004703 Phosphotransferase system, sugar-specific permease component [PF03611] (1-306)
  IPR051562 Ascorbate-specific PTS system EIIC component [PTHR33843] (1-338)

Organism: Brevundimonas vesicularis (NCBI:txid41276)

Nearest PDB structures (foldseek):
  4rp9-assembly1_A  TM=8.664E-01  e=3.291E-14  Escherichia coli K-12
  4rp8-assembly1_C  TM=8.761E-01  e=7.082E-14  Escherichia coli K-12
  5zov-assembly1_B  TM=6.730E-01  e=1.386E-10  Pasteurella multocida
  8j3z-assembly1_A  TM=1.150E-01  e=5.462E+00  Homo sapiens

Mean predicted aligned error: 7.61 Å

pLDDT: mean 88.12, std 15.68, range [28.0, 98.56]